Protein AF-A0AAU6WV69-F1 (afdb_monomer_lite)

Sequence (445 aa):
MAAYFGMDITVMRLIWVGAFLFLWVAPGSSFLVILLYFILWAVLPKAETASDFLKMKGKPLNFDNLKEESSKLVQFANETTTRAGEIYIENKPYINNASSGVWNILKYIVGVFFALMAFGSIIGVFVLFGLFGIDSNFPGANEMKFLFDDDGLYTVFSALIIIGSLIPAVLFSVLSIKIFSPKTKLRNIGWVLGALFLTVVGLGAYFGISMAKREMFFKGHKEDTEEISINTKSDTIYADFKQVTIPQNFTAYDDDLYSDKVSVYHKDWIHVDVTRKADVKTPYLIIKKEAKGYNLPLNVNVPVDIIGNKVIFPNYIKYPYEHRFRDYSVDYELVLPLKTVVIPVKQDGISFDGDLNADGINDNDQEKDEDGNIKIEKNKITVNGSTIEYNSDDEDSIIVNGKKVASDKADQVIDSMKHSIKKMKGANIDFKVDKDKNEISIKTK

Foldseek 3Di:
DCLQVVHDPVVVVVVLVVCCVVQVVDPPRNVVSVVVVVVVVVPDDDDDDPVVVCVSVVHDDDPVVSVVVVVVVVVCVVCCVVVVVVCVVVCPVVCVPPVCPVVLVVLVVVLVVLVVQLVVLVVVLVVLCQQQVDPDLDQVNLVLCLVQVPPCLSVLVSCLVNLVSVLSNLVSVVVSCCSVPVPDDDPCSVVVNVVSVVSNVVSVVVSVVVVVVVCVQQADKDKDKDKFWQPAPDLEAEEAEDEDDDDPCWDDSDPQWTHNLFKIKGFAQAEEEEAEDQPDDTKMKMKMKMWTHHPDDRQKDWDWDRDHRYIYGYRIIMDTSSCVRTPMHIYMYIYDYLRRAYDYPDPDRHHYWADRRSPRDTPVPWDADPVNQWGDDVQWIGGNNWIWGHDPVCNQWIATNNDTDGPVCVVVVVVVVVVVVVPDPDFQWDWDQDPVVRDIDIDGD

Structure (mmCIF, N/CA/C/O backbone):
data_AF-A0AAU6WV69-F1
#
_entry.id   AF-A0AAU6WV69-F1
#
loop_
_atom_site.group_PDB
_atom_site.id
_atom_site.type_symbol
_atom_site.label_atom_id
_atom_site.label_alt_id
_atom_site.label_comp_id
_atom_site.label_asym_id
_atom_site.label_entity_id
_atom_site.label_seq_id
_atom_site.pdbx_PDB_ins_code
_atom_site.Cartn_x
_atom_site.Cartn_y
_atom_site.Cartn_z
_atom_site.occupancy
_atom_site.B_iso_or_equiv
_atom_site.auth_seq_id
_atom_site.auth_comp_id
_atom_site.auth_asym_id
_atom_site.auth_atom_id
_atom_site.pdbx_PDB_model_num
ATOM 1 N N . MET A 1 1 ? 47.257 -10.593 -7.428 1.00 51.97 1 MET A N 1
ATOM 2 C CA . MET A 1 1 ? 46.112 -11.529 -7.402 1.00 51.97 1 MET A CA 1
ATOM 3 C C . MET A 1 1 ? 46.459 -12.845 -8.109 1.00 51.97 1 MET A C 1
ATOM 5 O O . MET A 1 1 ? 46.699 -13.809 -7.404 1.00 51.97 1 MET A O 1
ATOM 9 N N . ALA A 1 2 ? 46.642 -12.896 -9.437 1.00 48.66 2 ALA A N 1
ATOM 10 C CA . ALA A 1 2 ? 47.055 -14.128 -10.144 1.00 48.66 2 ALA A CA 1
ATOM 11 C C . ALA A 1 2 ? 48.387 -14.734 -9.637 1.00 48.66 2 ALA A C 1
ATOM 13 O O . ALA A 1 2 ? 48.438 -15.907 -9.290 1.00 48.66 2 ALA A O 1
ATOM 14 N N . ALA A 1 3 ? 49.419 -13.900 -9.452 1.00 52.47 3 ALA A N 1
ATOM 15 C CA . ALA A 1 3 ? 50.708 -14.322 -8.889 1.00 52.47 3 ALA A CA 1
ATOM 16 C C . ALA A 1 3 ? 50.632 -14.813 -7.427 1.00 52.47 3 ALA A C 1
ATOM 18 O O . ALA A 1 3 ? 51.466 -15.604 -7.013 1.00 52.47 3 ALA A O 1
ATOM 19 N N . TYR A 1 4 ? 49.632 -14.368 -6.657 1.00 55.34 4 TYR A N 1
ATOM 20 C CA . TYR A 1 4 ? 49.449 -14.761 -5.252 1.00 55.34 4 TYR A CA 1
ATOM 21 C C . TYR A 1 4 ? 48.807 -16.151 -5.135 1.00 55.34 4 TYR A C 1
ATOM 23 O O . TYR A 1 4 ? 49.118 -16.911 -4.229 1.00 55.34 4 TYR A O 1
ATOM 31 N N . PHE A 1 5 ? 47.938 -16.491 -6.090 1.00 58.81 5 PHE A N 1
ATOM 32 C CA . PHE A 1 5 ? 47.315 -17.810 -6.214 1.00 58.81 5 PHE A CA 1
ATOM 33 C C . PHE A 1 5 ? 48.105 -18.769 -7.121 1.00 58.81 5 PHE A C 1
ATOM 35 O O . PHE A 1 5 ? 47.615 -19.851 -7.427 1.00 58.81 5 PHE A O 1
ATOM 42 N N . GLY A 1 6 ? 49.294 -18.375 -7.599 1.00 55.47 6 GLY A N 1
ATOM 43 C CA . GLY A 1 6 ? 50.110 -19.188 -8.510 1.00 55.47 6 GLY A CA 1
ATOM 44 C C . GLY A 1 6 ? 49.436 -19.519 -9.850 1.00 55.47 6 GLY A C 1
ATOM 45 O O . GLY A 1 6 ? 49.865 -20.443 -10.534 1.00 55.47 6 GLY A O 1
ATOM 46 N N . MET A 1 7 ? 48.381 -18.791 -10.228 1.00 54.31 7 MET A N 1
ATOM 47 C CA . MET A 1 7 ? 47.617 -19.021 -11.455 1.00 54.31 7 MET A CA 1
ATOM 48 C C . MET A 1 7 ? 48.063 -18.084 -12.578 1.00 54.31 7 MET A C 1
ATOM 50 O O . MET A 1 7 ? 48.469 -16.944 -12.339 1.00 54.31 7 MET A O 1
ATOM 54 N N . ASP A 1 8 ? 47.915 -18.544 -13.821 1.00 60.06 8 ASP A N 1
ATOM 55 C CA . ASP A 1 8 ? 48.091 -17.707 -15.008 1.00 60.06 8 ASP A CA 1
ATOM 56 C C . ASP A 1 8 ? 47.128 -16.502 -14.956 1.00 60.06 8 ASP A C 1
ATOM 58 O O . ASP A 1 8 ? 45.934 -16.627 -14.656 1.00 60.06 8 ASP A O 1
ATOM 62 N N . ILE A 1 9 ? 47.654 -15.313 -15.259 1.00 52.53 9 ILE A N 1
ATOM 63 C CA . ILE A 1 9 ? 46.910 -14.045 -15.315 1.00 52.53 9 ILE A CA 1
ATOM 64 C C . ILE A 1 9 ? 45.700 -14.159 -16.253 1.00 52.53 9 ILE A C 1
ATOM 66 O O . ILE A 1 9 ? 44.651 -13.564 -15.996 1.00 52.53 9 ILE A O 1
ATOM 70 N N . THR A 1 10 ? 45.830 -14.942 -17.318 1.00 52.75 10 THR A N 1
ATOM 71 C CA . THR A 1 10 ? 44.793 -15.180 -18.321 1.00 52.75 10 THR A CA 1
ATOM 72 C C . THR A 1 10 ? 43.640 -16.006 -17.750 1.00 52.75 10 THR A C 1
ATOM 74 O O . THR A 1 10 ? 42.477 -15.669 -17.967 1.00 52.75 10 THR A O 1
ATOM 77 N N . VAL A 1 11 ? 43.946 -17.027 -16.943 1.00 60.47 11 VAL A N 1
ATOM 78 C CA . VAL A 1 11 ? 42.948 -17.893 -16.290 1.00 60.47 11 VAL A CA 1
ATOM 79 C C . VAL A 1 11 ? 42.165 -17.114 -15.234 1.00 60.47 11 VAL A C 1
ATOM 81 O O . VAL A 1 11 ? 40.939 -17.174 -15.203 1.00 60.47 11 VAL A O 1
ATOM 84 N N . MET A 1 12 ? 42.848 -16.292 -14.433 1.00 65.88 12 MET A N 1
ATOM 85 C CA . MET A 1 12 ? 42.194 -15.429 -13.443 1.00 65.88 12 MET A CA 1
ATOM 86 C C . MET A 1 12 ? 41.216 -14.440 -14.099 1.00 65.88 12 MET A C 1
ATOM 88 O O . MET A 1 12 ? 40.116 -14.221 -13.597 1.00 65.88 12 MET A O 1
ATOM 92 N N . ARG A 1 13 ? 41.583 -13.861 -15.251 1.00 63.53 13 ARG A N 1
ATOM 93 C CA . ARG A 1 13 ? 40.690 -12.973 -16.017 1.00 63.53 13 ARG A CA 1
ATOM 94 C C . ARG A 1 13 ? 39.457 -13.712 -16.535 1.00 63.53 13 ARG A C 1
ATOM 96 O O . ARG A 1 13 ? 38.364 -13.157 -16.483 1.00 63.53 13 ARG A O 1
ATOM 103 N N . LEU A 1 14 ? 39.617 -14.954 -16.989 1.00 64.81 14 LEU A N 1
ATOM 104 C CA . LEU A 1 14 ? 38.511 -15.774 -17.485 1.00 64.81 14 LEU A CA 1
ATOM 105 C C . LEU A 1 14 ? 37.513 -16.132 -16.371 1.00 64.81 14 LEU A C 1
ATOM 107 O O . LEU A 1 14 ? 36.309 -16.079 -16.599 1.00 64.81 14 LEU A O 1
ATOM 111 N N . ILE A 1 15 ? 38.004 -16.423 -15.161 1.00 72.62 15 ILE A N 1
ATOM 112 C CA . ILE A 1 15 ? 37.169 -16.707 -13.982 1.00 72.62 15 ILE A CA 1
ATOM 113 C C . ILE A 1 15 ? 36.333 -15.484 -13.593 1.00 72.62 15 ILE A C 1
ATOM 115 O O . ILE A 1 15 ? 35.137 -15.622 -13.364 1.00 72.62 15 ILE A O 1
ATOM 119 N N . TRP A 1 16 ? 36.921 -14.283 -13.574 1.00 70.25 16 TRP A N 1
ATOM 120 C CA . TRP A 1 16 ? 36.178 -13.054 -13.269 1.00 70.25 16 TRP A CA 1
ATOM 121 C C . TRP A 1 16 ? 35.127 -12.714 -14.326 1.00 70.25 16 TRP A C 1
ATOM 123 O O . TRP A 1 16 ? 34.013 -12.327 -13.981 1.00 70.25 16 TRP A O 1
ATOM 133 N N . VAL A 1 17 ? 35.455 -12.899 -15.608 1.00 66.00 17 VAL A N 1
ATOM 134 C CA . VAL A 1 17 ? 34.492 -12.724 -16.704 1.00 66.00 17 VAL A CA 1
ATOM 135 C C . VAL A 1 17 ? 33.364 -13.753 -16.595 1.00 66.00 17 VAL A C 1
ATOM 137 O O . VAL A 1 17 ? 32.201 -13.384 -16.716 1.00 66.00 17 VAL A O 1
ATOM 140 N N . GLY A 1 18 ? 33.685 -15.017 -16.306 1.00 66.75 18 GLY A N 1
ATOM 141 C CA . GLY A 1 18 ? 32.701 -16.078 -16.097 1.00 66.75 18 GLY A CA 1
ATOM 142 C C . GLY A 1 18 ? 31.796 -15.812 -14.895 1.00 66.75 18 GLY A C 1
ATOM 143 O O . GLY A 1 18 ? 30.582 -15.894 -15.029 1.00 66.75 18 GLY A O 1
ATOM 144 N N . ALA A 1 19 ? 32.359 -15.416 -13.752 1.00 69.44 19 ALA A N 1
ATOM 145 C CA . ALA A 1 19 ? 31.607 -15.076 -12.546 1.00 69.44 19 ALA A CA 1
ATOM 146 C C . ALA A 1 19 ? 30.660 -13.891 -12.779 1.00 69.44 19 ALA A C 1
ATOM 148 O O . ALA A 1 19 ? 29.500 -13.952 -12.382 1.00 69.44 19 ALA A O 1
ATOM 149 N N . PHE A 1 20 ? 31.116 -12.850 -13.481 1.00 66.19 20 PHE A N 1
ATOM 150 C CA . PHE A 1 20 ? 30.270 -11.716 -13.854 1.00 66.19 20 PHE A CA 1
ATOM 151 C C . PHE A 1 20 ? 29.111 -12.136 -14.771 1.00 66.19 20 PHE A C 1
ATOM 153 O O . PHE A 1 20 ? 27.989 -11.674 -14.593 1.00 66.19 20 PHE A O 1
ATOM 160 N N . LEU A 1 21 ? 29.360 -13.044 -15.718 1.00 62.16 21 LEU A N 1
ATOM 161 C CA . LEU A 1 21 ? 28.363 -13.509 -16.685 1.00 62.16 21 LEU A CA 1
ATOM 162 C C . LEU A 1 21 ? 27.351 -14.491 -16.061 1.00 62.16 21 LEU A C 1
ATOM 164 O O . LEU A 1 21 ? 26.178 -14.460 -16.419 1.00 62.16 21 LEU A O 1
ATOM 168 N N . PHE A 1 22 ? 27.782 -15.320 -15.102 1.00 60.31 22 PHE A N 1
ATOM 169 C CA . PHE A 1 22 ? 26.932 -16.306 -14.420 1.00 60.31 22 PHE A CA 1
ATOM 170 C C . PHE A 1 22 ? 26.103 -15.706 -13.278 1.00 60.31 22 PHE A C 1
ATOM 172 O O . PHE A 1 22 ? 24.938 -16.066 -13.126 1.00 60.31 22 PHE A O 1
ATOM 179 N N . LEU A 1 23 ? 26.664 -14.789 -12.477 1.00 62.62 23 LEU A N 1
ATOM 180 C CA . LEU A 1 23 ? 25.921 -14.210 -11.353 1.00 62.62 23 LEU A CA 1
ATOM 181 C C . LEU A 1 23 ? 24.869 -13.184 -11.801 1.00 62.62 23 LEU A C 1
ATOM 183 O O . LEU A 1 23 ? 23.888 -13.019 -11.084 1.00 62.62 23 LEU A O 1
ATOM 187 N N . TRP A 1 24 ? 25.013 -12.530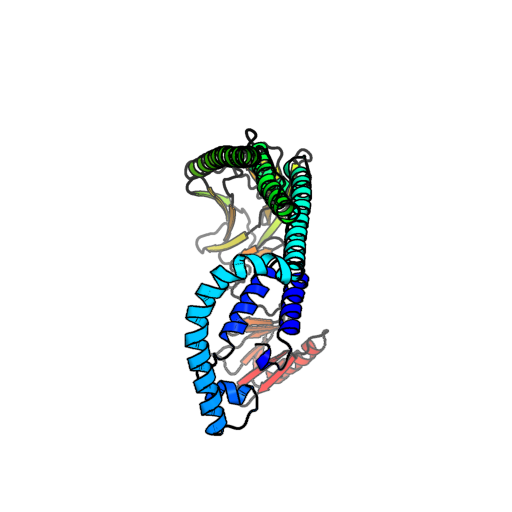 -12.964 1.00 58.69 24 TRP A N 1
ATOM 188 C CA . TRP A 1 24 ? 24.158 -11.405 -13.402 1.00 58.69 24 TRP A CA 1
ATOM 189 C C . TRP A 1 24 ? 22.650 -11.718 -13.486 1.00 58.69 24 TRP A C 1
ATOM 191 O O . TRP A 1 24 ? 21.826 -10.811 -13.412 1.00 58.69 24 TRP A O 1
ATOM 201 N N . VAL A 1 25 ? 22.260 -12.988 -13.629 1.00 56.12 25 VAL A N 1
ATOM 202 C CA . VAL A 1 25 ? 20.844 -13.392 -13.755 1.00 56.12 25 VAL A CA 1
ATOM 203 C C . VAL A 1 25 ? 20.066 -13.229 -12.436 1.00 56.12 25 VAL A C 1
ATOM 205 O O . VAL A 1 25 ? 18.843 -13.114 -12.461 1.00 56.12 25 VAL A O 1
ATOM 208 N N . ALA A 1 26 ? 20.746 -13.164 -11.287 1.00 56.81 26 ALA A N 1
ATOM 209 C CA . ALA A 1 26 ? 20.096 -12.963 -9.992 1.00 56.81 26 ALA A CA 1
ATOM 210 C C . ALA A 1 26 ? 19.944 -11.460 -9.646 1.00 56.81 26 ALA A C 1
ATOM 212 O O . ALA A 1 26 ? 20.932 -10.724 -9.690 1.00 56.81 26 ALA A O 1
ATOM 213 N N . PRO A 1 27 ? 18.753 -10.970 -9.251 1.00 44.84 27 PRO A N 1
ATOM 214 C CA . PRO A 1 27 ? 18.577 -9.587 -8.797 1.00 44.84 27 PRO A CA 1
ATOM 215 C C . PRO A 1 27 ? 19.514 -9.263 -7.617 1.00 44.84 27 PRO A C 1
ATOM 217 O O . PRO A 1 27 ? 19.546 -9.994 -6.632 1.00 44.84 27 PRO A O 1
ATOM 220 N N . GLY A 1 28 ? 20.297 -8.181 -7.716 1.00 55.31 28 GLY A N 1
ATOM 221 C CA . GLY A 1 28 ? 21.240 -7.733 -6.671 1.00 55.31 28 GLY A CA 1
ATOM 222 C C . GLY A 1 28 ? 22.680 -8.259 -6.787 1.00 55.31 28 GLY A C 1
ATOM 223 O O . GLY A 1 28 ? 23.579 -7.751 -6.115 1.00 55.31 28 GLY A O 1
ATOM 224 N N . SER A 1 29 ? 22.949 -9.214 -7.678 1.00 58.78 29 SER A N 1
ATOM 225 C CA . SER A 1 29 ? 24.264 -9.856 -7.804 1.00 58.78 29 SER A CA 1
ATOM 226 C C . SER A 1 29 ? 25.323 -8.985 -8.489 1.00 58.78 29 SER A C 1
ATOM 228 O O . SER A 1 29 ? 26.496 -9.045 -8.128 1.00 58.78 29 SER A O 1
ATOM 230 N N . SER A 1 30 ? 24.939 -8.134 -9.443 1.00 58.50 30 SER A N 1
ATOM 231 C CA . SER A 1 30 ? 25.886 -7.330 -10.228 1.00 58.50 30 SER A CA 1
ATOM 232 C C . SER A 1 30 ? 26.641 -6.317 -9.369 1.00 58.50 30 SER A C 1
ATOM 234 O O . SER A 1 30 ? 27.842 -6.113 -9.546 1.00 58.50 30 SER A O 1
ATOM 236 N N . PHE A 1 31 ? 25.941 -5.716 -8.401 1.00 58.47 31 PHE A N 1
ATOM 237 C CA . PHE A 1 31 ? 26.545 -4.821 -7.418 1.00 58.47 31 PHE A CA 1
ATOM 238 C C . PHE A 1 31 ? 27.442 -5.597 -6.445 1.00 58.47 31 PHE A C 1
ATOM 240 O O . PHE A 1 31 ? 28.553 -5.158 -6.159 1.00 58.47 31 PHE A O 1
ATOM 247 N N . LEU A 1 32 ? 27.017 -6.794 -6.024 1.00 59.28 32 LEU A N 1
ATOM 248 C CA . LEU A 1 32 ? 27.800 -7.701 -5.180 1.00 59.28 32 LEU A CA 1
ATOM 249 C C . LEU A 1 32 ? 29.111 -8.153 -5.837 1.00 59.28 32 LEU A C 1
ATOM 251 O O . LEU A 1 32 ? 30.129 -8.198 -5.159 1.00 59.28 32 LEU A O 1
ATOM 255 N N . VAL A 1 33 ? 29.130 -8.436 -7.144 1.00 67.12 33 VAL A N 1
ATOM 256 C CA . VAL A 1 33 ? 30.354 -8.837 -7.869 1.00 67.12 33 VAL A CA 1
ATOM 257 C C . VAL A 1 33 ? 31.364 -7.686 -7.938 1.00 67.12 33 VAL A C 1
ATOM 259 O O . VAL A 1 33 ? 32.559 -7.897 -7.732 1.00 67.12 33 VAL A O 1
ATOM 262 N N . ILE A 1 34 ? 30.892 -6.460 -8.182 1.00 65.12 34 ILE A N 1
ATOM 263 C CA . ILE A 1 34 ? 31.737 -5.255 -8.194 1.00 65.12 34 ILE A CA 1
ATOM 264 C C . ILE A 1 34 ? 32.266 -4.959 -6.784 1.00 65.12 34 ILE A C 1
ATOM 266 O O . ILE A 1 34 ? 33.454 -4.695 -6.606 1.00 65.12 34 ILE A O 1
ATOM 270 N N . LEU A 1 35 ? 31.406 -5.051 -5.770 1.00 62.72 35 LEU A N 1
ATOM 271 C CA . LEU A 1 35 ? 31.768 -4.846 -4.370 1.00 62.72 35 LEU A CA 1
ATOM 272 C C . LEU A 1 35 ? 32.777 -5.903 -3.888 1.00 62.72 35 LEU A C 1
ATOM 274 O O . LEU A 1 35 ? 33.788 -5.553 -3.283 1.00 62.72 35 LEU A O 1
ATOM 278 N N . LEU A 1 36 ? 32.570 -7.176 -4.240 1.00 63.34 36 LEU A N 1
ATOM 279 C CA . LEU A 1 36 ? 33.501 -8.274 -3.971 1.00 63.34 36 LEU A CA 1
ATOM 280 C C . LEU A 1 36 ? 34.864 -8.026 -4.627 1.00 63.34 36 LEU A C 1
ATOM 282 O O . LEU A 1 36 ? 35.889 -8.257 -3.994 1.00 63.34 36 LEU A O 1
ATOM 286 N N . TYR A 1 37 ? 34.897 -7.520 -5.864 1.00 63.59 37 TYR A N 1
ATOM 287 C CA . TYR A 1 37 ? 36.143 -7.167 -6.551 1.00 63.59 37 TYR A CA 1
ATOM 288 C C . TYR A 1 37 ? 36.938 -6.092 -5.791 1.00 63.59 37 TYR A C 1
ATOM 290 O O . TYR A 1 37 ? 38.142 -6.251 -5.578 1.00 63.59 37 TYR A O 1
ATOM 298 N N . PHE A 1 38 ? 36.273 -5.030 -5.326 1.00 61.78 38 PHE A N 1
ATOM 299 C CA . PHE A 1 38 ? 36.921 -3.976 -4.540 1.00 61.78 38 PHE A CA 1
ATOM 300 C C . PHE A 1 38 ? 37.353 -4.451 -3.147 1.00 61.78 38 PHE A C 1
ATOM 302 O O . PHE A 1 38 ? 38.445 -4.097 -2.705 1.00 61.78 38 PHE A O 1
ATOM 309 N N . ILE A 1 39 ? 36.562 -5.303 -2.488 1.00 59.25 39 ILE A N 1
ATOM 310 C CA . ILE A 1 39 ? 36.928 -5.932 -1.210 1.00 59.25 39 ILE A CA 1
ATOM 311 C C . ILE A 1 39 ? 38.166 -6.815 -1.383 1.00 59.25 39 ILE A C 1
ATOM 313 O O . ILE A 1 39 ? 39.120 -6.702 -0.619 1.00 59.25 39 ILE A O 1
ATOM 317 N N . LEU A 1 40 ? 38.204 -7.653 -2.420 1.00 58.78 40 LEU A N 1
ATOM 318 C CA . LEU A 1 40 ? 39.341 -8.534 -2.682 1.00 58.78 40 LEU A CA 1
ATOM 319 C C . LEU A 1 40 ? 40.608 -7.741 -3.053 1.00 58.78 40 LEU A C 1
ATOM 321 O O . LEU A 1 40 ? 41.719 -8.177 -2.760 1.00 58.78 40 LEU A O 1
ATOM 325 N N . TRP A 1 41 ? 40.458 -6.573 -3.683 1.00 57.44 41 TRP A N 1
ATOM 326 C CA . TRP A 1 41 ? 41.570 -5.658 -3.947 1.00 57.44 41 TRP A CA 1
ATOM 327 C C . TRP A 1 41 ? 42.080 -4.966 -2.675 1.00 57.44 41 TRP A C 1
ATOM 329 O O . TRP A 1 41 ? 43.290 -4.837 -2.520 1.00 57.44 41 TRP A O 1
ATOM 339 N N . ALA A 1 42 ? 41.185 -4.586 -1.757 1.00 47.97 42 ALA A N 1
ATOM 340 C CA . ALA A 1 42 ? 41.533 -3.967 -0.475 1.00 47.97 42 ALA A CA 1
ATOM 341 C C . ALA A 1 42 ? 42.185 -4.949 0.518 1.00 47.97 42 ALA A C 1
ATOM 343 O O . ALA A 1 42 ? 43.043 -4.552 1.301 1.00 47.97 42 ALA A O 1
ATOM 344 N N . VAL A 1 43 ? 41.801 -6.229 0.476 1.00 48.31 43 VAL A N 1
ATOM 345 C CA . VAL A 1 43 ? 42.330 -7.284 1.362 1.00 48.31 43 VAL A CA 1
ATOM 346 C C . VAL A 1 43 ? 43.711 -7.785 0.917 1.00 48.31 43 VAL A C 1
ATOM 348 O O . VAL A 1 43 ? 44.460 -8.332 1.726 1.00 48.31 43 VAL A O 1
ATOM 351 N N . LEU A 1 44 ? 44.090 -7.605 -0.354 1.00 52.81 44 LEU A N 1
ATOM 352 C CA . LEU A 1 44 ? 45.405 -8.035 -0.826 1.00 52.81 44 LEU A CA 1
ATOM 353 C C . LEU A 1 44 ? 46.505 -7.025 -0.465 1.00 52.81 44 LEU A C 1
ATOM 355 O O . LEU A 1 44 ? 46.406 -5.857 -0.845 1.00 52.81 44 LEU A O 1
ATOM 359 N N . PRO A 1 45 ? 47.602 -7.468 0.177 1.00 45.69 45 PRO A N 1
ATOM 360 C CA . PRO A 1 45 ? 48.704 -6.582 0.523 1.00 45.69 45 PRO A CA 1
ATOM 361 C C . PRO A 1 45 ? 49.371 -6.032 -0.744 1.00 45.69 45 PRO A C 1
ATOM 363 O O . PRO A 1 45 ? 49.704 -6.771 -1.678 1.00 45.69 45 PRO A O 1
ATOM 366 N N . LYS A 1 46 ? 49.565 -4.711 -0.780 1.00 44.91 46 LYS A N 1
ATOM 367 C CA . LYS A 1 46 ? 50.280 -4.010 -1.850 1.00 44.91 46 LYS A CA 1
ATOM 368 C C . LYS A 1 46 ? 51.777 -4.308 -1.712 1.00 44.91 46 LYS A C 1
ATOM 370 O O . LYS A 1 46 ? 52.342 -4.135 -0.641 1.00 44.91 46 LYS A O 1
ATOM 375 N N . ALA A 1 47 ? 52.421 -4.784 -2.777 1.00 46.25 47 ALA A N 1
ATOM 376 C CA . ALA A 1 47 ? 53.864 -5.017 -2.768 1.00 46.25 47 ALA A CA 1
ATOM 377 C C . ALA A 1 47 ? 54.595 -3.670 -2.872 1.00 46.25 47 ALA A C 1
ATOM 379 O O . ALA A 1 47 ? 54.524 -3.017 -3.913 1.00 46.25 47 ALA A O 1
ATOM 380 N N . GLU A 1 48 ? 55.262 -3.245 -1.799 1.00 50.16 48 GLU A N 1
ATOM 381 C CA . GLU A 1 48 ? 55.908 -1.925 -1.725 1.00 50.16 48 GLU A CA 1
ATOM 382 C C . GLU A 1 48 ? 57.438 -1.980 -1.868 1.00 50.16 48 GLU A C 1
ATOM 384 O O . GLU A 1 48 ? 58.053 -0.960 -2.169 1.00 50.16 48 GLU A O 1
ATOM 389 N N . THR A 1 49 ? 58.071 -3.155 -1.739 1.00 54.03 49 THR A N 1
ATOM 390 C CA . THR A 1 49 ? 59.537 -3.286 -1.829 1.00 54.03 49 THR A CA 1
ATOM 391 C C . THR A 1 49 ? 59.995 -4.386 -2.797 1.00 54.03 49 THR A C 1
ATOM 393 O O . THR A 1 49 ? 59.349 -5.423 -2.951 1.00 54.03 49 THR A O 1
ATOM 396 N N . ALA A 1 50 ? 61.154 -4.191 -3.442 1.00 48.38 50 ALA A N 1
ATOM 397 C CA . ALA A 1 50 ? 61.752 -5.170 -4.366 1.00 48.38 50 ALA A CA 1
ATOM 398 C C . ALA A 1 50 ? 62.097 -6.513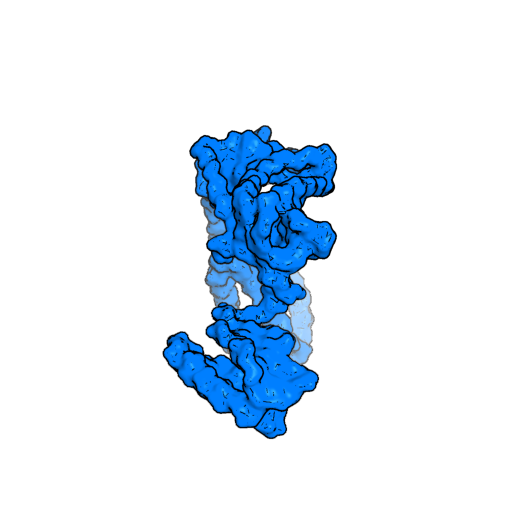 -3.683 1.00 48.38 50 ALA A C 1
ATOM 400 O O . ALA A 1 50 ? 62.071 -7.571 -4.311 1.00 48.38 50 ALA A O 1
ATOM 401 N N . SER A 1 51 ? 62.365 -6.473 -2.374 1.00 49.50 51 SER A N 1
ATOM 402 C CA . SER A 1 51 ? 62.576 -7.657 -1.533 1.00 49.50 51 SER A CA 1
ATOM 403 C C . SER A 1 51 ? 61.302 -8.506 -1.410 1.00 49.50 51 SER A C 1
ATOM 405 O O . SER A 1 51 ? 61.366 -9.734 -1.503 1.00 49.50 51 SER A O 1
ATOM 407 N N . ASP A 1 52 ? 60.130 -7.872 -1.291 1.00 55.06 52 ASP A N 1
ATOM 408 C CA . ASP A 1 52 ? 58.844 -8.576 -1.212 1.00 55.06 52 ASP A CA 1
ATOM 409 C C . ASP A 1 52 ? 58.428 -9.193 -2.553 1.00 55.06 52 ASP A C 1
ATOM 411 O O . ASP A 1 52 ? 57.899 -10.305 -2.588 1.00 55.06 52 ASP A O 1
ATOM 415 N N . PHE A 1 53 ? 58.741 -8.539 -3.676 1.00 55.16 53 PHE A N 1
ATOM 416 C CA . PHE A 1 53 ? 58.469 -9.079 -5.013 1.00 55.16 53 PHE A CA 1
ATOM 417 C C . PHE A 1 53 ? 59.279 -10.353 -5.318 1.00 55.16 53 PHE A C 1
ATOM 419 O O . PHE A 1 53 ? 58.750 -11.315 -5.885 1.00 55.16 53 PHE A O 1
ATOM 426 N N . LEU A 1 54 ? 60.548 -10.397 -4.895 1.00 56.53 54 LEU A N 1
ATOM 427 C CA . LEU A 1 54 ? 61.417 -11.570 -5.048 1.00 56.53 54 LEU A CA 1
ATOM 428 C C . LEU A 1 54 ? 60.975 -12.745 -4.162 1.00 56.53 54 LEU A C 1
ATOM 430 O O . LEU A 1 54 ? 60.977 -13.888 -4.629 1.00 56.53 54 LEU A O 1
ATOM 434 N N . LYS A 1 55 ? 60.516 -12.465 -2.933 1.00 55.75 55 LYS A N 1
ATOM 435 C CA . LYS A 1 55 ? 59.920 -13.472 -2.037 1.00 55.75 55 LYS A CA 1
ATOM 436 C C . LYS A 1 55 ? 58.649 -14.081 -2.624 1.00 55.75 55 LYS A C 1
ATOM 438 O O . LYS A 1 55 ? 58.491 -15.297 -2.596 1.00 55.75 55 LYS A O 1
ATOM 443 N N . MET A 1 56 ? 57.784 -13.264 -3.228 1.00 56.53 56 MET A N 1
ATOM 444 C CA . MET A 1 56 ? 56.561 -13.734 -3.891 1.00 56.53 56 MET A CA 1
ATOM 445 C C . MET A 1 56 ? 56.824 -14.613 -5.122 1.00 56.53 56 MET A C 1
ATOM 447 O O . MET A 1 56 ? 55.993 -15.446 -5.468 1.00 56.53 56 MET A O 1
ATOM 451 N N . LYS A 1 57 ? 57.977 -14.454 -5.783 1.00 52.97 57 LYS A N 1
ATOM 452 C CA . LYS A 1 57 ? 58.404 -15.300 -6.911 1.00 52.97 57 LYS A CA 1
ATOM 453 C C . LYS A 1 57 ? 59.260 -16.505 -6.498 1.00 52.97 57 LYS A C 1
ATOM 455 O O . LYS A 1 57 ? 59.722 -17.230 -7.377 1.00 52.97 57 LYS A O 1
ATOM 460 N N . GLY A 1 58 ? 59.498 -16.714 -5.200 1.00 55.25 58 GLY A N 1
ATOM 461 C CA . GLY A 1 58 ? 60.285 -17.839 -4.685 1.00 55.25 58 GLY A CA 1
ATOM 462 C C . GLY A 1 58 ? 61.773 -17.804 -5.057 1.00 55.25 58 GLY A C 1
ATOM 463 O O . GLY A 1 58 ? 62.423 -18.846 -5.056 1.00 55.25 58 GLY A O 1
ATOM 464 N N . LYS A 1 59 ? 62.327 -16.632 -5.405 1.00 57.59 59 LYS A N 1
ATOM 465 C CA . LYS A 1 59 ? 63.748 -16.494 -5.766 1.00 57.59 59 LYS A CA 1
ATOM 466 C C . LYS A 1 59 ? 64.605 -16.178 -4.531 1.00 57.59 59 LYS A C 1
ATOM 468 O O . LYS A 1 59 ? 64.174 -15.393 -3.686 1.00 57.59 59 LYS A O 1
ATOM 473 N N . PRO A 1 60 ? 65.826 -16.736 -4.422 1.00 56.31 60 PRO A N 1
ATOM 474 C CA . PRO A 1 60 ? 66.695 -16.497 -3.276 1.00 56.31 60 PRO A CA 1
ATOM 475 C C . PRO A 1 60 ? 67.164 -15.036 -3.223 1.00 56.31 60 PRO A C 1
ATOM 477 O O . PRO A 1 60 ? 67.573 -14.452 -4.234 1.00 56.31 60 PRO A O 1
ATOM 480 N N . LEU A 1 61 ? 67.109 -14.463 -2.018 1.00 52.41 61 LEU A N 1
ATOM 481 C CA . LEU A 1 61 ? 67.474 -13.080 -1.724 1.00 52.41 61 LEU A CA 1
ATOM 482 C C . LEU A 1 61 ? 69.007 -12.941 -1.693 1.00 52.41 61 LEU A C 1
ATOM 484 O O . LEU A 1 61 ? 69.623 -13.056 -0.637 1.00 52.41 61 LEU A O 1
ATOM 488 N N . ASN A 1 62 ? 69.625 -12.740 -2.858 1.00 65.12 62 ASN A N 1
ATOM 489 C CA . ASN A 1 62 ? 71.065 -12.505 -2.982 1.00 65.12 62 ASN A CA 1
ATOM 490 C C . ASN A 1 62 ? 71.346 -11.116 -3.582 1.00 65.12 62 ASN A C 1
ATOM 492 O O . ASN A 1 62 ? 70.544 -10.606 -4.369 1.00 65.12 62 ASN A O 1
ATOM 496 N N . PHE A 1 63 ? 72.479 -10.506 -3.219 1.00 57.56 63 PHE A N 1
ATOM 497 C CA . PHE A 1 63 ? 72.857 -9.144 -3.624 1.00 57.56 63 PHE A CA 1
ATOM 498 C C . PHE A 1 63 ? 72.913 -8.967 -5.149 1.00 57.56 63 PHE A C 1
ATOM 500 O O . PHE A 1 63 ? 72.507 -7.920 -5.653 1.00 57.56 63 PHE A O 1
ATOM 507 N N . ASP A 1 64 ? 73.316 -10.004 -5.885 1.00 58.69 64 ASP A N 1
ATOM 508 C CA . ASP A 1 64 ? 73.351 -9.987 -7.352 1.00 58.69 64 ASP A CA 1
ATOM 509 C C . ASP A 1 64 ? 71.939 -9.934 -7.968 1.00 58.69 64 ASP A C 1
ATOM 511 O O . ASP A 1 64 ? 71.691 -9.134 -8.869 1.00 58.69 64 ASP A O 1
ATOM 515 N N . ASN A 1 65 ? 70.973 -10.675 -7.405 1.00 57.97 65 ASN A N 1
ATOM 516 C CA . ASN A 1 65 ? 69.570 -10.670 -7.849 1.00 57.97 65 ASN A CA 1
ATOM 517 C C . ASN A 1 65 ? 68.851 -9.354 -7.502 1.00 57.97 65 ASN A C 1
ATOM 519 O O . ASN A 1 65 ? 68.023 -8.874 -8.275 1.00 57.97 65 ASN A O 1
ATOM 523 N N . LEU A 1 66 ? 69.169 -8.754 -6.348 1.00 56.41 66 LEU A N 1
ATOM 524 C CA . LEU A 1 66 ? 68.634 -7.451 -5.934 1.00 56.41 66 LEU A CA 1
ATOM 525 C C . LEU A 1 66 ? 69.175 -6.310 -6.804 1.00 56.41 66 LEU A C 1
ATOM 527 O O . LEU A 1 66 ? 68.431 -5.395 -7.153 1.00 56.41 66 LEU A O 1
ATOM 531 N N . LYS A 1 67 ? 70.457 -6.367 -7.180 1.00 53.81 67 LYS A N 1
ATOM 532 C CA . LYS A 1 67 ? 71.089 -5.379 -8.062 1.00 53.81 67 LYS A CA 1
ATOM 533 C C . LYS A 1 67 ? 70.584 -5.496 -9.500 1.00 53.81 67 LYS A C 1
ATOM 535 O O . LYS A 1 67 ? 70.400 -4.470 -10.149 1.00 53.81 67 LYS A O 1
ATOM 540 N N . GLU A 1 68 ? 70.320 -6.713 -9.974 1.00 63.41 68 GLU A N 1
ATOM 541 C CA . GLU A 1 68 ? 69.753 -6.968 -11.301 1.00 63.41 68 GLU A CA 1
ATOM 542 C C . GLU A 1 68 ? 68.277 -6.546 -11.407 1.00 63.41 68 GLU A C 1
ATOM 544 O O . GLU A 1 68 ? 67.889 -5.936 -12.400 1.00 63.41 68 GLU A O 1
ATOM 549 N N . GLU A 1 69 ? 67.444 -6.809 -10.393 1.00 55.88 69 GLU A N 1
ATOM 550 C CA . GLU A 1 69 ? 66.046 -6.348 -10.390 1.00 55.88 69 GLU A CA 1
ATOM 551 C C . GLU A 1 69 ? 65.928 -4.840 -10.136 1.00 55.88 69 GLU A C 1
ATOM 553 O O . GLU A 1 69 ? 65.106 -4.189 -10.770 1.00 55.88 69 GLU A O 1
ATOM 558 N N . SER A 1 70 ? 66.774 -4.250 -9.284 1.00 55.16 70 SER A N 1
ATOM 559 C CA . SER A 1 70 ? 66.779 -2.799 -9.043 1.00 55.16 70 SER A CA 1
ATOM 560 C C . SER A 1 70 ? 67.265 -2.013 -10.265 1.00 55.16 70 SER A C 1
ATOM 562 O O . SER A 1 70 ? 66.641 -1.023 -10.649 1.00 55.16 70 SER A O 1
ATOM 564 N N . SER A 1 71 ? 68.315 -2.483 -10.953 1.00 55.31 71 SER A N 1
ATOM 565 C CA . SER A 1 71 ? 68.752 -1.872 -12.214 1.00 55.31 71 SER A CA 1
ATOM 566 C C . SER A 1 71 ? 67.704 -2.048 -13.314 1.00 55.31 71 SER A C 1
ATOM 568 O O . SER A 1 71 ? 67.413 -1.081 -14.014 1.00 55.31 71 SER A O 1
ATOM 570 N N . LYS A 1 72 ? 67.043 -3.214 -13.396 1.00 55.94 72 LYS A N 1
ATOM 571 C CA . LYS A 1 72 ? 65.897 -3.435 -14.291 1.00 55.94 72 LYS A CA 1
ATOM 572 C C . LYS A 1 72 ? 64.699 -2.561 -13.950 1.00 55.94 72 LYS A C 1
ATOM 574 O O . LYS A 1 72 ? 64.038 -2.140 -14.881 1.00 55.94 72 LYS A O 1
ATOM 579 N N . LEU A 1 73 ? 64.423 -2.259 -12.681 1.00 51.47 73 LEU A N 1
ATOM 580 C CA . LEU A 1 73 ? 63.321 -1.388 -12.247 1.00 51.47 73 LEU A CA 1
ATOM 581 C C . LEU A 1 73 ? 63.594 0.089 -12.545 1.00 51.47 73 LEU A C 1
ATOM 583 O O . LEU A 1 73 ? 62.700 0.784 -13.017 1.00 51.47 73 LEU A O 1
ATOM 587 N N . VAL A 1 74 ? 64.823 0.564 -12.321 1.00 54.25 74 VAL A N 1
ATOM 588 C CA . VAL A 1 74 ? 65.231 1.940 -12.654 1.00 54.25 74 VAL A CA 1
ATOM 589 C C . VAL A 1 74 ? 65.303 2.130 -14.171 1.00 54.25 74 VAL A C 1
ATOM 591 O O . VAL A 1 74 ? 64.871 3.161 -14.686 1.00 54.25 74 VAL A O 1
ATOM 594 N N . GLN A 1 75 ? 65.769 1.114 -14.902 1.00 54.09 75 GLN A N 1
ATOM 595 C CA . GLN A 1 75 ? 65.753 1.106 -16.360 1.00 54.09 75 GLN A CA 1
ATOM 596 C C . GLN A 1 75 ? 64.314 0.990 -16.886 1.00 54.09 75 GLN A C 1
ATOM 598 O O . GLN A 1 75 ? 63.942 1.803 -17.716 1.00 54.09 75 GLN A O 1
ATOM 603 N N . PHE A 1 76 ? 63.452 0.129 -16.325 1.00 51.78 76 PHE A N 1
ATOM 604 C CA . PHE A 1 76 ? 62.021 0.078 -16.659 1.00 51.78 76 PHE A CA 1
ATOM 605 C C . PHE A 1 76 ? 61.311 1.394 -16.360 1.00 51.78 76 PHE A C 1
ATOM 607 O O . PHE A 1 76 ? 60.462 1.780 -17.146 1.00 51.78 76 PHE A O 1
ATOM 614 N N . ALA A 1 77 ? 61.612 2.097 -15.268 1.00 50.81 77 ALA A N 1
ATOM 615 C CA . ALA A 1 77 ? 60.955 3.359 -14.916 1.00 50.81 77 ALA A CA 1
ATOM 616 C C . ALA A 1 77 ? 61.354 4.511 -15.859 1.00 50.81 77 ALA A C 1
ATOM 618 O O . ALA A 1 77 ? 60.500 5.296 -16.280 1.00 50.81 77 ALA A O 1
ATOM 619 N N . ASN A 1 78 ? 62.633 4.574 -16.245 1.00 50.12 78 ASN A N 1
ATOM 620 C CA . ASN A 1 78 ? 63.116 5.553 -17.222 1.00 50.12 78 ASN A CA 1
ATOM 621 C C . ASN A 1 78 ? 62.681 5.208 -18.650 1.00 50.12 78 ASN A C 1
ATOM 623 O O . ASN A 1 78 ? 62.331 6.106 -19.404 1.00 50.12 78 ASN A O 1
ATOM 627 N N . GLU A 1 79 ? 62.642 3.926 -19.014 1.00 51.03 79 GLU A N 1
ATOM 628 C CA . GLU A 1 79 ? 62.202 3.474 -20.335 1.00 51.03 79 GLU A CA 1
ATOM 629 C C . GLU A 1 79 ? 60.669 3.512 -20.450 1.00 51.03 79 GLU A C 1
ATOM 631 O O . GLU A 1 79 ? 60.155 3.845 -21.500 1.00 51.03 79 GLU A O 1
ATOM 636 N N . THR A 1 80 ? 59.887 3.273 -19.393 1.00 49.09 80 THR A N 1
ATOM 637 C CA . THR A 1 80 ? 58.410 3.314 -19.476 1.00 49.09 80 THR A CA 1
ATOM 638 C C . THR A 1 80 ? 57.851 4.713 -19.690 1.00 49.09 80 THR A C 1
ATOM 640 O O . THR A 1 80 ? 56.794 4.827 -20.297 1.00 49.09 80 THR A O 1
ATOM 643 N N . THR A 1 81 ? 58.534 5.779 -19.268 1.00 48.97 81 THR A N 1
ATOM 644 C CA . THR A 1 81 ? 58.001 7.146 -19.409 1.00 48.97 81 THR A CA 1
ATOM 645 C C . THR A 1 81 ? 58.265 7.728 -20.804 1.00 48.97 81 THR A C 1
ATOM 647 O O . THR A 1 81 ? 57.352 8.272 -21.425 1.00 48.97 81 THR A O 1
ATOM 650 N N . THR A 1 82 ? 59.469 7.549 -21.356 1.00 49.19 82 THR A N 1
ATOM 651 C CA . THR A 1 82 ? 59.797 7.934 -22.744 1.00 49.19 82 THR A CA 1
ATOM 652 C C . THR A 1 82 ? 59.182 6.976 -23.758 1.00 49.19 82 THR A C 1
ATOM 654 O O . THR A 1 82 ? 58.562 7.419 -24.723 1.00 49.19 82 THR A O 1
ATOM 657 N N . ARG A 1 83 ? 59.213 5.665 -23.491 1.00 51.03 83 ARG A N 1
ATOM 658 C CA . ARG A 1 83 ? 58.619 4.657 -24.373 1.00 51.03 83 ARG A CA 1
ATOM 659 C C . ARG A 1 83 ? 57.096 4.642 -24.285 1.00 51.03 83 ARG A C 1
ATOM 661 O O . ARG A 1 83 ? 56.505 4.286 -25.276 1.00 51.03 83 ARG A O 1
ATOM 668 N N . ALA A 1 84 ? 56.408 5.062 -23.215 1.00 47.00 84 ALA A N 1
ATOM 669 C CA . ALA A 1 84 ? 54.936 5.202 -23.253 1.00 47.00 84 ALA A CA 1
ATOM 670 C C . ALA A 1 84 ? 54.473 6.381 -24.128 1.00 47.00 84 ALA A C 1
ATOM 672 O O . ALA A 1 84 ? 53.455 6.269 -24.814 1.00 47.00 84 ALA A O 1
ATOM 673 N N . GLY A 1 85 ? 55.234 7.481 -24.138 1.00 48.28 85 GLY A N 1
ATOM 674 C CA . GLY A 1 85 ? 55.015 8.606 -25.050 1.00 48.28 85 GLY A CA 1
ATOM 675 C C . GLY A 1 85 ? 55.307 8.236 -26.506 1.00 48.28 85 GLY A C 1
ATOM 676 O O . GLY A 1 85 ? 54.502 8.531 -27.388 1.00 48.28 85 GLY A O 1
ATOM 677 N N . GLU A 1 86 ? 56.399 7.510 -26.752 1.00 49.59 86 GLU A N 1
ATOM 678 C CA . GLU A 1 86 ? 56.776 7.032 -28.088 1.00 49.59 86 GLU A CA 1
ATOM 679 C C . GLU A 1 86 ? 55.909 5.852 -28.557 1.00 49.59 86 GLU A C 1
ATOM 681 O O . GLU A 1 86 ? 55.459 5.873 -29.689 1.00 49.59 86 GLU A O 1
ATOM 686 N N . ILE A 1 87 ? 55.516 4.907 -27.696 1.00 49.66 87 ILE A N 1
ATOM 687 C CA . ILE A 1 87 ? 54.575 3.807 -27.992 1.00 49.66 87 ILE A CA 1
ATOM 688 C C . ILE A 1 87 ? 53.189 4.352 -28.345 1.00 49.66 87 ILE A C 1
ATOM 690 O O . ILE A 1 87 ? 52.540 3.814 -29.233 1.00 49.66 87 ILE A O 1
ATOM 694 N N . TYR A 1 88 ? 52.705 5.422 -27.709 1.00 51.66 88 TYR A N 1
ATOM 695 C CA . TYR A 1 88 ? 51.421 6.024 -28.092 1.00 51.66 88 TYR A CA 1
ATOM 696 C C . TYR A 1 88 ? 51.463 6.642 -29.504 1.00 51.66 88 TYR A C 1
ATOM 698 O O . TYR A 1 88 ? 50.472 6.603 -30.238 1.00 51.66 88 TYR A O 1
ATOM 706 N N . ILE A 1 89 ? 52.619 7.177 -29.905 1.00 54.22 89 ILE A N 1
ATOM 707 C CA . ILE A 1 89 ? 52.826 7.828 -31.204 1.00 54.22 89 ILE A CA 1
ATOM 708 C C . ILE A 1 89 ? 53.196 6.799 -32.295 1.00 54.22 89 ILE A C 1
ATOM 710 O O . ILE A 1 89 ? 52.692 6.889 -33.415 1.00 54.22 89 ILE A O 1
ATOM 714 N N . GLU A 1 90 ? 53.984 5.779 -31.956 1.00 49.09 90 GLU A N 1
ATOM 715 C CA . GLU A 1 90 ? 54.537 4.747 -32.843 1.00 49.09 90 GLU A CA 1
ATOM 716 C C . GLU A 1 90 ? 53.614 3.516 -32.979 1.00 49.09 90 GLU A C 1
ATOM 718 O O . GLU A 1 90 ? 53.559 2.918 -34.051 1.00 49.09 90 GLU A O 1
ATOM 723 N N . ASN A 1 91 ? 52.777 3.191 -31.973 1.00 47.41 91 ASN A N 1
ATOM 724 C CA . ASN A 1 91 ? 51.749 2.131 -32.062 1.00 47.41 91 ASN A CA 1
ATOM 725 C C . ASN A 1 91 ? 50.375 2.619 -32.540 1.00 47.41 91 ASN A C 1
ATOM 727 O O . ASN A 1 91 ? 49.439 1.817 -32.631 1.00 47.41 91 ASN A O 1
ATOM 731 N N . LYS A 1 92 ? 50.242 3.888 -32.937 1.00 47.38 92 LYS A N 1
ATOM 732 C CA . LYS A 1 92 ? 49.057 4.394 -33.651 1.00 47.38 92 LYS A CA 1
ATOM 733 C C . LYS A 1 92 ? 48.650 3.527 -34.870 1.00 47.38 92 LYS A C 1
ATOM 735 O O . LYS A 1 92 ? 47.449 3.395 -35.102 1.00 47.38 92 LYS A O 1
ATOM 740 N N . PRO A 1 93 ? 49.576 2.875 -35.613 1.00 46.41 93 PRO A N 1
ATOM 741 C CA . PRO A 1 93 ? 49.247 1.891 -36.645 1.00 46.41 93 PRO A CA 1
ATOM 742 C C . PRO A 1 93 ? 49.205 0.426 -36.153 1.00 46.41 93 PRO A C 1
ATOM 744 O O . PRO A 1 93 ? 48.532 -0.390 -36.778 1.00 46.41 93 PRO A O 1
ATOM 747 N N . TYR A 1 94 ? 49.863 0.061 -35.042 1.00 44.00 94 TYR A N 1
ATOM 748 C CA . TYR A 1 94 ? 49.929 -1.330 -34.546 1.00 44.00 94 TYR A CA 1
ATOM 749 C C . TYR A 1 94 ? 48.767 -1.736 -33.625 1.00 44.00 94 TYR A C 1
ATOM 751 O O . TYR A 1 94 ? 48.395 -2.914 -33.591 1.00 44.00 94 TYR A O 1
ATOM 759 N N . ILE A 1 95 ? 48.107 -0.776 -32.964 1.00 47.34 95 ILE A N 1
ATOM 760 C CA . ILE A 1 95 ? 46.824 -1.001 -32.273 1.00 47.34 95 ILE A CA 1
ATOM 761 C C . ILE A 1 95 ? 45.743 -1.472 -33.260 1.00 47.34 95 ILE A C 1
ATOM 763 O O . ILE A 1 95 ? 44.840 -2.198 -32.857 1.00 47.34 95 ILE A O 1
ATOM 767 N N . ASN A 1 96 ? 45.861 -1.179 -34.558 1.00 48.06 96 ASN A N 1
ATOM 768 C CA . ASN A 1 96 ? 44.916 -1.678 -35.559 1.00 48.06 96 ASN A CA 1
ATOM 769 C C . ASN A 1 96 ? 45.042 -3.185 -35.851 1.00 48.06 96 ASN A C 1
ATOM 771 O O . ASN A 1 96 ? 44.046 -3.793 -36.238 1.00 48.06 96 ASN A O 1
ATOM 775 N N . ASN A 1 97 ? 46.217 -3.806 -35.666 1.00 46.56 97 ASN A N 1
ATOM 776 C CA . ASN A 1 97 ? 46.487 -5.100 -36.312 1.00 46.56 97 ASN A CA 1
ATOM 777 C C . ASN A 1 97 ? 46.697 -6.292 -35.359 1.00 46.56 97 ASN A C 1
ATOM 779 O O . ASN A 1 97 ? 46.294 -7.394 -35.716 1.00 46.56 97 ASN A O 1
ATOM 783 N N . ALA A 1 98 ? 47.228 -6.112 -34.142 1.00 42.44 98 ALA A N 1
ATOM 784 C CA . ALA A 1 98 ? 47.420 -7.223 -33.184 1.00 42.44 98 ALA A CA 1
ATOM 785 C C . ALA A 1 98 ? 46.418 -7.230 -32.007 1.00 42.44 98 ALA A C 1
ATOM 787 O O . ALA A 1 98 ? 46.316 -8.214 -31.279 1.00 42.44 98 ALA A O 1
ATOM 788 N N . SER A 1 99 ? 45.639 -6.155 -31.834 1.00 45.28 99 SER A N 1
ATOM 789 C CA . SER A 1 99 ? 44.602 -6.032 -30.793 1.00 45.28 99 SER A CA 1
ATOM 790 C C . SER A 1 99 ? 43.207 -6.495 -31.249 1.00 45.28 99 SER A C 1
ATOM 792 O O . SER A 1 99 ? 42.279 -6.584 -30.444 1.00 45.28 99 SER A O 1
ATOM 794 N N . SER A 1 100 ? 43.045 -6.800 -32.539 1.00 56.09 100 SER A N 1
ATOM 795 C CA . SER A 1 100 ? 41.740 -6.968 -33.181 1.00 56.09 100 SER A CA 1
ATOM 796 C C . SER A 1 100 ? 40.949 -8.165 -32.646 1.00 56.09 100 SER A C 1
ATOM 798 O O . SER A 1 100 ? 39.744 -8.047 -32.473 1.00 56.09 100 SER A O 1
ATOM 800 N N . GLY A 1 101 ? 41.586 -9.292 -32.309 1.00 60.94 101 GLY A N 1
ATOM 801 C CA . GLY A 1 101 ? 40.890 -10.504 -31.849 1.00 60.94 101 GLY A CA 1
ATOM 802 C C . GLY A 1 101 ? 40.201 -10.345 -30.489 1.00 60.94 101 GLY A C 1
ATOM 803 O O . GLY A 1 101 ? 38.978 -10.427 -30.396 1.00 60.94 101 GLY A O 1
ATOM 804 N N . VAL A 1 102 ? 40.975 -10.080 -29.431 1.00 63.56 102 VAL A N 1
ATOM 805 C CA . VAL A 1 102 ? 40.460 -9.951 -28.051 1.00 63.56 102 VAL A CA 1
ATOM 806 C C . VAL A 1 102 ? 39.530 -8.746 -27.909 1.00 63.56 102 VAL A C 1
ATOM 808 O O . VAL A 1 102 ? 38.493 -8.845 -27.255 1.00 63.56 102 VAL A O 1
ATOM 811 N N . TRP A 1 103 ? 39.855 -7.626 -28.563 1.00 63.50 103 TRP A N 1
ATOM 812 C CA . TRP A 1 103 ? 38.987 -6.451 -28.566 1.00 63.50 103 TRP A CA 1
ATOM 813 C C . TRP A 1 103 ? 37.669 -6.717 -29.291 1.00 63.50 103 TRP A C 1
ATOM 815 O O . TRP A 1 103 ? 36.616 -6.331 -28.789 1.00 63.50 103 TRP A O 1
ATOM 825 N N . ASN A 1 104 ? 37.690 -7.425 -30.427 1.00 69.56 104 ASN A N 1
ATOM 826 C CA . ASN A 1 104 ? 36.458 -7.807 -31.111 1.00 69.56 104 ASN A CA 1
ATOM 827 C C . ASN A 1 104 ? 35.622 -8.764 -30.259 1.00 69.56 104 ASN A C 1
ATOM 829 O O . ASN A 1 104 ? 34.418 -8.562 -30.171 1.00 69.56 104 ASN A O 1
ATOM 833 N N . ILE A 1 105 ? 36.231 -9.744 -29.585 1.00 72.88 105 ILE A N 1
ATOM 834 C CA . ILE A 1 105 ? 35.515 -10.661 -28.682 1.00 72.88 105 ILE A CA 1
ATOM 835 C C . ILE A 1 105 ? 34.837 -9.884 -27.547 1.00 72.88 105 ILE A C 1
ATOM 837 O O . ILE A 1 105 ? 33.635 -10.030 -27.342 1.00 72.88 105 ILE A O 1
ATOM 841 N N . LEU A 1 106 ? 35.569 -9.002 -26.859 1.00 71.12 106 LEU A N 1
ATOM 842 C CA . LEU A 1 106 ? 35.014 -8.157 -25.797 1.00 71.12 106 LEU A CA 1
ATOM 843 C C . LEU A 1 106 ? 33.876 -7.270 -26.321 1.00 71.12 106 LEU A C 1
ATOM 845 O O . LEU A 1 106 ? 32.809 -7.183 -25.719 1.00 71.12 106 LEU A O 1
ATOM 849 N N . LYS A 1 107 ? 34.088 -6.643 -27.477 1.00 75.62 107 LYS A N 1
ATOM 850 C CA . LYS A 1 107 ? 33.103 -5.804 -28.153 1.00 75.62 107 LYS A CA 1
ATOM 851 C C . LYS A 1 107 ? 31.834 -6.586 -28.504 1.00 75.62 107 LYS A C 1
ATOM 853 O O . LYS A 1 107 ? 30.740 -6.075 -28.288 1.00 75.62 107 LYS A O 1
ATOM 858 N N . TYR A 1 108 ? 31.961 -7.814 -29.004 1.00 77.88 108 TYR A N 1
ATOM 859 C CA . TYR A 1 108 ? 30.820 -8.683 -29.290 1.00 77.88 108 TYR A CA 1
ATOM 860 C C . TYR A 1 108 ? 30.079 -9.080 -28.012 1.00 77.88 108 TYR A C 1
ATOM 862 O O . TYR A 1 108 ? 28.858 -8.989 -27.991 1.00 77.88 108 TYR A O 1
ATOM 870 N N . ILE A 1 109 ? 30.788 -9.423 -26.933 1.00 76.75 109 ILE A N 1
ATOM 871 C CA . ILE A 1 109 ? 30.172 -9.740 -25.634 1.00 76.75 109 ILE A CA 1
ATOM 872 C C . ILE A 1 109 ? 29.347 -8.551 -25.119 1.00 76.75 109 ILE A C 1
ATOM 874 O O . ILE A 1 109 ? 28.175 -8.710 -24.785 1.00 76.75 109 ILE A O 1
ATOM 878 N N . VAL A 1 110 ? 29.919 -7.343 -25.119 1.00 78.44 110 VAL A N 1
ATOM 879 C CA . VAL A 1 110 ? 29.220 -6.124 -24.674 1.00 78.44 110 VAL A CA 1
ATOM 880 C C . VAL A 1 110 ? 28.059 -5.767 -25.615 1.00 78.44 110 VAL A C 1
ATOM 882 O O . VAL A 1 110 ? 26.991 -5.357 -25.163 1.00 78.44 110 VAL A O 1
ATOM 885 N N . GLY A 1 111 ? 28.228 -5.951 -26.926 1.00 78.31 111 GLY A N 1
ATOM 886 C CA . GLY A 1 111 ? 27.171 -5.724 -27.915 1.00 78.31 111 GLY A CA 1
ATOM 887 C C . GLY A 1 111 ? 25.978 -6.662 -27.733 1.00 78.31 111 GLY A C 1
ATOM 888 O O . GLY A 1 111 ? 24.835 -6.198 -27.746 1.00 78.31 111 GLY A O 1
ATOM 889 N N . VAL A 1 112 ? 26.243 -7.958 -27.518 1.00 83.88 112 VAL A N 1
ATOM 890 C CA . VAL A 1 112 ? 25.227 -8.982 -27.217 1.00 83.88 112 VAL A CA 1
ATOM 891 C C . VAL A 1 112 ? 24.532 -8.661 -25.899 1.00 83.88 112 VAL A C 1
ATOM 893 O O . VAL A 1 112 ? 23.309 -8.715 -25.834 1.00 83.88 112 VAL A O 1
ATOM 896 N N . PHE A 1 113 ? 25.278 -8.250 -24.874 1.00 81.94 113 PHE A N 1
ATOM 897 C CA . PHE A 1 113 ? 24.703 -7.828 -23.599 1.00 81.94 113 PHE A CA 1
ATOM 898 C C . PHE A 1 113 ? 23.689 -6.684 -23.770 1.00 81.94 113 PHE A C 1
ATOM 900 O O . PHE A 1 113 ? 22.546 -6.796 -23.328 1.00 81.94 113 PHE A O 1
ATOM 907 N N . PHE A 1 114 ? 24.055 -5.614 -24.487 1.00 83.88 114 PHE A N 1
ATOM 908 C CA . PHE A 1 114 ? 23.114 -4.526 -24.772 1.00 83.88 114 PHE A CA 1
ATOM 909 C C . PHE A 1 114 ? 21.959 -4.952 -25.688 1.00 83.88 114 PHE A C 1
ATOM 911 O O . PHE A 1 114 ? 20.864 -4.412 -25.555 1.00 83.88 114 PHE A O 1
ATOM 918 N N . ALA A 1 115 ? 22.164 -5.921 -26.586 1.00 86.00 115 ALA A N 1
ATOM 919 C CA . ALA A 1 115 ? 21.083 -6.476 -27.406 1.00 86.00 115 ALA A CA 1
ATOM 920 C C . ALA A 1 115 ? 20.049 -7.218 -26.547 1.00 86.00 115 ALA A C 1
ATOM 922 O O . ALA A 1 115 ? 18.850 -7.024 -26.728 1.00 86.00 115 ALA A O 1
ATOM 923 N N . LEU A 1 116 ? 20.507 -8.027 -25.586 1.00 90.00 116 LEU A N 1
ATOM 924 C CA . LEU A 1 116 ? 19.635 -8.726 -24.641 1.00 90.00 116 LEU A CA 1
ATOM 925 C C . LEU A 1 116 ? 18.880 -7.739 -23.749 1.00 90.00 116 LEU A C 1
ATOM 927 O O . LEU A 1 116 ? 17.678 -7.896 -23.557 1.00 90.00 116 LEU A O 1
ATOM 931 N N . MET A 1 117 ? 19.550 -6.687 -23.268 1.00 86.56 117 MET A N 1
ATOM 932 C CA . MET A 1 117 ? 18.900 -5.609 -22.513 1.00 86.56 117 MET A CA 1
ATOM 933 C C . MET A 1 117 ? 17.839 -4.891 -23.352 1.00 86.56 117 MET A C 1
ATOM 935 O O . MET A 1 117 ? 16.742 -4.642 -22.866 1.00 86.56 117 MET A O 1
ATOM 939 N N . ALA A 1 118 ? 18.128 -4.592 -24.621 1.00 92.19 118 ALA A N 1
ATOM 940 C CA . ALA A 1 118 ? 17.161 -3.983 -25.529 1.00 92.19 118 ALA A CA 1
ATOM 941 C C . ALA A 1 118 ? 15.933 -4.879 -25.735 1.00 92.19 118 ALA A C 1
ATOM 943 O O . ALA A 1 118 ? 14.804 -4.412 -25.608 1.00 92.19 118 ALA A O 1
ATOM 944 N N . PHE A 1 119 ? 16.151 -6.170 -25.995 1.00 92.75 119 PHE A N 1
ATOM 945 C CA . PHE A 1 119 ? 15.075 -7.142 -26.175 1.00 92.75 119 PHE A CA 1
ATOM 946 C C . PHE A 1 119 ? 14.228 -7.305 -24.905 1.00 92.75 119 PHE A C 1
ATOM 948 O O . PHE A 1 119 ? 13.002 -7.239 -24.973 1.00 92.75 119 PHE A O 1
ATOM 955 N N . GLY A 1 120 ? 14.876 -7.426 -23.743 1.00 93.25 120 GLY A N 1
ATOM 956 C CA . GLY A 1 120 ? 14.209 -7.485 -22.444 1.00 93.25 120 GLY A CA 1
ATOM 957 C C . GLY A 1 120 ? 13.382 -6.233 -22.153 1.00 93.25 120 GLY A C 1
ATOM 958 O O . GLY A 1 120 ? 12.232 -6.352 -21.745 1.00 93.25 120 GLY A O 1
ATOM 959 N N . SER A 1 121 ? 13.911 -5.040 -22.438 1.00 93.94 121 SER A N 1
ATOM 960 C CA . SER A 1 121 ? 13.169 -3.783 -22.277 1.00 93.94 121 SER A CA 1
ATOM 961 C C . SER A 1 121 ? 11.967 -3.684 -23.219 1.00 93.94 121 SER A C 1
ATOM 963 O O . SER A 1 121 ? 10.919 -3.207 -22.801 1.00 93.94 121 SER A O 1
ATOM 965 N N . ILE A 1 122 ? 12.079 -4.154 -24.468 1.00 94.88 122 ILE A N 1
ATOM 966 C CA . ILE A 1 122 ? 10.950 -4.180 -25.415 1.00 94.88 122 ILE A CA 1
ATOM 967 C C . ILE A 1 122 ? 9.847 -5.111 -24.905 1.00 94.88 122 ILE A C 1
ATOM 969 O O . ILE A 1 122 ? 8.687 -4.707 -24.873 1.00 94.88 122 ILE A O 1
ATOM 973 N N . ILE A 1 123 ? 10.196 -6.325 -24.461 1.00 96.06 123 ILE A N 1
ATOM 974 C CA . ILE A 1 123 ? 9.231 -7.238 -23.827 1.00 96.06 123 ILE A CA 1
ATOM 975 C C . ILE A 1 123 ? 8.617 -6.577 -22.591 1.00 96.06 123 ILE A C 1
ATOM 977 O O . ILE A 1 123 ? 7.400 -6.595 -22.430 1.00 96.06 123 ILE A O 1
ATOM 981 N N . GLY A 1 124 ? 9.444 -5.944 -21.756 1.00 94.81 124 GLY A N 1
ATOM 982 C CA . GLY A 1 124 ? 9.007 -5.213 -20.572 1.00 94.81 124 GLY A CA 1
ATOM 983 C C . GLY A 1 124 ? 7.964 -4.144 -20.891 1.00 94.81 124 GLY A C 1
ATOM 984 O O . GLY A 1 124 ? 6.967 -4.054 -20.186 1.00 94.81 124 GLY A O 1
ATOM 985 N N . VAL A 1 125 ? 8.122 -3.398 -21.989 1.00 96.06 125 VAL A N 1
ATOM 986 C CA . VAL A 1 125 ? 7.124 -2.407 -22.430 1.00 96.06 125 VAL A CA 1
ATOM 987 C C . VAL A 1 125 ? 5.777 -3.071 -22.724 1.00 96.06 125 VAL A C 1
ATOM 989 O O . VAL A 1 125 ? 4.746 -2.557 -22.300 1.00 96.06 125 VAL A O 1
ATOM 992 N N . PHE A 1 126 ? 5.759 -4.219 -23.411 1.00 94.06 126 PHE A N 1
ATOM 993 C CA . PHE A 1 126 ? 4.512 -4.946 -23.687 1.00 94.06 126 PHE A CA 1
ATOM 994 C C . PHE A 1 126 ? 3.871 -5.512 -22.420 1.00 94.06 126 PHE A C 1
ATOM 996 O O . PHE A 1 126 ? 2.650 -5.466 -22.288 1.00 94.06 126 PHE A O 1
ATOM 1003 N N . VAL A 1 127 ? 4.678 -6.003 -21.475 1.00 94.19 127 VAL A N 1
ATOM 1004 C CA . VAL A 1 127 ? 4.186 -6.447 -20.164 1.00 94.19 127 VAL A CA 1
ATOM 1005 C C . VAL A 1 127 ? 3.556 -5.273 -19.415 1.00 94.19 127 VAL A C 1
ATOM 1007 O O . VAL A 1 127 ? 2.418 -5.377 -18.971 1.00 94.19 127 VAL A O 1
ATOM 1010 N N . LEU A 1 128 ? 4.238 -4.127 -19.341 1.00 94.06 128 LEU A N 1
ATOM 1011 C CA . LEU A 1 128 ? 3.713 -2.919 -18.697 1.00 94.06 128 LEU A CA 1
ATOM 1012 C C . LEU A 1 128 ? 2.451 -2.397 -19.389 1.00 94.06 128 LEU A C 1
ATOM 1014 O O . LEU A 1 128 ? 1.523 -1.964 -18.713 1.00 94.06 128 LEU A O 1
ATOM 1018 N N . PHE A 1 129 ? 2.382 -2.476 -20.718 1.00 93.12 129 PHE A N 1
ATOM 1019 C CA . PHE A 1 129 ? 1.176 -2.139 -21.470 1.00 93.12 129 PHE A CA 1
ATOM 1020 C C . PHE A 1 129 ? 0.011 -3.076 -21.134 1.00 93.12 129 PHE A C 1
ATOM 1022 O O . PHE A 1 129 ? -1.106 -2.607 -20.948 1.00 93.12 129 PHE A O 1
ATOM 1029 N N . GLY A 1 130 ? 0.262 -4.380 -21.007 1.00 91.75 130 GLY A N 1
ATOM 1030 C CA . GLY A 1 130 ? -0.754 -5.341 -20.579 1.00 91.75 130 GLY A CA 1
ATOM 1031 C C . GLY A 1 130 ? -1.244 -5.097 -19.151 1.00 91.75 130 GLY A C 1
ATOM 1032 O O . GLY A 1 130 ? -2.441 -5.187 -18.913 1.00 91.75 130 GLY A O 1
ATOM 1033 N N . LEU A 1 131 ? -0.339 -4.754 -18.226 1.00 92.44 131 LEU A N 1
ATOM 1034 C CA . LEU A 1 131 ? -0.660 -4.534 -16.811 1.00 92.44 131 LEU A CA 1
ATOM 1035 C C . LEU A 1 131 ? -1.365 -3.192 -16.554 1.00 92.44 131 LEU A C 1
ATOM 1037 O O . LEU A 1 131 ? -2.360 -3.148 -15.840 1.00 92.44 131 LEU A O 1
ATOM 1041 N N . PHE A 1 132 ? -0.856 -2.096 -17.121 1.00 90.50 132 PHE A N 1
ATOM 1042 C CA . PHE A 1 132 ? -1.316 -0.733 -16.809 1.00 90.50 132 PHE A CA 1
ATOM 1043 C C . PHE A 1 132 ? -2.078 -0.054 -17.955 1.00 90.50 132 PHE A C 1
ATOM 1045 O O . PHE A 1 132 ? -2.742 0.960 -17.743 1.00 90.50 132 PHE A O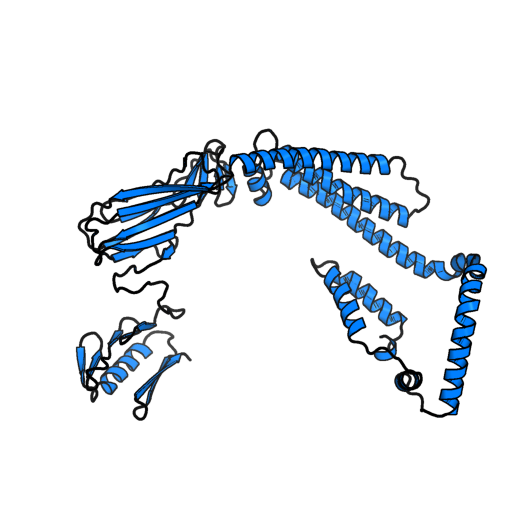 1
ATOM 1052 N N . GLY A 1 133 ? -1.934 -0.540 -19.188 1.00 84.56 133 GLY A N 1
ATOM 1053 C CA . GLY A 1 133 ? -2.537 0.064 -20.383 1.00 84.56 133 GLY A CA 1
ATOM 1054 C C . GLY A 1 133 ? -3.873 -0.555 -20.800 1.00 84.56 133 GLY A C 1
ATOM 1055 O O . GLY A 1 133 ? -4.625 0.078 -21.539 1.00 84.56 133 GLY A O 1
ATOM 1056 N N . ILE A 1 134 ? -4.175 -1.767 -20.334 1.00 83.62 134 ILE A N 1
ATOM 1057 C CA . ILE A 1 134 ? -5.437 -2.482 -20.561 1.00 83.62 134 ILE A CA 1
ATOM 1058 C C . ILE A 1 134 ? -6.093 -2.718 -19.198 1.00 83.62 134 ILE A C 1
ATOM 1060 O O . ILE A 1 134 ? -5.403 -2.747 -18.181 1.00 83.62 134 ILE A O 1
ATOM 1064 N N . ASP A 1 135 ? -7.418 -2.877 -19.176 1.00 77.00 135 ASP A N 1
ATOM 1065 C CA . ASP A 1 135 ? -8.160 -3.246 -17.969 1.00 77.00 135 ASP A CA 1
ATOM 1066 C C . ASP A 1 135 ? -7.786 -4.673 -17.527 1.00 77.00 135 ASP A C 1
ATOM 1068 O O . ASP A 1 135 ? -8.402 -5.662 -17.931 1.00 77.00 135 ASP A O 1
ATOM 1072 N N . SER A 1 136 ? -6.679 -4.777 -16.792 1.00 80.19 136 SER A N 1
ATOM 1073 C CA . SER A 1 136 ? -6.107 -6.027 -16.309 1.00 80.19 136 SER A CA 1
ATOM 1074 C C . SER A 1 136 ? -6.381 -6.177 -14.819 1.00 80.19 136 SER A C 1
ATOM 1076 O O . SER A 1 136 ? -6.247 -5.223 -14.062 1.00 80.19 136 SER A O 1
ATOM 1078 N N . ASN A 1 137 ? -6.750 -7.384 -14.385 1.00 81.75 137 ASN A N 1
ATOM 1079 C CA . ASN A 1 137 ? -7.026 -7.669 -12.978 1.00 81.75 137 ASN A CA 1
ATOM 1080 C C . ASN A 1 137 ? -5.732 -8.017 -12.221 1.00 81.75 137 ASN A C 1
ATOM 1082 O O . ASN A 1 137 ? -5.565 -9.140 -11.745 1.00 81.75 137 ASN A O 1
ATOM 1086 N N . PHE A 1 138 ? -4.773 -7.090 -12.206 1.00 87.50 138 PHE A N 1
ATOM 1087 C CA . PHE A 1 138 ? -3.499 -7.255 -11.507 1.00 87.50 138 PHE A CA 1
ATOM 1088 C C . PHE A 1 138 ? -3.491 -6.403 -10.228 1.00 87.50 138 PHE A C 1
ATOM 1090 O O . PHE A 1 138 ? -3.695 -5.194 -10.354 1.00 87.50 138 PHE A O 1
ATOM 1097 N N . PRO A 1 139 ? -3.203 -6.963 -9.032 1.00 82.44 139 PRO A N 1
ATOM 1098 C CA . PRO A 1 139 ? -3.378 -6.262 -7.751 1.00 82.44 139 PRO A CA 1
ATOM 1099 C C . PRO A 1 139 ? -2.751 -4.860 -7.714 1.00 82.44 139 PRO A C 1
ATOM 1101 O O . PRO A 1 139 ? -3.451 -3.861 -7.578 1.00 82.44 139 PRO A O 1
ATOM 1104 N N . GLY A 1 140 ? -1.450 -4.746 -8.008 1.00 84.88 140 GLY A N 1
ATOM 1105 C CA . GLY A 1 140 ? -0.766 -3.446 -7.989 1.00 84.88 140 GLY A CA 1
ATOM 1106 C C . GLY A 1 140 ? -1.211 -2.463 -9.084 1.00 84.88 140 GLY A C 1
ATOM 1107 O O . GLY A 1 140 ? -1.011 -1.260 -8.950 1.00 84.88 140 GLY A O 1
ATOM 1108 N N . ALA A 1 141 ? -1.809 -2.937 -10.183 1.00 90.31 141 ALA A N 1
ATOM 1109 C CA . ALA A 1 141 ? -2.340 -2.062 -11.231 1.00 90.31 141 ALA A CA 1
ATOM 1110 C C . ALA A 1 141 ? -3.761 -1.590 -10.897 1.00 90.31 141 ALA A C 1
ATOM 1112 O O . ALA A 1 141 ? -4.098 -0.438 -11.175 1.00 90.31 141 ALA A O 1
ATOM 1113 N N . ASN A 1 142 ? -4.560 -2.459 -10.275 1.00 91.31 142 ASN A N 1
ATOM 1114 C CA . ASN A 1 142 ? -5.897 -2.156 -9.787 1.00 91.31 142 ASN A CA 1
ATOM 1115 C C . ASN A 1 142 ? -5.860 -1.135 -8.652 1.00 91.31 142 ASN A C 1
ATOM 1117 O O . ASN A 1 142 ? -6.610 -0.168 -8.697 1.00 91.31 142 ASN A O 1
ATOM 1121 N N . GLU A 1 143 ? -4.967 -1.281 -7.679 1.00 90.94 143 GLU A N 1
ATOM 1122 C CA . GLU A 1 143 ? -4.839 -0.303 -6.596 1.00 90.94 143 GLU A CA 1
ATOM 1123 C C . GLU A 1 143 ? -4.454 1.088 -7.142 1.00 90.94 143 GLU A C 1
ATOM 1125 O O . GLU A 1 143 ? -5.083 2.101 -6.831 1.00 90.94 143 GLU A O 1
ATOM 1130 N N . MET A 1 144 ? -3.503 1.147 -8.083 1.00 92.25 144 MET A N 1
ATOM 1131 C CA . MET A 1 144 ? -3.150 2.394 -8.779 1.00 92.25 144 MET A CA 1
ATOM 1132 C C . MET A 1 144 ? -4.319 2.954 -9.600 1.00 92.25 144 MET A C 1
ATOM 1134 O O . MET A 1 144 ? -4.482 4.173 -9.691 1.00 92.25 144 MET A O 1
ATOM 1138 N N . LYS A 1 145 ? -5.153 2.082 -10.182 1.00 92.12 145 LYS A N 1
ATOM 1139 C CA . LYS A 1 145 ? -6.406 2.471 -10.839 1.00 92.12 145 LYS A CA 1
ATOM 1140 C C . LYS A 1 145 ? -7.352 3.085 -9.814 1.00 92.12 145 LYS A C 1
ATOM 1142 O O . LYS A 1 145 ? -7.750 4.221 -10.003 1.00 92.12 145 LYS A O 1
ATOM 1147 N N . PHE A 1 146 ? -7.626 2.432 -8.690 1.00 93.25 146 PHE A N 1
ATOM 1148 C CA . PHE A 1 146 ? -8.444 2.992 -7.611 1.00 93.25 146 PHE A CA 1
ATOM 1149 C C . PHE A 1 146 ? -7.960 4.377 -7.154 1.00 93.25 146 PHE A C 1
ATOM 1151 O O . PHE A 1 146 ? -8.754 5.300 -6.978 1.00 93.25 146 PHE A O 1
ATOM 1158 N N . LEU A 1 147 ? -6.651 4.573 -7.003 1.00 92.56 147 LEU A N 1
ATOM 1159 C CA . LEU A 1 147 ? -6.115 5.870 -6.601 1.00 92.56 147 LEU A CA 1
ATOM 1160 C C . LEU A 1 147 ? -6.307 6.925 -7.705 1.00 92.56 147 LEU A C 1
ATOM 1162 O O . LEU A 1 147 ? -6.795 8.030 -7.435 1.00 92.56 147 LEU A O 1
ATOM 1166 N N . PHE A 1 148 ? -5.980 6.606 -8.958 1.00 92.00 148 PHE A N 1
ATOM 1167 C CA . PHE A 1 148 ? -5.861 7.596 -10.035 1.00 92.00 148 PHE A CA 1
ATOM 1168 C C . PHE A 1 148 ? -7.004 7.601 -11.061 1.00 92.00 148 PHE A C 1
ATOM 1170 O O . PHE A 1 148 ? -6.930 8.342 -12.038 1.00 92.00 148 PHE A O 1
ATOM 1177 N N . ASP A 1 149 ? -8.077 6.840 -10.868 1.00 86.56 149 ASP A N 1
ATOM 1178 C CA . ASP A 1 149 ? -9.249 6.785 -11.762 1.00 86.56 149 ASP A CA 1
ATOM 1179 C C . ASP A 1 149 ? -10.182 7.998 -11.562 1.00 86.56 149 ASP A C 1
ATOM 1181 O O . ASP A 1 149 ? -11.382 7.858 -11.360 1.00 86.56 149 ASP A O 1
ATOM 1185 N N . ASP A 1 150 ? -9.588 9.198 -11.581 1.00 80.62 150 ASP A N 1
ATOM 1186 C CA . ASP A 1 150 ? -10.237 10.510 -11.684 1.00 80.62 150 ASP A CA 1
ATOM 1187 C C . ASP A 1 150 ? -9.594 11.294 -12.830 1.00 80.62 150 ASP A C 1
ATOM 1189 O O . ASP A 1 150 ? -8.369 11.293 -12.971 1.00 80.62 150 ASP A O 1
ATOM 1193 N N . ASP A 1 151 ? -10.407 12.001 -13.619 1.00 80.69 151 ASP A N 1
ATOM 1194 C CA . ASP A 1 151 ? -9.972 12.976 -14.634 1.00 80.69 151 ASP A CA 1
ATOM 1195 C C . ASP A 1 151 ? -8.883 12.475 -15.610 1.00 80.69 151 ASP A C 1
ATOM 1197 O O . ASP A 1 151 ? -8.081 13.247 -16.135 1.00 80.69 151 ASP A O 1
ATOM 1201 N N . GLY A 1 152 ? -8.833 11.162 -15.864 1.00 88.00 152 GLY A N 1
ATOM 1202 C CA . GLY A 1 152 ? -7.827 10.540 -16.733 1.00 88.00 152 GLY A CA 1
ATOM 1203 C C . GLY A 1 152 ? -6.416 10.476 -16.132 1.00 88.00 152 GLY A C 1
ATOM 1204 O O . GLY A 1 152 ? -5.461 10.168 -16.848 1.00 88.00 152 GLY A O 1
ATOM 1205 N N . LEU A 1 153 ? -6.255 10.729 -14.829 1.00 92.69 153 LEU A N 1
ATOM 1206 C CA . LEU A 1 153 ? -4.958 10.709 -14.151 1.00 92.69 153 LEU A CA 1
ATOM 1207 C C . LEU A 1 153 ? -4.305 9.319 -14.202 1.00 92.69 153 LEU A C 1
ATOM 1209 O O . LEU A 1 153 ? -3.096 9.229 -14.414 1.00 92.69 153 LEU A O 1
ATOM 1213 N N . TYR A 1 154 ? -5.093 8.244 -14.114 1.00 92.88 154 TYR A N 1
ATOM 1214 C CA . TYR A 1 154 ? -4.621 6.873 -14.323 1.00 92.88 154 TYR A CA 1
ATOM 1215 C C . TYR A 1 154 ? -4.054 6.693 -15.732 1.00 92.88 154 TYR A C 1
ATOM 1217 O O . TYR A 1 154 ? -2.975 6.141 -15.899 1.00 92.88 154 TYR A O 1
ATOM 1225 N N . THR A 1 155 ? -4.711 7.242 -16.757 1.00 93.38 155 THR A N 1
ATOM 1226 C CA . THR A 1 155 ? -4.200 7.196 -18.134 1.00 93.38 155 THR A CA 1
ATOM 1227 C C . THR A 1 155 ? -2.873 7.938 -18.265 1.00 93.38 155 THR A C 1
ATOM 1229 O O . THR A 1 155 ? -1.965 7.449 -18.936 1.00 93.38 155 THR A O 1
ATOM 1232 N N . VAL A 1 156 ? -2.728 9.092 -17.606 1.00 95.38 156 VAL A N 1
ATOM 1233 C CA . VAL A 1 156 ? -1.452 9.821 -17.567 1.00 95.38 156 VAL A CA 1
ATOM 1234 C C . VAL A 1 156 ? -0.372 9.007 -16.857 1.00 95.38 156 VAL A C 1
ATOM 1236 O O . VAL A 1 156 ? 0.749 8.928 -17.357 1.00 95.38 156 VAL A O 1
ATOM 1239 N N . PHE A 1 157 ? -0.702 8.376 -15.730 1.00 94.81 157 PHE A N 1
ATOM 1240 C CA . PHE A 1 157 ? 0.205 7.509 -14.979 1.00 94.81 157 PHE A CA 1
ATOM 1241 C C . PHE A 1 157 ? 0.670 6.308 -15.815 1.00 94.81 157 PHE A C 1
ATOM 1243 O O . PHE A 1 157 ? 1.873 6.089 -15.975 1.00 94.81 157 PHE A O 1
ATOM 1250 N N . SER A 1 158 ? -0.261 5.587 -16.441 1.00 94.25 158 SER A N 1
ATOM 1251 C CA . SER A 1 158 ? 0.041 4.468 -17.335 1.00 94.25 158 SER A CA 1
ATOM 1252 C C . SER A 1 158 ? 0.889 4.915 -18.528 1.00 94.25 158 SER A C 1
ATOM 1254 O O . SER A 1 158 ? 1.888 4.273 -18.854 1.00 94.25 158 SER A O 1
ATOM 1256 N N . ALA A 1 159 ? 0.560 6.053 -19.150 1.00 95.25 159 ALA A N 1
ATOM 1257 C CA . ALA A 1 159 ? 1.349 6.616 -20.243 1.00 95.25 159 ALA A CA 1
ATOM 1258 C C . ALA A 1 159 ? 2.771 6.989 -19.799 1.00 95.25 159 ALA A C 1
ATOM 1260 O O . ALA A 1 159 ? 3.721 6.743 -20.540 1.00 95.25 159 ALA A O 1
ATOM 1261 N N . LEU A 1 160 ? 2.942 7.531 -18.590 1.00 96.50 160 LEU A N 1
ATOM 1262 C CA . LEU A 1 160 ? 4.251 7.856 -18.023 1.00 96.50 160 LEU A CA 1
ATOM 1263 C C . LEU A 1 160 ? 5.118 6.600 -17.872 1.00 96.50 160 LEU A C 1
ATOM 1265 O O . LEU A 1 160 ? 6.276 6.614 -18.292 1.00 96.50 160 LEU A O 1
ATOM 1269 N N . ILE A 1 161 ? 4.555 5.507 -17.349 1.00 95.12 161 ILE A N 1
ATOM 1270 C CA . ILE A 1 161 ? 5.252 4.218 -17.209 1.00 95.12 161 ILE A CA 1
ATOM 1271 C C . ILE A 1 161 ? 5.627 3.650 -18.583 1.00 95.12 161 ILE A C 1
ATOM 1273 O O . ILE A 1 161 ? 6.789 3.314 -18.826 1.00 95.12 161 ILE A O 1
ATOM 1277 N N . ILE A 1 162 ? 4.665 3.576 -19.508 1.00 95.44 162 ILE A N 1
ATOM 1278 C CA . ILE A 1 162 ? 4.864 2.969 -20.830 1.00 95.44 162 ILE A CA 1
ATOM 1279 C C . ILE A 1 162 ? 5.870 3.786 -21.651 1.00 95.44 162 ILE A C 1
ATOM 1281 O O . ILE A 1 162 ? 6.867 3.240 -22.124 1.00 95.44 162 ILE A O 1
ATOM 1285 N N . ILE A 1 163 ? 5.673 5.101 -21.781 1.00 96.00 163 ILE A N 1
ATOM 1286 C CA . ILE A 1 163 ? 6.563 5.979 -22.558 1.00 96.00 163 ILE A CA 1
ATOM 1287 C C . ILE A 1 163 ? 7.937 6.085 -21.886 1.00 96.00 163 ILE A C 1
ATOM 1289 O O . ILE A 1 163 ? 8.960 6.058 -22.573 1.00 96.00 163 ILE A O 1
ATOM 1293 N N . GLY A 1 164 ? 7.984 6.132 -20.552 1.00 95.19 164 GLY A N 1
ATOM 1294 C CA . GLY A 1 164 ? 9.230 6.095 -19.789 1.00 95.19 164 GLY A CA 1
ATOM 1295 C C . GLY A 1 164 ? 10.039 4.828 -20.061 1.00 95.19 164 GLY A C 1
ATOM 1296 O O . GLY A 1 164 ? 11.245 4.913 -20.292 1.00 95.19 164 GLY A O 1
ATOM 1297 N N . SER A 1 165 ? 9.380 3.668 -20.135 1.00 95.38 165 SER A N 1
ATOM 1298 C CA . SER A 1 165 ? 10.027 2.381 -20.427 1.00 95.38 165 SER A CA 1
ATOM 1299 C C . SER A 1 165 ? 10.566 2.260 -21.864 1.00 95.38 165 SER A C 1
ATOM 1301 O O . SER A 1 165 ? 11.514 1.510 -22.110 1.00 95.38 165 SER A O 1
ATOM 1303 N N . LEU A 1 166 ? 10.056 3.057 -22.813 1.00 95.44 166 LEU A N 1
ATOM 1304 C CA . LEU A 1 166 ? 10.589 3.107 -24.181 1.00 95.44 166 LEU A CA 1
ATOM 1305 C C . LEU A 1 166 ? 11.985 3.743 -24.248 1.00 95.44 166 LEU A C 1
ATOM 1307 O O . LEU A 1 166 ? 12.773 3.387 -25.124 1.00 95.44 166 LEU A O 1
ATOM 1311 N N . ILE A 1 167 ? 12.329 4.655 -23.333 1.00 92.81 167 ILE A N 1
ATOM 1312 C CA . ILE A 1 167 ? 13.640 5.323 -23.317 1.00 92.81 167 ILE A CA 1
ATOM 1313 C C . ILE A 1 167 ? 14.793 4.311 -23.170 1.00 92.81 167 ILE A C 1
ATOM 1315 O O . ILE A 1 167 ? 15.657 4.288 -24.053 1.00 92.81 167 ILE A O 1
ATOM 1319 N N . PRO A 1 168 ? 14.842 3.445 -22.135 1.00 89.75 168 PRO A N 1
ATOM 1320 C CA . PRO A 1 168 ? 15.893 2.436 -22.022 1.00 89.75 168 PRO A CA 1
ATOM 1321 C C . PRO A 1 168 ? 15.859 1.422 -23.172 1.00 89.75 168 PRO A C 1
ATOM 1323 O O . PRO A 1 168 ? 16.922 1.024 -23.647 1.00 89.75 168 PRO A O 1
ATOM 1326 N N . ALA A 1 169 ? 14.676 1.054 -23.685 1.00 92.56 169 ALA A N 1
ATOM 1327 C CA . ALA A 1 169 ? 14.563 0.178 -24.854 1.00 92.56 169 ALA A CA 1
ATOM 1328 C C . ALA A 1 169 ? 15.274 0.771 -26.085 1.00 92.56 169 ALA A C 1
ATOM 1330 O O . ALA A 1 169 ? 16.086 0.100 -26.732 1.00 92.56 169 ALA A O 1
ATOM 1331 N N . VAL A 1 170 ? 15.039 2.055 -26.374 1.00 92.31 170 VAL A N 1
ATOM 1332 C CA . VAL A 1 170 ? 15.686 2.771 -27.482 1.00 92.31 170 VAL A CA 1
ATOM 1333 C C . VAL A 1 170 ? 17.180 2.973 -27.210 1.00 92.31 170 VAL A C 1
ATOM 1335 O O . VAL A 1 170 ? 17.994 2.731 -28.101 1.00 92.31 170 VAL A O 1
ATOM 1338 N N . LEU A 1 171 ? 17.573 3.363 -25.994 1.00 89.31 171 LEU A N 1
ATOM 1339 C CA . LEU A 1 171 ? 18.980 3.584 -25.635 1.00 89.31 171 LEU A CA 1
ATOM 1340 C C . LEU A 1 171 ? 19.823 2.314 -25.788 1.00 89.31 171 LEU A C 1
ATOM 1342 O O . LEU A 1 171 ? 20.859 2.352 -26.457 1.00 89.31 171 LEU A O 1
ATOM 1346 N N . PHE A 1 172 ? 19.381 1.185 -25.230 1.00 89.62 172 PHE A N 1
ATOM 1347 C CA . PHE A 1 172 ? 20.110 -0.079 -25.351 1.00 89.62 172 PHE A CA 1
ATOM 1348 C C . PHE A 1 172 ? 20.154 -0.583 -26.792 1.00 89.62 172 PHE A C 1
ATOM 1350 O O . PHE A 1 172 ? 21.202 -1.055 -27.236 1.00 89.62 172 PHE A O 1
ATOM 1357 N N . SER A 1 173 ? 19.075 -0.389 -27.558 1.00 90.12 173 SER A N 1
ATOM 1358 C CA . SER A 1 173 ? 19.058 -0.707 -28.991 1.00 90.12 173 SER A CA 1
ATOM 1359 C C . SER A 1 173 ? 20.128 0.085 -29.748 1.00 90.12 173 SER A C 1
ATOM 1361 O O . SER A 1 173 ? 20.908 -0.478 -30.514 1.00 90.12 173 SER A O 1
ATOM 1363 N N . VAL A 1 174 ? 20.225 1.394 -29.498 1.00 88.12 174 VAL A N 1
ATOM 1364 C CA . VAL A 1 174 ? 21.214 2.272 -30.143 1.00 88.12 174 VAL A CA 1
ATOM 1365 C C . VAL A 1 174 ? 22.640 1.907 -29.743 1.00 88.12 174 VAL A C 1
ATOM 1367 O O . VAL A 1 174 ? 23.524 1.889 -30.602 1.00 88.12 174 VAL A O 1
ATOM 1370 N N . LEU A 1 175 ? 22.875 1.616 -28.460 1.00 85.19 175 LEU A N 1
ATOM 1371 C CA . LEU A 1 175 ? 24.183 1.192 -27.958 1.00 85.19 175 LEU A CA 1
ATOM 1372 C C . LEU A 1 175 ? 24.611 -0.130 -28.597 1.00 85.19 175 LEU A C 1
ATOM 1374 O O . LEU A 1 175 ? 25.715 -0.217 -29.131 1.00 85.19 175 LEU A O 1
ATOM 1378 N N . SER A 1 176 ? 23.715 -1.117 -28.629 1.00 87.94 176 SER A N 1
ATOM 1379 C CA . SER A 1 176 ? 23.970 -2.408 -29.264 1.00 87.94 176 SER A CA 1
ATOM 1380 C C . SER A 1 176 ? 24.294 -2.255 -30.756 1.00 87.94 176 SER A C 1
ATOM 1382 O O . SER A 1 176 ? 25.343 -2.714 -31.214 1.00 87.94 176 SER A O 1
ATOM 1384 N N . ILE A 1 177 ? 23.471 -1.513 -31.510 1.00 87.69 177 ILE A N 1
ATOM 1385 C CA . ILE A 1 177 ? 23.679 -1.276 -32.948 1.00 87.69 177 ILE A CA 1
ATOM 1386 C C . ILE A 1 177 ? 25.007 -0.560 -33.208 1.00 87.69 177 ILE A C 1
ATOM 1388 O O . ILE A 1 177 ? 25.742 -0.954 -34.112 1.00 87.69 177 ILE A O 1
ATOM 1392 N N . LYS A 1 178 ? 25.353 0.468 -32.421 1.00 80.00 178 LYS A N 1
ATOM 1393 C CA . LYS A 1 178 ? 26.635 1.178 -32.572 1.00 80.00 178 LYS A CA 1
ATOM 1394 C C . LYS A 1 178 ? 27.836 0.293 -32.257 1.00 80.00 178 LYS A C 1
ATOM 1396 O O . LYS A 1 178 ? 28.898 0.496 -32.842 1.00 80.00 178 LYS A O 1
ATOM 1401 N N . ILE A 1 179 ? 27.685 -0.678 -31.361 1.00 80.94 179 ILE A N 1
ATOM 1402 C CA . ILE A 1 179 ? 28.738 -1.644 -31.070 1.00 80.94 179 ILE A CA 1
ATOM 1403 C C . ILE A 1 179 ? 28.890 -2.603 -32.256 1.00 80.94 179 ILE A C 1
ATOM 1405 O O . ILE A 1 179 ? 29.964 -2.644 -32.852 1.00 80.94 179 ILE A O 1
ATOM 1409 N N . PHE A 1 180 ? 27.840 -3.309 -32.679 1.00 81.88 180 PHE A N 1
ATOM 1410 C CA . PHE A 1 180 ? 27.946 -4.265 -33.793 1.00 81.88 180 PHE A CA 1
ATOM 1411 C C . PHE A 1 180 ? 28.291 -3.601 -35.129 1.00 81.88 180 PHE A C 1
ATOM 1413 O O . PHE A 1 180 ? 29.118 -4.109 -35.884 1.00 81.88 180 PHE A O 1
ATOM 1420 N N . SER A 1 181 ? 27.712 -2.434 -35.405 1.00 83.38 181 SER A N 1
ATOM 1421 C CA . SER A 1 181 ? 27.895 -1.707 -36.657 1.00 83.38 181 SER A CA 1
ATOM 1422 C C . SER A 1 181 ? 28.152 -0.212 -36.411 1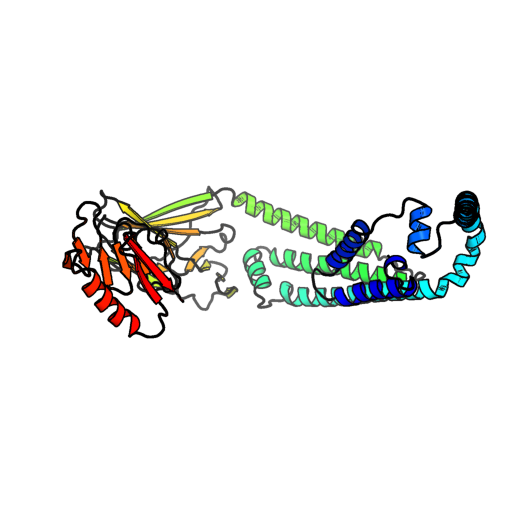.00 83.38 181 SER A C 1
ATOM 1424 O O . SER A 1 181 ? 27.263 0.624 -36.601 1.00 83.38 181 SER A O 1
ATOM 1426 N N . PRO A 1 182 ? 29.400 0.167 -36.058 1.00 77.56 182 PRO A N 1
ATOM 1427 C CA . PRO A 1 182 ? 29.767 1.551 -35.728 1.00 77.56 182 PRO A CA 1
ATOM 1428 C C . PRO A 1 182 ? 29.549 2.553 -36.864 1.00 77.56 182 PRO A C 1
ATOM 1430 O O . PRO A 1 182 ? 29.421 3.751 -36.626 1.00 77.56 182 PRO A O 1
ATOM 1433 N N . LYS A 1 183 ? 29.520 2.071 -38.113 1.00 75.94 183 LYS A N 1
ATOM 1434 C CA . LYS A 1 183 ? 29.290 2.898 -39.306 1.00 75.94 183 LYS A CA 1
ATOM 1435 C C . LYS A 1 183 ? 27.800 3.164 -39.568 1.00 75.94 183 LYS A C 1
ATOM 1437 O O . LYS A 1 183 ? 27.484 3.972 -40.440 1.00 75.94 183 LYS A O 1
ATOM 1442 N N . THR A 1 184 ? 26.890 2.518 -38.831 1.00 84.25 184 THR A N 1
ATOM 1443 C CA . THR A 1 184 ? 25.443 2.721 -38.982 1.00 84.25 184 THR A CA 1
ATOM 1444 C C . THR A 1 184 ? 25.058 4.113 -38.505 1.00 84.25 184 THR A C 1
ATOM 1446 O O . THR A 1 184 ? 25.184 4.451 -37.327 1.00 84.25 184 THR A O 1
ATOM 1449 N N . LYS A 1 185 ? 24.551 4.935 -39.425 1.00 80.94 185 LYS A N 1
ATOM 1450 C CA . LYS A 1 185 ? 24.004 6.252 -39.099 1.00 80.94 185 LYS A CA 1
ATOM 1451 C C . LYS A 1 185 ? 22.519 6.116 -38.779 1.00 80.94 185 LYS A C 1
ATOM 1453 O O . LYS A 1 185 ? 21.696 5.992 -39.679 1.00 80.94 185 LYS A O 1
ATOM 1458 N N . LEU A 1 186 ? 22.178 6.177 -37.496 1.00 81.75 186 LEU A N 1
ATOM 1459 C CA . LEU A 1 186 ? 20.789 6.282 -37.050 1.00 81.75 186 LEU A CA 1
ATOM 1460 C C . LEU A 1 186 ? 20.350 7.747 -37.135 1.00 81.75 186 LEU A C 1
ATOM 1462 O O . LEU A 1 186 ? 20.645 8.558 -36.254 1.00 81.75 186 LEU A O 1
ATOM 1466 N N . ARG A 1 187 ? 19.692 8.106 -38.240 1.00 82.69 187 ARG A N 1
ATOM 1467 C CA . ARG A 1 187 ? 19.159 9.457 -38.454 1.00 82.69 187 ARG A CA 1
ATOM 1468 C C . ARG A 1 187 ? 18.006 9.719 -37.477 1.00 82.69 187 ARG A C 1
ATOM 1470 O O . ARG A 1 187 ? 17.215 8.827 -37.202 1.00 82.69 187 ARG A O 1
ATOM 1477 N N . ASN A 1 188 ? 17.912 10.945 -36.968 1.00 88.12 188 ASN A N 1
ATOM 1478 C CA . ASN A 1 188 ? 16.836 11.435 -36.091 1.00 88.12 188 ASN A CA 1
ATOM 1479 C C . ASN A 1 188 ? 16.707 10.775 -34.706 1.00 88.12 188 ASN A C 1
ATOM 1481 O O . ASN A 1 188 ? 15.833 11.166 -33.943 1.00 88.12 188 ASN A O 1
ATOM 1485 N N . ILE A 1 189 ? 17.587 9.848 -34.322 1.00 88.50 189 ILE A N 1
ATOM 1486 C CA . ILE A 1 189 ? 17.478 9.148 -33.033 1.00 88.50 189 ILE A CA 1
ATOM 1487 C C . ILE A 1 189 ? 17.559 10.081 -31.816 1.00 88.50 189 ILE A C 1
ATOM 1489 O O . ILE A 1 189 ? 16.856 9.878 -30.831 1.00 88.50 189 ILE A O 1
ATOM 1493 N N . GLY A 1 190 ? 18.372 11.140 -31.904 1.00 86.44 190 GLY A N 1
ATOM 1494 C CA . GLY A 1 190 ? 18.449 12.172 -30.868 1.00 86.44 190 GLY A CA 1
ATOM 1495 C C . GLY A 1 190 ? 17.145 12.962 -30.733 1.00 86.44 190 GLY A C 1
ATOM 1496 O O . GLY A 1 190 ? 16.732 13.251 -29.618 1.00 86.44 190 GLY A O 1
ATOM 1497 N N . TRP A 1 191 ? 16.456 13.232 -31.849 1.00 91.94 191 TRP A N 1
ATOM 1498 C CA . TRP A 1 191 ? 15.134 13.865 -31.838 1.00 91.94 191 TRP A CA 1
ATOM 1499 C C . TRP A 1 191 ? 14.069 12.944 -31.242 1.00 91.94 191 TRP A C 1
ATOM 1501 O O . TRP A 1 191 ? 13.244 13.414 -30.470 1.00 91.94 191 TRP A O 1
ATOM 1511 N N . VAL A 1 192 ? 14.117 11.640 -31.537 1.00 92.38 192 VAL A N 1
ATOM 1512 C CA . VAL A 1 192 ? 13.203 10.647 -30.943 1.00 92.38 192 VAL A CA 1
ATOM 1513 C C . VAL A 1 192 ? 13.398 10.565 -29.428 1.00 92.38 192 VAL A C 1
ATOM 1515 O O . VAL A 1 192 ? 12.431 10.686 -28.685 1.00 92.38 192 VAL A O 1
ATOM 1518 N N . LEU A 1 193 ? 14.642 10.420 -28.957 1.00 90.75 193 LEU A N 1
ATOM 1519 C CA . LEU A 1 193 ? 14.948 10.391 -27.522 1.00 90.75 193 LEU A CA 1
ATOM 1520 C C . LEU A 1 193 ? 14.588 11.712 -26.832 1.00 90.75 193 LEU A C 1
ATOM 1522 O O . LEU A 1 193 ? 14.030 11.688 -25.740 1.00 90.75 193 LEU A O 1
ATOM 1526 N N . GLY A 1 194 ? 14.855 12.849 -27.479 1.00 91.12 194 GLY A N 1
ATOM 1527 C CA . GLY A 1 194 ? 14.464 14.166 -26.979 1.00 91.12 194 GLY A CA 1
ATOM 1528 C C . GLY A 1 194 ? 12.947 14.323 -26.868 1.00 91.12 194 GLY A C 1
ATOM 1529 O O . GLY A 1 194 ? 12.460 14.786 -25.843 1.00 91.12 194 GLY A O 1
ATOM 1530 N N . ALA A 1 195 ? 12.189 13.883 -27.875 1.00 95.62 195 ALA A N 1
ATOM 1531 C CA . ALA A 1 195 ? 10.728 13.924 -27.859 1.00 95.62 195 ALA A CA 1
ATOM 1532 C C . ALA A 1 195 ? 10.132 13.000 -26.786 1.00 95.62 195 ALA A C 1
ATOM 1534 O O . ALA A 1 195 ? 9.241 13.422 -26.049 1.00 95.62 195 ALA A O 1
ATOM 1535 N N . LEU A 1 196 ? 10.649 11.771 -26.648 1.00 95.19 196 LEU A N 1
ATOM 1536 C CA . LEU A 1 196 ? 10.244 10.847 -25.582 1.00 95.19 196 LEU A CA 1
ATOM 1537 C C . LEU A 1 196 ? 10.527 11.442 -24.201 1.00 95.19 196 LEU A C 1
ATOM 1539 O O . LEU A 1 196 ? 9.644 11.460 -23.348 1.00 95.19 196 LEU A O 1
ATOM 1543 N N . PHE A 1 197 ? 11.727 11.988 -24.000 1.00 95.44 197 PHE A N 1
ATOM 1544 C CA . PHE A 1 197 ? 12.109 12.623 -22.743 1.00 95.44 197 PHE A CA 1
ATOM 1545 C C . PHE A 1 197 ? 11.206 13.815 -22.406 1.00 95.44 197 PHE A C 1
ATOM 1547 O O . PHE A 1 197 ? 10.661 13.874 -21.308 1.00 95.44 197 PHE A O 1
ATOM 1554 N N . LEU A 1 198 ? 10.983 14.730 -23.356 1.00 96.94 198 LEU A N 1
ATOM 1555 C CA . LEU A 1 198 ? 10.092 15.877 -23.153 1.00 96.94 198 LEU A CA 1
ATOM 1556 C C . LEU A 1 198 ? 8.648 15.448 -22.870 1.00 96.94 198 LEU A C 1
ATOM 1558 O O . LEU A 1 198 ? 7.983 16.074 -22.049 1.00 96.94 198 LEU A O 1
ATOM 1562 N N . THR A 1 199 ? 8.179 14.367 -23.497 1.00 97.38 199 THR A N 1
ATOM 1563 C CA . THR A 1 199 ? 6.846 13.806 -23.229 1.00 97.38 199 THR A CA 1
ATOM 1564 C C . THR A 1 199 ? 6.747 13.294 -21.794 1.00 97.38 199 THR A C 1
ATOM 1566 O O . THR A 1 199 ? 5.807 13.647 -21.088 1.00 97.38 199 THR A O 1
ATOM 1569 N N . VAL A 1 200 ? 7.735 12.524 -21.327 1.00 97.44 200 VAL A N 1
ATOM 1570 C CA . VAL A 1 200 ? 7.774 12.022 -19.942 1.00 97.44 200 VAL A CA 1
ATOM 1571 C C . VAL A 1 200 ? 7.856 13.169 -18.940 1.00 97.44 200 VAL A C 1
ATOM 1573 O O . VAL A 1 200 ? 7.141 13.153 -17.943 1.00 97.44 200 VAL A O 1
ATOM 1576 N N . VAL A 1 201 ? 8.668 14.194 -19.212 1.00 97.81 201 VAL A N 1
ATOM 1577 C CA . VAL A 1 201 ? 8.754 15.390 -18.360 1.00 97.81 201 VAL A CA 1
ATOM 1578 C C . VAL A 1 201 ? 7.414 16.128 -18.311 1.00 97.81 201 VAL A C 1
ATOM 1580 O O . VAL A 1 201 ? 6.978 16.512 -17.231 1.00 97.81 201 VAL A O 1
ATOM 1583 N N . GLY A 1 202 ? 6.735 16.298 -19.449 1.00 97.56 202 GLY A N 1
ATOM 1584 C CA . GLY A 1 202 ? 5.429 16.958 -19.514 1.00 97.56 202 GLY A CA 1
ATOM 1585 C C . GLY A 1 202 ? 4.337 16.197 -18.759 1.00 97.56 202 GLY A C 1
ATOM 1586 O O . GLY A 1 202 ? 3.644 16.782 -17.926 1.00 97.56 202 GLY A O 1
ATOM 1587 N N . LEU A 1 203 ? 4.218 14.886 -18.998 1.00 97.06 203 LEU A N 1
ATOM 1588 C CA . LEU A 1 203 ? 3.270 14.021 -18.286 1.00 97.06 203 LEU A CA 1
ATOM 1589 C C . LEU A 1 203 ? 3.590 13.957 -16.789 1.00 97.06 203 LEU A C 1
ATOM 1591 O O . LEU A 1 203 ? 2.687 14.073 -15.965 1.00 97.06 203 LEU A O 1
ATOM 1595 N N . GLY A 1 204 ? 4.871 13.840 -16.433 1.00 97.38 204 GLY A N 1
ATOM 1596 C CA . GLY A 1 204 ? 5.335 13.826 -15.048 1.00 97.38 204 GLY A CA 1
ATOM 1597 C C . GLY A 1 204 ? 5.059 15.136 -14.318 1.00 97.38 204 GLY A C 1
ATOM 1598 O O . GLY A 1 204 ? 4.614 15.109 -13.175 1.00 97.38 204 GLY A O 1
ATOM 1599 N N . ALA A 1 205 ? 5.239 16.281 -14.979 1.00 97.25 205 ALA A N 1
ATOM 1600 C CA . ALA A 1 205 ? 4.888 17.579 -14.413 1.00 97.25 205 ALA A CA 1
ATOM 1601 C C . ALA A 1 205 ? 3.376 17.702 -14.182 1.00 97.25 205 ALA A C 1
ATOM 1603 O O . ALA A 1 205 ? 2.957 18.122 -13.105 1.00 97.25 205 ALA A O 1
ATOM 1604 N N . TYR A 1 206 ? 2.550 17.298 -15.153 1.00 95.69 206 TYR A N 1
ATOM 1605 C CA . TYR A 1 206 ? 1.094 17.301 -14.995 1.00 95.69 206 TYR A CA 1
ATOM 1606 C C . TYR A 1 206 ? 0.639 16.383 -13.852 1.00 95.69 206 TYR A C 1
ATOM 1608 O O . TYR A 1 206 ? -0.132 16.811 -12.988 1.00 95.69 206 TYR A O 1
ATOM 1616 N N . PHE A 1 207 ? 1.142 15.146 -13.814 1.00 95.94 207 PHE A N 1
ATOM 1617 C CA . PHE A 1 207 ? 0.830 14.180 -12.763 1.00 95.94 207 PHE A CA 1
ATOM 1618 C C . PHE A 1 207 ? 1.270 14.706 -11.392 1.00 95.94 207 PHE A C 1
ATOM 1620 O O . PHE A 1 207 ? 0.474 14.751 -10.457 1.00 95.94 207 PHE A O 1
ATOM 1627 N N . GLY A 1 208 ? 2.506 15.201 -11.294 1.00 95.31 208 GLY A N 1
ATOM 1628 C CA . GLY A 1 208 ? 3.068 15.764 -10.070 1.00 95.31 208 GLY A CA 1
ATOM 1629 C C . GLY A 1 208 ? 2.289 16.973 -9.555 1.00 95.31 208 GLY A C 1
ATOM 1630 O O . GLY A 1 208 ? 1.983 17.031 -8.369 1.00 95.31 208 GLY A O 1
ATOM 1631 N N . ILE A 1 209 ? 1.898 17.911 -10.426 1.00 94.94 209 ILE A N 1
ATOM 1632 C CA . ILE A 1 209 ? 1.062 19.062 -10.040 1.00 94.94 209 ILE A CA 1
ATOM 1633 C C . ILE A 1 209 ? -0.320 18.598 -9.567 1.00 94.94 209 ILE A C 1
ATOM 1635 O O . ILE A 1 209 ? -0.839 19.127 -8.584 1.00 94.94 209 ILE A O 1
ATOM 1639 N N . SER A 1 210 ? -0.918 17.618 -10.245 1.00 93.50 210 SER A N 1
ATOM 1640 C CA . SER A 1 210 ? -2.233 17.077 -9.880 1.00 93.50 210 SER A CA 1
ATOM 1641 C C . SER A 1 210 ? -2.199 16.405 -8.506 1.00 93.50 210 SER A C 1
ATOM 1643 O O . SER A 1 210 ? -3.054 16.682 -7.664 1.00 93.50 210 SER A O 1
ATOM 1645 N N . MET A 1 211 ? -1.162 15.609 -8.233 1.00 92.81 211 MET A N 1
ATOM 1646 C CA . MET A 1 211 ? -0.941 14.992 -6.924 1.00 92.81 211 MET A CA 1
ATOM 1647 C C . MET A 1 211 ? -0.604 16.021 -5.843 1.00 92.81 211 MET A C 1
ATOM 1649 O O . MET A 1 211 ? -1.157 15.958 -4.749 1.00 92.81 211 MET A O 1
ATOM 1653 N N . ALA A 1 212 ? 0.222 17.023 -6.151 1.00 93.62 212 ALA A N 1
ATOM 1654 C CA . ALA A 1 212 ? 0.551 18.091 -5.210 1.00 93.62 212 ALA A CA 1
ATOM 1655 C C . ALA A 1 212 ? -0.689 18.898 -4.799 1.00 93.62 212 ALA A C 1
ATOM 1657 O O . ALA A 1 212 ? -0.842 19.231 -3.628 1.00 93.62 212 ALA A O 1
ATOM 1658 N N . LYS A 1 213 ? -1.608 19.182 -5.733 1.00 91.50 213 LYS A N 1
ATOM 1659 C CA . LYS A 1 213 ? -2.888 19.833 -5.412 1.00 91.50 213 LYS A CA 1
ATOM 1660 C C . LYS A 1 213 ? -3.736 18.995 -4.452 1.00 91.50 213 LYS A C 1
ATOM 1662 O O . LYS A 1 213 ? -4.317 19.561 -3.530 1.00 91.50 213 LYS A O 1
ATOM 1667 N N . ARG A 1 214 ? -3.792 17.672 -4.649 1.00 88.25 214 ARG A N 1
ATOM 1668 C CA . ARG A 1 214 ? -4.516 16.747 -3.758 1.00 88.25 214 ARG A CA 1
ATOM 1669 C C . ARG A 1 214 ? -3.907 16.723 -2.361 1.00 88.25 214 ARG A C 1
ATOM 1671 O O . ARG A 1 214 ? -4.625 16.921 -1.390 1.00 88.25 214 ARG A O 1
ATOM 1678 N N . GLU A 1 215 ? -2.589 16.583 -2.271 1.00 88.00 215 GLU A N 1
ATOM 1679 C CA . GLU A 1 215 ? -1.874 16.599 -0.991 1.00 88.00 215 GLU A CA 1
ATOM 1680 C C . GLU A 1 215 ? -2.070 17.929 -0.244 1.00 88.00 215 GLU A C 1
ATOM 1682 O O . GLU A 1 215 ? -2.328 17.951 0.957 1.00 88.00 215 GLU A O 1
ATOM 1687 N N . MET A 1 216 ? -2.022 19.061 -0.957 1.00 89.69 216 MET A N 1
ATOM 1688 C CA . MET A 1 216 ? -2.296 20.372 -0.359 1.00 89.69 216 MET A CA 1
ATOM 1689 C C . MET A 1 216 ? -3.729 20.487 0.170 1.00 89.69 216 MET A C 1
ATOM 1691 O O . MET A 1 216 ? -3.935 21.106 1.214 1.00 89.69 216 MET A O 1
ATOM 1695 N N . PHE A 1 217 ? -4.706 19.908 -0.530 1.00 89.94 217 PHE A N 1
ATOM 1696 C CA . PHE A 1 217 ? -6.108 19.916 -0.114 1.00 89.94 217 PHE A CA 1
ATOM 1697 C C . PHE A 1 217 ? -6.343 19.078 1.153 1.00 89.94 217 PHE A C 1
ATOM 1699 O O . PHE A 1 217 ? -7.121 19.483 2.013 1.00 89.94 217 PHE A O 1
ATOM 1706 N N . PHE A 1 218 ? -5.626 17.962 1.311 1.00 92.06 218 PHE A N 1
ATOM 1707 C CA . PHE A 1 218 ? -5.736 17.065 2.467 1.00 92.06 218 PHE A CA 1
ATOM 1708 C C . PHE A 1 218 ? -4.700 17.328 3.570 1.00 92.06 218 PHE A C 1
ATOM 1710 O O . PHE A 1 218 ? -4.467 16.470 4.414 1.00 92.06 218 PHE A O 1
ATOM 1717 N N . LYS A 1 219 ? -4.074 18.508 3.616 1.00 91.38 219 LYS A N 1
ATOM 1718 C CA . LYS A 1 219 ? -3.051 18.805 4.628 1.00 91.38 219 LYS A CA 1
ATOM 1719 C C . LYS A 1 219 ? -3.608 18.710 6.059 1.00 91.38 219 LYS A C 1
ATOM 1721 O O . LYS A 1 219 ? -4.753 19.070 6.315 1.00 91.38 219 LYS A O 1
ATOM 1726 N N . GLY A 1 220 ? -2.768 18.301 7.011 1.00 91.88 220 GLY A N 1
ATOM 1727 C CA . GLY A 1 220 ? -3.129 18.198 8.431 1.00 91.88 220 GLY A CA 1
ATOM 1728 C C . GLY A 1 220 ? -4.025 16.998 8.737 1.00 91.88 220 GLY A C 1
ATOM 1729 O O . GLY A 1 220 ? -4.389 16.256 7.833 1.00 91.88 220 GLY A O 1
ATOM 1730 N N . HIS A 1 221 ? -4.383 16.829 10.006 1.00 93.31 221 HIS A N 1
ATOM 1731 C CA . HIS A 1 221 ? -5.217 15.723 10.478 1.00 93.31 221 HIS A CA 1
ATOM 1732 C C . HIS A 1 221 ? -6.466 16.261 11.157 1.00 93.31 221 HIS A C 1
ATOM 1734 O O . HIS A 1 221 ? -6.481 17.388 11.663 1.00 93.31 221 HIS A O 1
ATOM 1740 N N . LYS A 1 222 ? -7.518 15.454 11.130 1.00 95.00 222 LYS A N 1
ATOM 1741 C CA . LYS A 1 222 ? -8.728 15.674 11.894 1.00 95.00 222 LYS A CA 1
ATOM 1742 C C . LYS A 1 222 ? -9.072 14.402 12.639 1.00 95.00 222 LYS A C 1
ATOM 1744 O O . LYS A 1 222 ? -9.057 13.327 12.049 1.00 95.00 222 LYS A O 1
ATOM 1749 N N . GLU A 1 223 ? -9.452 14.590 13.888 1.00 95.44 223 GLU A N 1
ATOM 1750 C CA . GLU A 1 223 ? -9.924 13.552 14.787 1.00 95.44 223 GLU A CA 1
ATOM 1751 C C . GLU A 1 223 ? -11.357 13.885 15.205 1.00 95.44 223 GLU A C 1
ATOM 1753 O O . GLU A 1 223 ? -11.726 15.059 15.335 1.00 95.44 223 GLU A O 1
ATOM 1758 N N . ASP A 1 224 ? -12.173 12.853 15.370 1.00 94.81 224 ASP A N 1
ATOM 1759 C CA . ASP A 1 224 ? -13.518 12.939 15.928 1.00 94.81 224 ASP A CA 1
ATOM 1760 C C . ASP A 1 224 ? -13.800 11.681 16.748 1.00 94.81 224 ASP A C 1
ATOM 1762 O O . ASP A 1 224 ? -13.359 10.586 16.394 1.00 94.81 224 ASP A O 1
ATOM 1766 N N . THR A 1 225 ? -14.529 11.837 17.848 1.00 94.81 225 THR A N 1
ATOM 1767 C CA . THR A 1 225 ? -14.836 10.734 18.761 1.00 94.81 225 THR A CA 1
ATOM 1768 C C . THR A 1 225 ? -16.332 10.601 18.944 1.00 94.81 225 THR A C 1
ATOM 1770 O O . THR A 1 225 ? -17.009 11.550 19.339 1.00 94.81 225 THR A O 1
ATOM 1773 N N . GLU A 1 226 ? -16.842 9.400 18.705 1.00 94.88 226 GLU A N 1
ATOM 1774 C CA . GLU A 1 226 ? -18.242 9.058 18.917 1.00 94.88 226 GLU A CA 1
ATOM 1775 C C . GLU A 1 226 ? -18.370 8.151 20.140 1.00 94.88 226 GLU A C 1
ATOM 1777 O O . GLU A 1 226 ? -17.737 7.100 20.203 1.00 94.88 226 GLU A O 1
ATOM 1782 N N . GLU A 1 227 ? -19.194 8.547 21.108 1.00 95.31 227 GLU A N 1
ATOM 1783 C CA . GLU A 1 227 ? -19.455 7.752 22.308 1.00 95.31 227 GLU A CA 1
ATOM 1784 C C . GLU A 1 227 ? -20.792 7.018 22.187 1.00 95.31 227 GLU A C 1
ATOM 1786 O O . GLU A 1 227 ? -21.843 7.631 21.982 1.00 95.31 227 GLU A O 1
ATOM 1791 N N . ILE A 1 228 ? -20.770 5.696 22.366 1.00 95.00 228 ILE A N 1
ATOM 1792 C CA . ILE A 1 228 ? -21.958 4.846 22.327 1.00 95.00 228 ILE A CA 1
ATOM 1793 C C . ILE A 1 228 ? -22.106 4.114 23.662 1.00 95.00 228 ILE A C 1
ATOM 1795 O O . ILE A 1 228 ? -21.309 3.248 24.023 1.00 95.00 228 ILE A O 1
ATOM 1799 N N . SER A 1 229 ? -23.161 4.439 24.410 1.00 93.75 229 SER A N 1
ATOM 1800 C CA . SER A 1 229 ? -23.462 3.787 25.690 1.00 93.75 229 SER A CA 1
ATOM 1801 C C . SER A 1 229 ? -23.822 2.305 25.518 1.00 93.75 229 SER A C 1
ATOM 1803 O O . SER A 1 229 ? -24.681 1.970 24.697 1.00 93.75 229 SER A O 1
ATOM 1805 N N . ILE A 1 230 ? -23.255 1.429 26.351 1.00 94.19 230 ILE A N 1
ATOM 1806 C CA . ILE A 1 230 ? -23.576 -0.003 26.407 1.00 94.19 230 ILE A CA 1
ATOM 1807 C C . ILE A 1 230 ? -24.508 -0.239 27.599 1.00 94.19 230 ILE A C 1
ATOM 1809 O O . ILE A 1 230 ? -24.086 -0.443 28.738 1.00 94.19 230 ILE A O 1
ATOM 1813 N N . ASN A 1 231 ? -25.814 -0.198 27.339 1.00 90.00 231 ASN A N 1
ATOM 1814 C CA . ASN A 1 231 ? -26.844 -0.328 28.372 1.00 90.00 231 ASN A CA 1
ATOM 1815 C C . ASN A 1 231 ? -27.021 -1.788 28.818 1.00 90.00 231 ASN A C 1
ATOM 1817 O O . ASN A 1 231 ? -27.990 -2.458 28.460 1.00 90.00 231 ASN A O 1
ATOM 1821 N N . THR A 1 232 ? -26.081 -2.276 29.625 1.00 87.69 232 THR A N 1
ATOM 1822 C CA . THR A 1 232 ? -26.107 -3.611 30.228 1.00 87.69 232 THR A CA 1
ATOM 1823 C C . THR A 1 232 ? -26.030 -3.546 31.751 1.00 87.69 232 THR A C 1
ATOM 1825 O O . THR A 1 232 ? -25.491 -2.606 32.327 1.00 87.69 232 THR A O 1
ATOM 1828 N N . LYS A 1 233 ? -26.581 -4.570 32.410 1.00 85.94 233 LYS A N 1
ATOM 1829 C CA . LYS A 1 233 ? -26.414 -4.820 33.853 1.00 85.94 233 LYS A CA 1
ATOM 1830 C C . LYS A 1 233 ? -25.424 -5.955 34.142 1.00 85.94 233 LYS A C 1
ATOM 1832 O O . LYS A 1 233 ? -25.251 -6.317 35.297 1.00 85.94 233 LYS A O 1
ATOM 1837 N N . SER A 1 234 ? -24.866 -6.568 33.100 1.00 86.94 234 SER A N 1
ATOM 1838 C CA . SER A 1 234 ? -23.931 -7.687 33.213 1.00 86.94 234 SER A CA 1
ATOM 1839 C C . SER A 1 234 ? -22.525 -7.175 33.496 1.00 86.94 234 SER A C 1
ATOM 1841 O O . SER A 1 234 ? -22.066 -6.271 32.804 1.00 86.94 234 SER A O 1
ATOM 1843 N N . ASP A 1 235 ? -21.798 -7.846 34.388 1.00 88.00 235 ASP A N 1
ATOM 1844 C CA . ASP A 1 235 ? -20.367 -7.606 34.647 1.00 88.00 235 ASP A CA 1
ATOM 1845 C C . ASP A 1 235 ? -19.461 -8.223 33.559 1.00 88.00 235 ASP A C 1
ATOM 1847 O O . ASP A 1 235 ? -18.290 -8.524 33.778 1.00 88.00 235 ASP A O 1
ATOM 1851 N N . THR A 1 236 ? -20.004 -8.460 32.365 1.00 89.44 236 THR A N 1
ATOM 1852 C CA . THR A 1 236 ? -19.303 -9.126 31.262 1.00 89.44 236 THR A CA 1
ATOM 1853 C C . THR A 1 236 ? -19.736 -8.518 29.942 1.00 89.44 236 THR A C 1
ATOM 1855 O O . THR A 1 236 ? -20.939 -8.462 29.670 1.00 89.44 236 THR A O 1
ATOM 1858 N N . ILE A 1 237 ? -18.768 -8.117 29.124 1.00 92.12 237 ILE A N 1
ATOM 1859 C CA . ILE A 1 237 ? -18.942 -7.651 27.753 1.00 92.12 237 ILE A CA 1
ATOM 1860 C C . ILE A 1 237 ? -18.380 -8.697 26.798 1.00 92.12 237 ILE A C 1
ATOM 1862 O O . ILE A 1 237 ? -17.227 -9.101 26.912 1.00 92.12 237 ILE A O 1
ATOM 1866 N N . TYR A 1 238 ? -19.190 -9.120 25.837 1.00 91.69 238 TYR A N 1
ATOM 1867 C CA . TYR A 1 238 ? -18.734 -9.960 24.739 1.00 91.69 238 TYR A CA 1
ATOM 1868 C C . TYR A 1 238 ? -18.296 -9.078 23.578 1.00 91.69 238 TYR A C 1
ATOM 1870 O O . TYR A 1 238 ? -19.104 -8.305 23.064 1.00 91.69 238 TYR A O 1
ATOM 1878 N N . ALA A 1 239 ? -17.050 -9.215 23.145 1.00 93.38 239 ALA A N 1
ATOM 1879 C CA . ALA A 1 239 ? -16.537 -8.536 21.965 1.00 93.38 239 ALA A CA 1
ATOM 1880 C C . ALA A 1 239 ? -16.491 -9.521 20.790 1.00 93.38 239 ALA A C 1
ATOM 1882 O O . ALA A 1 239 ? -15.884 -10.589 20.872 1.00 93.38 239 ALA A O 1
ATOM 1883 N N . ASP A 1 240 ? -17.184 -9.195 19.707 1.00 93.31 240 ASP A N 1
ATOM 1884 C CA . ASP A 1 240 ? -17.241 -9.996 18.483 1.00 93.31 240 ASP A CA 1
ATOM 1885 C C . ASP A 1 240 ? -17.088 -9.071 17.277 1.00 93.31 240 ASP A C 1
ATOM 1887 O O . ASP A 1 240 ? -17.189 -7.852 17.395 1.00 93.31 240 ASP A O 1
ATOM 1891 N N . PHE A 1 241 ? -16.883 -9.644 16.101 1.00 92.19 241 PHE A N 1
ATOM 1892 C CA . PHE A 1 241 ? -16.891 -8.899 14.853 1.00 92.19 241 PHE A CA 1
ATOM 1893 C C . PHE A 1 241 ? -17.830 -9.547 13.839 1.00 92.19 241 PHE A C 1
ATOM 1895 O O . PHE A 1 241 ? -18.025 -10.771 13.812 1.00 92.19 241 PHE A O 1
ATOM 1902 N N . LYS A 1 242 ? -18.410 -8.715 12.976 1.00 90.75 242 LYS A N 1
ATOM 1903 C CA . LYS A 1 242 ? -19.252 -9.144 11.857 1.00 90.75 242 LYS A CA 1
ATOM 1904 C C . LYS A 1 242 ? -18.537 -8.931 10.535 1.00 90.75 242 LYS A C 1
ATOM 1906 O O . LYS A 1 242 ? -17.800 -7.965 10.358 1.00 90.75 242 LYS A O 1
ATOM 1911 N N . GLN A 1 243 ? -18.831 -9.816 9.590 1.00 87.00 243 GLN A N 1
ATOM 1912 C CA . GLN A 1 243 ? -18.449 -9.621 8.204 1.00 87.00 243 GLN A CA 1
ATOM 1913 C C . GLN A 1 243 ? -19.471 -8.710 7.520 1.00 87.00 243 GLN A C 1
ATOM 1915 O O . GLN A 1 243 ? -20.645 -9.061 7.387 1.00 87.00 243 GLN A O 1
ATOM 1920 N N . VAL A 1 244 ? -19.032 -7.532 7.092 1.00 87.31 244 VAL A N 1
ATOM 1921 C CA . VAL A 1 244 ? -19.847 -6.613 6.298 1.00 87.31 244 VAL A CA 1
ATOM 1922 C C . VAL A 1 244 ? -20.055 -7.223 4.913 1.00 87.31 244 VAL A C 1
ATOM 1924 O O . VAL A 1 244 ? -19.104 -7.600 4.232 1.00 87.31 244 VAL A O 1
ATOM 1927 N N . THR A 1 245 ? -21.317 -7.346 4.494 1.00 90.44 245 THR A N 1
ATOM 1928 C CA . THR A 1 245 ? -21.649 -7.834 3.150 1.00 90.44 245 THR A CA 1
ATOM 1929 C C . THR A 1 245 ? -21.432 -6.716 2.138 1.00 90.44 245 THR A C 1
ATOM 1931 O O . THR A 1 245 ? -22.137 -5.706 2.168 1.00 90.44 245 THR A O 1
ATOM 1934 N N . ILE A 1 246 ? -20.466 -6.905 1.242 1.00 92.06 246 ILE A N 1
ATOM 1935 C CA . ILE A 1 246 ? -20.164 -5.952 0.173 1.00 92.06 246 ILE A CA 1
ATOM 1936 C C . ILE A 1 246 ? -21.130 -6.200 -0.999 1.00 92.06 246 ILE A C 1
ATOM 1938 O O . ILE A 1 246 ? -21.256 -7.341 -1.458 1.00 92.06 246 ILE A O 1
ATOM 1942 N N . PRO A 1 247 ? -21.849 -5.171 -1.483 1.00 93.44 247 PRO A N 1
ATOM 1943 C CA . PRO A 1 247 ? -22.769 -5.326 -2.606 1.00 93.44 247 PRO A CA 1
ATOM 1944 C C . PRO A 1 247 ? -22.066 -5.756 -3.904 1.00 93.44 247 PRO A C 1
ATOM 1946 O O . PRO A 1 247 ? -20.944 -5.347 -4.186 1.00 93.44 247 PRO A O 1
ATOM 1949 N N . GLN A 1 248 ? -22.756 -6.534 -4.742 1.00 91.44 248 GLN A N 1
ATOM 1950 C CA . GLN A 1 248 ? -22.192 -7.109 -5.978 1.00 91.44 248 GLN A CA 1
ATOM 1951 C C . GLN A 1 248 ? -21.815 -6.073 -7.054 1.00 91.44 248 GLN A C 1
ATOM 1953 O O . GLN A 1 248 ? -21.098 -6.402 -7.990 1.00 91.44 248 GLN A O 1
ATOM 1958 N N . ASN A 1 249 ? -22.302 -4.833 -6.954 1.00 93.38 249 ASN A N 1
ATOM 1959 C CA . ASN A 1 249 ? -21.952 -3.755 -7.884 1.00 93.38 249 ASN A CA 1
ATOM 1960 C C . ASN A 1 249 ? -20.591 -3.099 -7.576 1.00 93.38 249 ASN A C 1
ATOM 1962 O O . ASN A 1 249 ? -20.182 -2.205 -8.314 1.00 93.38 249 ASN A O 1
ATOM 1966 N N . PHE A 1 250 ? -19.916 -3.501 -6.496 1.00 94.06 250 PHE A N 1
ATOM 1967 C CA . PHE A 1 250 ? -18.593 -2.998 -6.139 1.00 94.06 250 PHE A CA 1
ATOM 1968 C C . PHE A 1 250 ? -17.515 -3.746 -6.921 1.00 94.06 250 PHE A C 1
ATOM 1970 O O . PHE A 1 250 ? -17.544 -4.969 -7.041 1.00 94.06 250 PHE A O 1
ATOM 1977 N N . THR A 1 251 ? -16.539 -3.000 -7.426 1.00 92.31 251 THR A N 1
ATOM 1978 C CA . THR A 1 251 ? -15.333 -3.566 -8.032 1.00 92.31 251 THR A CA 1
ATOM 1979 C C . THR A 1 251 ? -14.318 -3.845 -6.931 1.00 92.31 251 THR A C 1
ATOM 1981 O O . THR A 1 251 ? -14.056 -2.967 -6.108 1.00 92.31 251 THR A O 1
ATOM 1984 N N . ALA A 1 252 ? -13.760 -5.055 -6.913 1.00 92.50 252 ALA A N 1
ATOM 1985 C CA . ALA A 1 252 ? -12.623 -5.392 -6.065 1.00 92.50 252 ALA A CA 1
ATOM 1986 C C . ALA A 1 252 ? -11.344 -4.852 -6.714 1.00 92.50 252 ALA A C 1
ATOM 1988 O O . ALA A 1 252 ? -11.033 -5.204 -7.853 1.00 92.50 252 ALA A O 1
ATOM 1989 N N . TYR A 1 253 ? -10.642 -3.973 -6.008 1.00 91.81 253 TYR A N 1
ATOM 1990 C CA . TYR A 1 253 ? -9.347 -3.445 -6.431 1.00 91.81 253 TYR A CA 1
ATOM 1991 C C . TYR A 1 253 ? -8.194 -4.186 -5.744 1.00 91.81 253 TYR A C 1
ATOM 1993 O O . TYR A 1 253 ? -7.141 -4.344 -6.358 1.00 91.81 253 TYR A O 1
ATOM 2001 N N . ASP A 1 254 ? -8.438 -4.704 -4.539 1.00 91.31 254 ASP A N 1
ATOM 2002 C CA . ASP A 1 254 ? -7.589 -5.656 -3.819 1.00 91.31 254 ASP A CA 1
ATOM 2003 C C . ASP A 1 254 ? -8.462 -6.544 -2.902 1.00 91.31 254 ASP A C 1
ATOM 2005 O O . ASP A 1 254 ? -9.683 -6.356 -2.830 1.00 91.31 254 ASP A O 1
ATOM 2009 N N . ASP A 1 255 ? -7.861 -7.500 -2.194 1.00 89.94 255 ASP A N 1
ATOM 2010 C CA . ASP A 1 255 ? -8.542 -8.413 -1.263 1.00 89.94 255 ASP A CA 1
ATOM 2011 C C . ASP A 1 255 ? -9.253 -7.668 -0.113 1.00 89.94 255 ASP A C 1
ATOM 2013 O O . ASP A 1 255 ? -10.258 -8.140 0.440 1.00 89.94 255 ASP A O 1
ATOM 2017 N N . ASP A 1 256 ? -8.769 -6.480 0.241 1.00 92.00 256 ASP A N 1
ATOM 2018 C CA . ASP A 1 256 ? -9.270 -5.622 1.310 1.00 92.00 256 ASP A CA 1
ATOM 2019 C C . ASP A 1 256 ? -9.914 -4.312 0.826 1.00 92.00 256 ASP A C 1
ATOM 2021 O O . ASP A 1 256 ? -10.426 -3.551 1.653 1.00 92.00 256 ASP A O 1
ATOM 2025 N N . LEU A 1 257 ? -9.981 -4.078 -0.488 1.00 94.44 257 LEU A N 1
ATOM 2026 C CA . LEU A 1 257 ? -10.381 -2.794 -1.056 1.00 94.44 257 LEU A CA 1
ATOM 2027 C C . LEU A 1 257 ? -11.421 -2.939 -2.171 1.00 94.44 257 LEU A C 1
ATOM 2029 O O . LEU A 1 257 ? -11.150 -3.458 -3.256 1.00 94.44 257 LEU A O 1
ATOM 2033 N N . TYR A 1 258 ? -12.611 -2.386 -1.934 1.00 95.00 258 TYR A N 1
ATOM 2034 C CA . TYR A 1 258 ? -13.752 -2.497 -2.842 1.00 95.00 258 TYR A CA 1
ATOM 2035 C C . TYR A 1 258 ? -14.407 -1.138 -3.049 1.00 95.00 258 TYR A C 1
ATOM 2037 O O . TYR A 1 258 ? -14.643 -0.404 -2.092 1.00 95.00 258 TYR A O 1
ATOM 2045 N N . SER A 1 259 ? -14.765 -0.795 -4.286 1.00 95.19 259 SER A N 1
ATOM 2046 C CA . SER A 1 259 ? -15.395 0.495 -4.580 1.00 95.19 259 SER A CA 1
ATOM 2047 C C . SER A 1 259 ? -16.341 0.425 -5.777 1.00 95.19 259 SER A C 1
ATOM 2049 O O . SER A 1 259 ? -16.078 -0.259 -6.764 1.00 95.19 259 SER A O 1
ATOM 2051 N N . ASP A 1 260 ? -17.451 1.156 -5.694 1.00 94.44 260 ASP A N 1
ATOM 2052 C CA . ASP A 1 260 ? -18.362 1.442 -6.811 1.00 94.44 260 ASP A CA 1
ATOM 2053 C C . ASP A 1 260 ? -18.111 2.840 -7.414 1.00 94.44 260 ASP A C 1
ATOM 2055 O O . ASP A 1 260 ? -18.941 3.366 -8.153 1.00 94.44 260 ASP A O 1
ATOM 2059 N N . LYS A 1 261 ? -16.958 3.444 -7.082 1.00 92.44 261 LYS A N 1
ATOM 2060 C CA . LYS A 1 261 ? -16.541 4.826 -7.390 1.00 92.44 261 LYS A CA 1
ATOM 2061 C C . LYS A 1 261 ? -17.357 5.921 -6.706 1.00 92.44 261 LYS A C 1
ATOM 2063 O O . LYS A 1 261 ? -17.070 7.099 -6.897 1.00 92.44 261 LYS A O 1
ATOM 2068 N N . VAL A 1 262 ? -18.334 5.561 -5.879 1.00 94.12 262 VAL A N 1
ATOM 2069 C CA . VAL A 1 262 ? -19.084 6.502 -5.038 1.00 94.12 262 VAL A CA 1
ATOM 2070 C C . VAL A 1 262 ? -18.692 6.304 -3.580 1.00 94.12 262 VAL A C 1
ATOM 2072 O O . VAL A 1 262 ? -18.374 7.257 -2.871 1.00 94.12 262 VAL A O 1
ATOM 2075 N N . SER A 1 263 ? -18.669 5.053 -3.135 1.00 95.25 263 SER A N 1
ATOM 2076 C CA . SER A 1 263 ? -18.253 4.625 -1.807 1.00 95.25 263 SER A CA 1
ATOM 2077 C C . SER A 1 263 ? -17.129 3.605 -1.897 1.00 95.25 263 SER A C 1
ATOM 2079 O O . SER A 1 263 ? -17.017 2.854 -2.861 1.00 95.25 263 SER A O 1
ATOM 2081 N N . VAL A 1 264 ? -16.350 3.530 -0.830 1.00 96.38 264 VAL A N 1
ATOM 2082 C CA . VAL A 1 264 ? -15.267 2.572 -0.653 1.00 96.38 264 VAL A CA 1
ATOM 2083 C C . VAL A 1 264 ? -15.561 1.747 0.582 1.00 96.38 264 VAL A C 1
ATOM 2085 O O . VAL A 1 264 ? -15.906 2.313 1.618 1.00 96.38 264 VAL A O 1
ATOM 2088 N N . TYR A 1 265 ? -15.430 0.431 0.463 1.00 96.12 265 TYR A N 1
ATOM 2089 C CA . TYR A 1 265 ? -15.246 -0.471 1.589 1.00 96.12 265 TYR A CA 1
ATOM 2090 C C . TYR A 1 265 ? -13.761 -0.791 1.686 1.00 96.12 265 TYR A C 1
ATOM 2092 O O . TYR A 1 265 ? -13.186 -1.341 0.747 1.00 96.12 265 TYR A O 1
ATOM 2100 N N . HIS A 1 266 ? -13.165 -0.439 2.817 1.00 94.88 266 HIS A N 1
ATOM 2101 C CA . HIS A 1 266 ? -11.784 -0.771 3.135 1.00 94.88 266 HIS A CA 1
ATOM 2102 C C . HIS A 1 266 ? -11.780 -1.636 4.387 1.00 94.88 266 HIS A C 1
ATOM 2104 O O . HIS A 1 266 ? -12.523 -1.346 5.332 1.00 94.88 266 HIS A O 1
ATOM 2110 N N . LYS A 1 267 ? -11.038 -2.741 4.354 1.00 93.38 267 LYS A N 1
ATOM 2111 C CA . LYS A 1 267 ? -10.960 -3.655 5.488 1.00 93.38 267 LYS A CA 1
ATOM 2112 C C . LYS A 1 267 ? -10.351 -2.928 6.677 1.00 93.38 267 LYS A C 1
ATOM 2114 O O . LYS A 1 267 ? -9.365 -2.214 6.538 1.00 93.38 267 LYS A O 1
ATOM 2119 N N . ASP A 1 268 ? -10.960 -3.138 7.830 1.00 90.38 268 ASP A N 1
ATOM 2120 C CA . ASP A 1 268 ? -10.517 -2.568 9.089 1.00 90.38 268 ASP A CA 1
ATOM 2121 C C . ASP A 1 268 ? -9.746 -3.614 9.893 1.00 90.38 268 ASP A C 1
ATOM 2123 O O . ASP A 1 268 ? -10.118 -4.796 9.920 1.00 90.38 268 ASP A O 1
ATOM 2127 N N . TRP A 1 269 ? -8.678 -3.176 10.550 1.00 89.62 269 TRP A N 1
ATOM 2128 C CA . TRP A 1 269 ? -7.946 -3.988 11.515 1.00 89.62 269 TRP A CA 1
ATOM 2129 C C . TRP A 1 269 ? -8.418 -3.579 12.902 1.00 89.62 269 TRP A C 1
ATOM 2131 O O . TRP A 1 269 ? -7.948 -2.600 13.464 1.00 89.62 269 TRP A O 1
ATOM 2141 N N . ILE A 1 270 ? -9.388 -4.324 13.431 1.00 92.56 270 ILE A N 1
ATOM 2142 C CA . ILE A 1 270 ? -10.116 -3.936 14.640 1.00 92.56 270 ILE A CA 1
ATOM 2143 C C . ILE A 1 270 ? -9.163 -3.957 15.841 1.00 92.56 270 ILE A C 1
ATOM 2145 O O . ILE A 1 270 ? -8.779 -5.032 16.314 1.00 92.56 270 ILE A O 1
ATOM 2149 N N . HIS A 1 271 ? -8.824 -2.770 16.339 1.00 93.94 271 HIS A N 1
ATOM 2150 C CA . HIS A 1 271 ? -8.022 -2.559 17.538 1.00 93.94 271 HIS A CA 1
ATOM 2151 C C . HIS A 1 271 ? -8.881 -1.974 18.662 1.00 93.94 271 HIS A C 1
ATOM 2153 O O . HIS A 1 271 ? -9.553 -0.960 18.472 1.00 93.94 271 HIS A O 1
ATOM 2159 N N . VAL A 1 272 ? -8.896 -2.633 19.821 1.00 95.19 272 VAL A N 1
ATOM 2160 C CA . VAL A 1 272 ? -9.740 -2.254 20.958 1.00 95.19 272 VAL A CA 1
ATOM 2161 C C . VAL A 1 272 ? -8.896 -2.049 22.212 1.00 95.19 272 VAL A C 1
ATOM 2163 O O . VAL A 1 272 ? -8.435 -3.015 22.819 1.00 95.19 272 VAL A O 1
ATOM 2166 N N . ASP A 1 273 ? -8.790 -0.802 22.653 1.00 96.38 273 ASP A N 1
ATOM 2167 C CA . ASP A 1 273 ? -8.231 -0.447 23.956 1.00 96.38 273 ASP A CA 1
ATOM 2168 C C . ASP A 1 273 ? -9.269 -0.690 25.055 1.00 96.38 273 ASP A C 1
ATOM 2170 O O . ASP A 1 273 ? -10.415 -0.248 24.951 1.00 96.38 273 ASP A O 1
ATOM 2174 N N . VAL A 1 274 ? -8.892 -1.359 26.140 1.00 94.69 274 VAL A N 1
ATOM 2175 C CA . VAL A 1 274 ? -9.762 -1.593 27.297 1.00 94.69 274 VAL A CA 1
ATOM 2176 C C . VAL A 1 274 ? -9.325 -0.707 28.459 1.00 94.69 274 VAL A C 1
ATOM 2178 O O . VAL A 1 274 ? -8.354 -0.990 29.163 1.00 94.69 274 VAL A O 1
ATOM 2181 N N . THR A 1 275 ? -10.104 0.344 28.719 1.00 93.81 275 THR A N 1
ATOM 2182 C CA . THR A 1 275 ? -9.841 1.308 29.796 1.00 93.81 275 THR A CA 1
ATOM 2183 C C . THR A 1 275 ? -10.836 1.128 30.938 1.00 93.81 275 THR A C 1
ATOM 2185 O O . THR A 1 275 ? -12.048 1.095 30.731 1.00 93.81 275 THR A O 1
ATOM 2188 N N . ARG A 1 276 ? -10.356 1.097 32.187 1.00 89.62 276 ARG A N 1
ATOM 2189 C CA . ARG A 1 276 ? -11.219 1.058 33.382 1.00 89.62 276 ARG A CA 1
ATOM 2190 C C . ARG A 1 276 ? -11.240 2.388 34.116 1.00 89.62 276 ARG A C 1
ATOM 2192 O O . ARG A 1 276 ? -10.198 2.994 34.349 1.00 89.62 276 ARG A O 1
ATOM 2199 N N . LYS A 1 277 ? -12.429 2.813 34.546 1.00 91.75 277 LYS A N 1
ATOM 2200 C CA . LYS A 1 277 ? -12.632 4.054 35.307 1.00 91.75 277 LYS A CA 1
ATOM 2201 C C . LYS A 1 277 ? -13.548 3.815 36.508 1.00 91.75 277 LYS A C 1
ATOM 2203 O O . LYS A 1 277 ? -14.605 3.201 36.386 1.00 91.75 277 LYS A O 1
ATOM 2208 N N . ALA A 1 278 ? -13.138 4.285 37.687 1.00 89.00 278 ALA A N 1
ATOM 2209 C CA . ALA A 1 278 ? -13.861 4.050 38.944 1.00 89.00 278 ALA A CA 1
ATOM 2210 C C . ALA A 1 278 ? -15.187 4.828 39.043 1.00 89.00 278 ALA A C 1
ATOM 2212 O O . ALA A 1 278 ? -16.109 4.413 39.744 1.00 89.00 278 ALA A O 1
ATOM 2213 N N . ASP A 1 279 ? -15.280 5.956 38.346 1.00 91.44 279 ASP A N 1
ATOM 2214 C CA . ASP A 1 279 ? -16.445 6.835 38.261 1.00 91.44 279 ASP A CA 1
ATOM 2215 C C . ASP A 1 279 ? -17.471 6.386 37.204 1.00 91.44 279 ASP A C 1
ATOM 2217 O O . ASP A 1 279 ? -18.619 6.842 37.220 1.00 91.44 279 ASP A O 1
ATOM 2221 N N . VAL A 1 280 ? -17.105 5.438 36.335 1.00 90.06 280 VAL A N 1
ATOM 2222 C CA . VAL A 1 280 ? -17.976 4.905 35.281 1.00 90.06 280 VAL A CA 1
ATOM 2223 C C . VAL A 1 280 ? -18.836 3.763 35.825 1.00 90.06 280 VAL A C 1
ATOM 2225 O O . VAL A 1 280 ? -18.334 2.747 36.302 1.00 90.06 280 VAL A O 1
ATOM 2228 N N . LYS A 1 281 ? -20.164 3.926 35.743 1.00 88.56 281 LYS A N 1
ATOM 2229 C CA . LYS A 1 281 ? -21.156 2.906 36.150 1.00 88.56 281 LYS A CA 1
ATOM 2230 C C . LYS A 1 281 ? -21.762 2.150 34.975 1.00 88.56 281 LYS A C 1
ATOM 2232 O O . LYS A 1 281 ? -22.069 0.971 35.109 1.00 88.56 281 LYS A O 1
ATOM 2237 N N . THR A 1 282 ? -21.954 2.840 33.856 1.00 91.62 282 THR A N 1
ATOM 2238 C CA . THR A 1 282 ? -22.469 2.255 32.619 1.00 91.62 282 THR A CA 1
ATOM 2239 C C . THR A 1 282 ? -21.313 2.198 31.630 1.00 91.62 282 THR A C 1
ATOM 2241 O O . THR A 1 282 ? -20.762 3.260 31.332 1.00 91.62 282 THR A O 1
ATOM 2244 N N . PRO A 1 283 ? -20.919 1.009 31.146 1.00 95.06 283 PRO A N 1
ATOM 2245 C CA . PRO A 1 283 ? -19.861 0.901 30.155 1.00 95.06 283 PRO A CA 1
ATOM 2246 C C . PRO A 1 283 ? -20.262 1.608 28.859 1.00 95.06 283 PRO A C 1
ATOM 2248 O O . PRO A 1 283 ? -21.446 1.702 28.521 1.00 95.06 283 PRO A O 1
ATOM 2251 N N . TYR A 1 284 ? -19.278 2.103 28.122 1.00 96.44 284 TYR A N 1
ATOM 2252 C CA . TYR A 1 284 ? -19.496 2.753 26.836 1.00 96.44 284 TYR A CA 1
ATOM 2253 C C . TYR A 1 284 ? -18.312 2.512 25.905 1.00 96.44 284 TYR A C 1
ATOM 2255 O O . TYR A 1 284 ? -17.198 2.241 26.347 1.00 96.44 284 TYR A O 1
ATOM 2263 N N . LEU A 1 285 ? -18.584 2.574 24.608 1.00 97.44 285 LEU A N 1
ATOM 2264 C CA . LEU A 1 285 ? -17.588 2.457 23.558 1.00 97.44 285 LEU A CA 1
ATOM 2265 C C . LEU A 1 285 ? -17.286 3.848 23.006 1.00 97.44 285 LEU A C 1
ATOM 2267 O O . LEU A 1 285 ? -18.213 4.577 22.663 1.00 97.44 285 LEU A O 1
ATOM 2271 N N . ILE A 1 286 ? -16.011 4.190 22.886 1.00 97.56 286 ILE A N 1
ATOM 2272 C CA . ILE A 1 286 ? -15.540 5.355 22.144 1.00 97.56 286 ILE A CA 1
ATOM 2273 C C . ILE A 1 286 ? -15.027 4.853 20.796 1.00 97.56 286 ILE A C 1
ATOM 2275 O O . ILE A 1 286 ? -14.152 3.994 20.747 1.00 97.56 286 ILE A O 1
ATOM 2279 N N . ILE A 1 287 ? -15.567 5.386 19.706 1.00 97.00 287 ILE A N 1
ATOM 2280 C CA . ILE A 1 287 ? -15.056 5.171 18.352 1.00 97.00 287 ILE A CA 1
ATOM 2281 C C . ILE A 1 287 ? -14.238 6.405 17.988 1.00 97.00 287 ILE A C 1
ATOM 2283 O O . ILE A 1 287 ? -14.800 7.484 17.782 1.00 97.00 287 ILE A O 1
ATOM 2287 N N . LYS A 1 288 ? -12.918 6.251 17.931 1.00 96.50 288 LYS A N 1
ATOM 2288 C CA . LYS A 1 288 ? -11.974 7.290 17.520 1.00 96.50 288 LYS A CA 1
ATOM 2289 C C . LYS A 1 288 ? -11.809 7.193 16.010 1.00 96.50 288 LYS A C 1
ATOM 2291 O O . LYS A 1 288 ? -11.445 6.147 15.490 1.00 96.50 288 LYS A O 1
ATOM 2296 N N . LYS A 1 289 ? -12.136 8.265 15.299 1.00 95.75 289 LYS A N 1
ATOM 2297 C CA . LYS A 1 289 ? -12.032 8.349 13.841 1.00 95.75 289 LYS A CA 1
ATOM 2298 C C . LYS A 1 289 ? -10.989 9.393 13.509 1.00 95.75 289 LYS A C 1
ATOM 2300 O O . LYS A 1 289 ? -11.113 10.537 13.947 1.00 95.75 289 LYS A O 1
ATOM 2305 N N . GLU A 1 290 ? -10.031 9.036 12.674 1.00 95.31 290 GLU A N 1
ATOM 2306 C CA . GLU A 1 290 ? -9.003 9.960 12.217 1.00 95.31 290 GLU A CA 1
ATOM 2307 C C . GLU A 1 290 ? -8.836 9.895 10.699 1.00 95.31 290 GLU A C 1
ATOM 2309 O O . GLU A 1 290 ? -9.056 8.863 10.061 1.00 95.31 290 GLU A O 1
ATOM 2314 N N . ALA A 1 291 ? -8.517 11.041 10.101 1.00 96.31 291 ALA A N 1
ATOM 2315 C CA . ALA A 1 291 ? -8.131 11.124 8.698 1.00 96.31 291 ALA A CA 1
ATOM 2316 C C . ALA A 1 291 ? -7.390 12.435 8.410 1.00 96.31 291 ALA A C 1
ATOM 2318 O O . ALA A 1 291 ? -7.555 13.449 9.096 1.00 96.31 291 ALA A O 1
ATOM 2319 N N . LYS A 1 292 ? -6.651 12.465 7.306 1.00 95.75 292 LYS A N 1
ATOM 2320 C CA . LYS A 1 292 ? -6.058 13.676 6.734 1.00 95.75 292 LYS A CA 1
ATOM 2321 C C . LYS A 1 292 ? -7.123 14.708 6.339 1.00 95.75 292 LYS A C 1
ATOM 2323 O O . LYS A 1 292 ? -8.267 14.374 6.018 1.00 95.75 292 LYS A O 1
ATOM 2328 N N . GLY A 1 293 ? -6.747 15.983 6.316 1.00 93.75 293 GLY A N 1
ATOM 2329 C CA . GLY A 1 293 ? -7.607 17.117 5.969 1.00 93.75 293 GLY A CA 1
ATOM 2330 C C . GLY A 1 293 ? -8.267 17.759 7.189 1.00 93.75 293 GLY A C 1
ATOM 2331 O O . GLY A 1 293 ? -9.423 17.472 7.505 1.00 93.75 293 GLY A O 1
ATOM 2332 N N . TYR A 1 294 ? -7.543 18.684 7.828 1.00 90.69 294 TYR A N 1
ATOM 2333 C CA . TYR A 1 294 ? -7.930 19.340 9.091 1.00 90.69 294 TYR A CA 1
ATOM 2334 C C . TYR A 1 294 ? -9.315 20.016 9.072 1.00 90.69 294 TYR A C 1
ATOM 2336 O O . TYR A 1 294 ? -9.995 20.106 10.092 1.00 90.69 294 TYR A O 1
ATOM 2344 N N . ASN A 1 295 ? -9.742 20.516 7.912 1.00 89.69 295 ASN A N 1
ATOM 2345 C CA . ASN A 1 295 ? -10.974 21.287 7.740 1.00 89.69 295 ASN A CA 1
ATOM 2346 C C . ASN A 1 295 ? -12.127 20.491 7.108 1.00 89.69 295 ASN A C 1
ATOM 2348 O O . ASN A 1 295 ? -13.211 21.045 6.930 1.00 89.69 295 ASN A O 1
ATOM 2352 N N . LEU A 1 296 ? -11.933 19.212 6.779 1.00 91.31 296 LEU A N 1
ATOM 2353 C CA . LEU A 1 296 ? -12.944 18.392 6.107 1.00 91.31 296 LEU A CA 1
ATOM 2354 C C . LEU A 1 296 ? -13.724 17.537 7.116 1.00 91.31 296 LEU A C 1
ATOM 2356 O O . LEU A 1 296 ? -13.149 17.065 8.092 1.00 91.31 296 LEU A O 1
ATOM 2360 N N . PRO A 1 297 ? -15.032 17.296 6.941 1.00 91.31 297 PRO A N 1
ATOM 2361 C CA . PRO A 1 297 ? -15.794 16.413 7.829 1.00 91.31 297 PRO A CA 1
ATOM 2362 C C . PRO A 1 297 ? -15.338 14.947 7.713 1.00 91.31 297 PRO A C 1
ATOM 2364 O O . PRO A 1 297 ? -14.939 14.497 6.635 1.00 91.31 297 PRO A O 1
ATOM 2367 N N . LEU A 1 298 ? -15.389 14.194 8.815 1.00 92.81 298 LEU A N 1
ATOM 2368 C CA . LEU A 1 298 ? -15.064 12.765 8.843 1.00 92.81 298 LEU A CA 1
ATOM 2369 C C . LEU A 1 298 ? -16.299 11.938 8.466 1.00 92.81 298 LEU A C 1
ATOM 2371 O O . LEU A 1 298 ? -17.037 11.452 9.312 1.00 92.81 298 LEU A O 1
ATOM 2375 N N . ASN A 1 299 ? -16.523 11.781 7.160 1.00 90.62 299 ASN A N 1
ATOM 2376 C CA . ASN A 1 299 ? -17.653 11.021 6.611 1.00 90.62 299 ASN A CA 1
ATOM 2377 C C . ASN A 1 299 ? -17.368 9.508 6.550 1.00 90.62 299 ASN A C 1
ATOM 2379 O O . ASN A 1 299 ? -17.607 8.881 5.519 1.00 90.62 299 ASN A O 1
ATOM 2383 N N . VAL A 1 300 ? -16.816 8.927 7.616 1.00 94.31 300 VAL A N 1
ATOM 2384 C CA . VAL A 1 300 ? -16.612 7.476 7.716 1.00 94.31 300 VAL A CA 1
ATOM 2385 C C . VAL A 1 300 ? -17.779 6.846 8.472 1.00 94.31 300 VAL A C 1
ATOM 2387 O O . VAL A 1 300 ? -18.158 7.287 9.557 1.00 94.31 300 VAL A O 1
ATOM 2390 N N . ASN A 1 301 ? -18.379 5.825 7.870 1.00 93.44 301 ASN A N 1
ATOM 2391 C CA . ASN A 1 301 ? -19.425 5.021 8.477 1.00 93.44 301 ASN A CA 1
ATOM 2392 C C . ASN A 1 301 ? -18.806 3.750 9.065 1.00 93.44 301 ASN A C 1
ATOM 2394 O O . ASN A 1 301 ? -18.245 2.930 8.332 1.00 93.44 301 ASN A O 1
ATOM 2398 N N . VAL A 1 302 ? -18.950 3.606 10.381 1.00 93.44 302 VAL A N 1
ATOM 2399 C CA . VAL A 1 302 ? -18.439 2.493 11.182 1.00 93.44 302 VAL A CA 1
ATOM 2400 C C . VAL A 1 302 ? -19.640 1.839 11.873 1.00 93.44 302 VAL A C 1
ATOM 2402 O O . VAL A 1 302 ? -20.030 2.262 12.960 1.00 93.44 302 VAL A O 1
ATOM 2405 N N . PRO A 1 303 ? -20.310 0.864 11.231 1.00 90.81 303 PRO A N 1
ATOM 2406 C CA . PRO A 1 303 ? -21.572 0.328 11.732 1.00 90.81 303 PRO A CA 1
ATOM 2407 C C . PRO A 1 303 ? -21.343 -0.676 12.873 1.00 90.81 303 PRO A C 1
ATOM 2409 O O . PRO A 1 303 ? -21.475 -1.885 12.666 1.00 90.81 303 PRO A O 1
ATOM 2412 N N . VAL A 1 304 ? -20.995 -0.189 14.065 1.00 94.31 304 VAL A N 1
ATOM 2413 C CA . VAL A 1 304 ? -20.917 -0.998 15.292 1.00 94.31 304 VAL A CA 1
ATOM 2414 C C . VAL A 1 304 ? -22.327 -1.341 15.774 1.00 94.31 304 VAL A C 1
ATOM 2416 O O . VAL A 1 304 ? -23.168 -0.453 15.903 1.00 94.31 304 VAL A O 1
ATOM 2419 N N . ASP A 1 305 ? -22.582 -2.615 16.090 1.00 94.19 305 ASP A N 1
ATOM 2420 C CA . ASP A 1 305 ? -23.843 -3.024 16.719 1.00 94.19 305 ASP A CA 1
ATOM 2421 C C . ASP A 1 305 ? -23.623 -3.333 18.202 1.00 94.19 305 ASP A C 1
ATOM 2423 O O . ASP A 1 305 ? -22.749 -4.124 18.561 1.00 94.19 305 ASP A O 1
ATOM 2427 N N . ILE A 1 306 ? -24.462 -2.763 19.068 1.00 94.19 306 ILE A N 1
ATOM 2428 C CA . ILE A 1 306 ? -24.484 -3.080 20.500 1.00 94.19 306 ILE A CA 1
ATOM 2429 C C . ILE A 1 306 ? -25.804 -3.778 20.815 1.00 94.19 306 ILE A C 1
ATOM 2431 O O . ILE A 1 306 ? -26.877 -3.178 20.740 1.00 94.19 306 ILE A O 1
ATOM 2435 N N . ILE A 1 307 ? -25.728 -5.060 21.172 1.00 93.12 307 ILE A N 1
ATOM 2436 C CA . ILE A 1 307 ? -26.890 -5.900 21.478 1.00 93.12 307 ILE A CA 1
ATOM 2437 C C . ILE A 1 307 ? -26.750 -6.399 22.916 1.00 93.12 307 ILE A C 1
ATOM 2439 O O . ILE A 1 307 ? -26.062 -7.381 23.194 1.00 93.12 307 ILE A O 1
ATOM 2443 N N . GLY A 1 308 ? -27.399 -5.704 23.852 1.00 91.62 308 GLY A N 1
ATOM 2444 C CA . GLY A 1 308 ? -27.301 -6.011 25.280 1.00 91.62 308 GLY A CA 1
ATOM 2445 C C . GLY A 1 308 ? -25.875 -5.812 25.798 1.00 91.62 308 GLY A C 1
ATOM 2446 O O . GLY A 1 308 ? -25.398 -4.685 25.873 1.00 91.62 308 GLY A O 1
ATOM 2447 N N . ASN A 1 309 ? -25.202 -6.907 26.156 1.00 91.25 309 ASN A N 1
ATOM 2448 C CA . ASN A 1 309 ? -23.812 -6.914 26.616 1.00 91.25 309 ASN A CA 1
ATOM 2449 C C . ASN A 1 309 ? -22.812 -7.376 25.541 1.00 91.25 309 ASN A C 1
ATOM 2451 O O . ASN A 1 309 ? -21.676 -7.708 25.871 1.00 91.25 309 ASN A O 1
ATOM 2455 N N . LYS A 1 310 ? -23.231 -7.442 24.274 1.00 93.81 310 LYS A N 1
ATOM 2456 C CA . LYS A 1 310 ? -22.379 -7.812 23.144 1.00 93.81 310 LYS A CA 1
ATOM 2457 C C . LYS A 1 310 ? -22.091 -6.591 22.273 1.00 93.81 310 LYS A C 1
ATOM 2459 O O . LYS A 1 310 ? -23.029 -5.943 21.811 1.00 93.81 310 LYS A O 1
ATOM 2464 N N . VAL A 1 311 ? -20.813 -6.317 22.033 1.00 96.00 311 VAL A N 1
ATOM 2465 C CA . VAL A 1 311 ? -20.316 -5.296 21.102 1.00 96.00 311 VAL A CA 1
ATOM 2466 C C . VAL A 1 311 ? -19.824 -6.008 19.847 1.00 96.00 311 VAL A C 1
ATOM 2468 O O . VAL A 1 311 ? -19.014 -6.931 19.936 1.00 96.00 311 VAL A O 1
ATOM 2471 N N . ILE A 1 312 ? -20.359 -5.626 18.687 1.00 95.31 312 ILE A N 1
ATOM 2472 C CA . ILE A 1 312 ? -20.060 -6.251 17.398 1.00 95.31 312 ILE A CA 1
ATOM 2473 C C . ILE A 1 312 ? -19.396 -5.225 16.483 1.00 95.31 312 ILE A C 1
ATOM 2475 O O . ILE A 1 312 ? -20.060 -4.339 15.938 1.00 95.31 312 ILE A O 1
ATOM 2479 N N . PHE A 1 313 ? -18.090 -5.379 16.291 1.00 95.44 313 PHE A N 1
ATOM 2480 C CA . PHE A 1 313 ? -17.271 -4.516 15.447 1.00 95.44 313 PHE A CA 1
ATOM 2481 C C . PHE A 1 313 ? -17.400 -4.893 13.959 1.00 95.44 313 PHE A C 1
ATOM 2483 O O . PHE A 1 313 ? -17.509 -6.079 13.624 1.00 95.44 313 PHE A O 1
ATOM 2490 N N . PRO A 1 314 ? -17.429 -3.925 13.031 1.00 94.38 314 PRO A N 1
ATOM 2491 C CA . PRO A 1 314 ? -17.391 -4.214 11.604 1.00 94.38 314 PRO A CA 1
ATOM 2492 C C . PRO A 1 314 ? -15.956 -4.520 11.151 1.00 94.38 314 PRO A C 1
ATOM 2494 O O . PRO A 1 314 ? -15.021 -3.847 11.550 1.00 94.38 314 PRO A O 1
ATOM 2497 N N . ASN A 1 315 ? -15.777 -5.494 10.261 1.00 92.44 315 ASN A N 1
ATOM 2498 C CA . ASN A 1 315 ? -14.472 -5.769 9.641 1.00 92.44 315 ASN A CA 1
ATOM 2499 C C . ASN A 1 315 ? -14.157 -4.882 8.417 1.00 92.44 315 ASN A C 1
ATOM 2501 O O . ASN A 1 315 ? -13.106 -5.046 7.805 1.00 92.44 315 ASN A O 1
ATOM 2505 N N . TYR A 1 316 ? -15.083 -4.008 8.015 1.00 94.44 316 TYR A N 1
ATOM 2506 C CA . TYR A 1 316 ? -14.890 -3.016 6.957 1.00 94.44 316 TYR A CA 1
ATOM 2507 C C . TYR A 1 316 ? -15.457 -1.675 7.405 1.00 94.44 316 TYR A C 1
ATOM 2509 O O . TYR A 1 316 ? -16.593 -1.602 7.888 1.00 94.44 316 TYR A O 1
ATOM 2517 N N . ILE A 1 317 ? -14.711 -0.614 7.128 1.00 94.94 317 ILE A N 1
ATOM 2518 C CA . ILE A 1 317 ? -15.197 0.762 7.191 1.00 94.94 317 ILE A CA 1
ATOM 2519 C C . ILE A 1 317 ? -15.702 1.201 5.819 1.00 94.94 317 ILE A C 1
ATOM 2521 O O . ILE A 1 317 ? -15.245 0.709 4.783 1.00 94.94 317 ILE A O 1
ATOM 2525 N N . LYS A 1 318 ? -16.654 2.141 5.804 1.00 95.94 318 LYS A N 1
ATOM 2526 C CA . LYS A 1 318 ? -17.186 2.713 4.563 1.00 95.94 318 LYS A CA 1
ATOM 2527 C C . LYS A 1 318 ? -16.983 4.222 4.506 1.00 95.94 318 LYS A C 1
ATOM 2529 O O . LYS A 1 318 ? -17.433 4.926 5.404 1.00 95.94 318 LYS A O 1
ATOM 2534 N N . TYR A 1 319 ? -16.398 4.733 3.427 1.00 96.12 319 TYR A N 1
ATOM 2535 C CA . TYR A 1 319 ? -16.201 6.175 3.220 1.00 96.12 319 TYR A CA 1
ATOM 2536 C C . TYR A 1 319 ? -16.398 6.589 1.744 1.00 96.12 319 TYR A C 1
ATOM 2538 O O . TYR A 1 319 ? -16.407 5.727 0.866 1.00 96.12 319 TYR A O 1
ATOM 2546 N N . PRO A 1 320 ? -16.600 7.885 1.430 1.00 95.75 320 PRO A N 1
ATOM 2547 C CA . PRO A 1 320 ? -16.752 8.363 0.051 1.00 95.75 320 PRO A CA 1
ATOM 2548 C C . PRO A 1 320 ? -15.486 8.184 -0.799 1.00 95.75 320 PRO A C 1
ATOM 2550 O O . PRO A 1 320 ? -14.384 8.462 -0.335 1.00 95.75 320 PRO A O 1
ATOM 2553 N N . TYR A 1 321 ? -15.628 7.825 -2.075 1.00 94.69 321 TYR A N 1
ATOM 2554 C CA . TYR A 1 321 ? -14.490 7.629 -2.990 1.00 94.69 321 TYR A CA 1
ATOM 2555 C C . TYR A 1 321 ? -13.636 8.890 -3.210 1.00 94.69 321 TYR A C 1
ATOM 2557 O O . TYR A 1 321 ? -12.415 8.811 -3.362 1.00 94.69 321 TYR A O 1
ATOM 2565 N N . GLU A 1 322 ? -14.238 10.079 -3.148 1.00 91.81 322 GLU A N 1
ATOM 2566 C CA . GLU A 1 322 ? -13.512 11.358 -3.203 1.00 91.81 322 GLU A CA 1
ATOM 2567 C C . GLU A 1 322 ? -12.501 11.518 -2.054 1.00 91.81 322 GLU A C 1
ATOM 2569 O O . GLU A 1 322 ? -11.526 12.260 -2.161 1.00 91.81 322 GLU A O 1
ATOM 2574 N N . HIS A 1 323 ? -12.707 10.797 -0.951 1.00 92.50 323 HIS A N 1
ATOM 2575 C CA . HIS A 1 323 ? -11.886 10.859 0.250 1.00 92.50 323 HIS A CA 1
ATOM 2576 C C . HIS A 1 323 ? -10.814 9.759 0.322 1.00 92.50 323 HIS A C 1
ATOM 2578 O O . HIS A 1 323 ? -10.156 9.621 1.346 1.00 92.50 323 HIS A O 1
ATOM 2584 N N . ARG A 1 324 ? -10.589 8.989 -0.747 1.00 93.00 324 ARG A N 1
ATOM 2585 C CA . ARG A 1 324 ? -9.647 7.850 -0.755 1.00 93.00 324 ARG A CA 1
ATOM 2586 C C . ARG A 1 324 ? -8.181 8.175 -0.447 1.00 93.00 324 ARG A C 1
ATOM 2588 O O . ARG A 1 324 ? -7.427 7.285 -0.091 1.00 93.00 324 ARG A O 1
ATOM 2595 N N . PHE A 1 325 ? -7.776 9.442 -0.542 1.00 92.69 325 PHE A N 1
ATOM 2596 C CA . PHE A 1 325 ? -6.432 9.897 -0.150 1.00 92.69 325 PHE A CA 1
ATOM 2597 C C . PHE A 1 325 ? -6.339 10.343 1.312 1.00 92.69 325 PHE A C 1
ATOM 2599 O O . PHE A 1 325 ? -5.292 10.827 1.739 1.00 92.69 325 PHE A O 1
ATOM 2606 N N . ARG A 1 326 ? -7.436 10.242 2.070 1.00 92.62 326 ARG A N 1
ATOM 2607 C CA . ARG A 1 326 ? -7.502 10.786 3.424 1.00 92.62 326 ARG A CA 1
ATOM 2608 C C . ARG A 1 326 ? -6.942 9.862 4.495 1.00 92.62 326 ARG A C 1
ATOM 2610 O O . ARG A 1 326 ? -6.832 10.337 5.611 1.00 92.62 326 ARG A O 1
ATOM 2617 N N . ASP A 1 327 ? -6.544 8.635 4.163 1.00 91.62 327 ASP A N 1
ATOM 2618 C CA . ASP A 1 327 ? -5.881 7.724 5.108 1.00 91.62 327 ASP A CA 1
ATOM 2619 C C . ASP A 1 327 ? -6.709 7.547 6.393 1.00 91.62 327 ASP A C 1
ATOM 2621 O O . ASP A 1 327 ? -6.379 8.066 7.456 1.00 91.62 327 ASP A O 1
ATOM 2625 N N . TYR A 1 328 ? -7.893 6.947 6.237 1.00 93.75 328 TYR A N 1
ATOM 2626 C CA . TYR A 1 328 ? -8.821 6.755 7.347 1.00 93.75 328 TYR A CA 1
ATOM 2627 C C . TYR A 1 328 ? -8.312 5.677 8.293 1.00 93.75 328 TYR A C 1
ATOM 2629 O O . TYR A 1 328 ? -8.040 4.563 7.850 1.00 93.75 328 TYR A O 1
ATOM 2637 N N . SER A 1 329 ? -8.316 5.992 9.582 1.00 93.88 329 SER A N 1
ATOM 2638 C CA . SER A 1 329 ? -8.068 5.045 10.662 1.00 93.88 329 SER A CA 1
ATOM 2639 C C . SER A 1 329 ? -9.193 5.139 11.695 1.00 93.88 329 SER A C 1
ATOM 2641 O O . SER A 1 329 ? -9.822 6.194 11.880 1.00 93.88 329 SER A O 1
ATOM 2643 N N . VAL A 1 330 ? -9.537 3.986 12.266 1.00 95.25 330 VAL A N 1
ATOM 2644 C CA . VAL A 1 330 ? -10.612 3.834 13.241 1.00 95.25 330 VAL A CA 1
ATOM 2645 C C . VAL A 1 330 ? -10.111 2.957 14.375 1.00 95.25 330 VAL A C 1
ATOM 2647 O O . VAL A 1 330 ? -9.883 1.768 14.190 1.00 95.25 330 VAL A O 1
ATOM 2650 N N . ASP A 1 331 ? -10.025 3.550 15.559 1.00 95.44 331 ASP A N 1
ATOM 2651 C CA . ASP A 1 331 ? -9.684 2.849 16.788 1.00 95.44 331 ASP A CA 1
ATOM 2652 C C . ASP A 1 331 ? -10.883 2.817 17.725 1.00 95.44 331 ASP A C 1
ATOM 2654 O O . ASP A 1 331 ? -11.739 3.712 17.743 1.00 95.44 331 ASP A O 1
ATOM 2658 N N . TYR A 1 332 ? -10.936 1.781 18.548 1.00 96.81 332 TYR A N 1
ATOM 2659 C CA . TYR A 1 332 ? -12.006 1.590 19.506 1.00 96.81 332 TYR A CA 1
ATOM 2660 C C . TYR A 1 332 ? -11.432 1.634 20.918 1.00 96.81 332 TYR A C 1
ATOM 2662 O O . TYR A 1 332 ? -10.428 0.997 21.209 1.00 96.81 332 TYR A O 1
ATOM 2670 N N . GLU A 1 333 ? -12.092 2.345 21.826 1.00 97.38 333 GLU A N 1
ATOM 2671 C CA . GLU A 1 333 ? -11.782 2.295 23.254 1.00 97.38 333 GLU A CA 1
ATOM 2672 C C . GLU A 1 333 ? -13.033 1.884 24.026 1.00 97.38 333 GLU A C 1
ATOM 2674 O O . GLU A 1 333 ? -14.060 2.566 24.021 1.00 97.38 333 GLU A O 1
ATOM 2679 N N . LEU A 1 334 ? -12.958 0.740 24.690 1.00 96.56 334 LEU A N 1
ATOM 2680 C CA . LEU A 1 334 ? -14.006 0.207 25.534 1.00 96.56 334 LEU A CA 1
ATOM 2681 C C . LEU A 1 334 ? -13.779 0.676 26.975 1.00 96.56 334 LEU A C 1
ATOM 2683 O O . LEU A 1 334 ? -12.898 0.178 27.676 1.00 96.56 334 LEU A O 1
ATOM 2687 N N . VAL A 1 335 ? -14.600 1.626 27.429 1.00 96.50 335 VAL A N 1
ATOM 2688 C CA . VAL A 1 335 ? -14.506 2.192 28.778 1.00 96.50 335 VAL A CA 1
ATOM 2689 C C . VAL A 1 335 ? -15.450 1.460 29.726 1.00 96.50 335 VAL A C 1
ATOM 2691 O O . VAL A 1 335 ? -16.673 1.464 29.552 1.00 96.50 335 VAL A O 1
ATOM 2694 N N . LEU A 1 336 ? -14.878 0.842 30.759 1.00 94.88 336 LEU A N 1
ATOM 2695 C CA . LEU A 1 336 ? -15.560 -0.104 31.636 1.00 94.88 336 LEU A CA 1
ATOM 2696 C C . LEU A 1 336 ? -15.516 0.296 33.122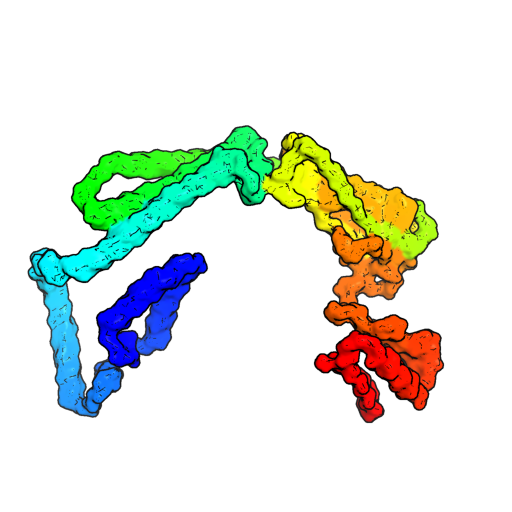 1.00 94.88 336 LEU A C 1
ATOM 2698 O O . LEU A 1 336 ? -14.538 0.892 33.588 1.00 94.88 336 LEU A O 1
ATOM 2702 N N . PRO A 1 337 ? -16.533 -0.097 33.912 1.00 92.94 337 PRO A N 1
ATOM 2703 C CA . PRO A 1 337 ? -16.430 -0.155 35.368 1.00 92.94 337 PRO A CA 1
ATOM 2704 C C . PRO A 1 337 ? -15.349 -1.149 35.829 1.00 92.94 337 PRO A C 1
ATOM 2706 O O . PRO A 1 337 ? -15.066 -2.139 35.157 1.00 92.94 337 PRO A O 1
ATOM 2709 N N . LEU A 1 338 ? -14.804 -0.948 37.035 1.00 88.88 338 LEU A N 1
ATOM 2710 C CA . LEU A 1 338 ? -13.649 -1.706 37.558 1.00 88.88 338 LEU A CA 1
ATOM 2711 C C . LEU A 1 338 ? -13.782 -3.238 37.524 1.00 88.88 338 LEU A C 1
ATOM 2713 O O . LEU A 1 338 ? -12.777 -3.918 37.379 1.00 88.88 338 LEU A O 1
ATOM 2717 N N . LYS A 1 339 ? -14.990 -3.785 37.699 1.00 86.44 339 LYS A N 1
ATOM 2718 C CA . LYS A 1 339 ? -15.222 -5.238 37.826 1.00 86.44 339 LYS A CA 1
ATOM 2719 C C . LYS A 1 339 ? -15.721 -5.906 36.545 1.00 86.44 339 LYS A C 1
ATOM 2721 O O . LYS A 1 339 ? -16.057 -7.085 36.571 1.00 86.44 339 LYS A O 1
ATOM 2726 N N . THR A 1 340 ? -15.853 -5.155 35.455 1.00 87.56 340 THR A N 1
ATOM 2727 C CA . THR A 1 340 ? -16.393 -5.688 34.204 1.00 87.56 340 THR A CA 1
ATOM 2728 C C . THR A 1 340 ? -15.305 -6.414 33.418 1.00 87.56 340 THR A C 1
ATOM 2730 O O . THR A 1 340 ? -14.209 -5.888 33.232 1.00 87.56 340 THR A O 1
ATOM 2733 N N . VAL A 1 341 ? -15.631 -7.619 32.954 1.00 88.19 341 VAL A N 1
ATOM 2734 C CA . VAL A 1 341 ? -14.747 -8.486 32.163 1.00 88.19 341 VAL A CA 1
ATOM 2735 C C . VAL A 1 341 ? -15.083 -8.374 30.678 1.00 88.19 341 VAL A C 1
ATOM 2737 O O . VAL A 1 341 ? -16.257 -8.290 30.316 1.00 88.19 341 VAL A O 1
ATOM 2740 N N . VAL A 1 342 ? -14.074 -8.425 29.813 1.00 89.88 342 VAL A N 1
ATOM 2741 C CA . VAL A 1 342 ? -14.222 -8.519 28.356 1.00 89.88 342 VAL A CA 1
ATOM 2742 C C . VAL A 1 342 ? -13.912 -9.942 27.916 1.00 89.88 342 VAL A C 1
ATOM 2744 O O . VAL A 1 342 ? -12.868 -10.491 28.251 1.00 89.88 342 VAL A O 1
ATOM 2747 N N . ILE A 1 343 ? -14.821 -10.552 27.159 1.00 86.19 343 ILE A N 1
ATOM 2748 C CA . ILE A 1 343 ? -14.634 -11.889 26.595 1.00 86.19 343 ILE A CA 1
ATOM 2749 C C . ILE A 1 343 ? -14.655 -11.782 25.067 1.00 86.19 343 ILE A C 1
ATOM 2751 O O . ILE A 1 343 ? -15.716 -11.490 24.499 1.00 86.19 343 ILE A O 1
ATOM 2755 N N . PRO A 1 344 ? -13.527 -12.040 24.382 1.00 87.50 344 PRO A N 1
ATOM 2756 C CA . PRO A 1 344 ? -13.521 -12.156 22.933 1.00 87.50 344 PRO A CA 1
ATOM 2757 C C . PRO A 1 344 ? -14.283 -13.422 22.524 1.00 87.50 344 PRO A C 1
ATOM 2759 O O . PRO A 1 344 ? -13.988 -14.529 22.974 1.00 87.50 344 PRO A O 1
ATOM 2762 N N . VAL A 1 345 ? -15.306 -13.265 21.682 1.00 84.94 345 VAL A N 1
ATOM 2763 C CA . VAL A 1 345 ? -16.146 -14.383 21.212 1.00 84.94 345 VAL A CA 1
ATOM 2764 C C . VAL A 1 345 ? -15.393 -15.257 20.208 1.00 84.94 345 VAL A C 1
ATOM 2766 O O . VAL A 1 345 ? -15.617 -16.465 20.139 1.00 84.94 345 VAL A O 1
ATOM 2769 N N . LYS A 1 346 ? -14.501 -14.645 19.428 1.00 79.75 346 LYS A N 1
ATOM 2770 C CA . LYS A 1 346 ? -13.610 -15.303 18.471 1.00 79.75 346 LYS A CA 1
ATOM 2771 C C . LYS A 1 346 ? -12.172 -15.001 18.871 1.00 79.75 346 LYS A C 1
ATOM 2773 O O . LYS A 1 346 ? -11.892 -13.894 19.315 1.00 79.75 346 LYS A O 1
ATOM 2778 N N . GLN A 1 347 ? -11.294 -15.988 18.720 1.00 66.06 347 GLN A N 1
ATOM 2779 C CA . GLN A 1 347 ? -9.884 -15.860 19.104 1.00 66.06 347 GLN A CA 1
ATOM 2780 C C . GLN A 1 347 ? -9.083 -14.997 18.121 1.00 66.06 347 GLN A C 1
ATOM 2782 O O . GLN A 1 347 ? -8.146 -14.330 18.539 1.00 66.06 347 GLN A O 1
ATOM 2787 N N . ASP A 1 348 ? -9.500 -14.956 16.853 1.00 74.06 348 ASP A N 1
ATOM 2788 C CA . ASP A 1 348 ? -8.838 -14.196 15.793 1.00 74.06 348 ASP A CA 1
ATOM 2789 C C . ASP A 1 348 ? -9.729 -13.051 15.295 1.00 74.06 348 ASP A C 1
ATOM 2791 O O . ASP A 1 348 ? -10.952 -13.191 15.246 1.00 74.06 348 ASP A O 1
ATOM 2795 N N . GLY A 1 349 ? -9.117 -11.948 14.853 1.00 79.62 349 GLY A N 1
ATOM 2796 C CA . GLY A 1 349 ? -9.790 -10.864 14.121 1.00 79.62 349 GLY A CA 1
ATOM 2797 C C . GLY A 1 349 ? -10.076 -9.588 14.915 1.00 79.62 349 GLY A C 1
ATOM 2798 O O . GLY A 1 349 ? -10.498 -8.606 14.310 1.00 79.62 349 GLY A O 1
ATOM 2799 N N . ILE A 1 350 ? -9.826 -9.582 16.226 1.00 89.69 350 ILE A N 1
ATOM 2800 C CA . ILE A 1 350 ? -9.815 -8.369 17.054 1.00 89.69 350 ILE A CA 1
ATOM 2801 C C . ILE A 1 350 ? -8.529 -8.375 17.874 1.00 89.69 350 ILE A C 1
ATOM 2803 O O . ILE A 1 350 ? -8.245 -9.354 18.562 1.00 89.69 350 ILE A O 1
ATOM 2807 N N . SER A 1 351 ? -7.768 -7.289 17.793 1.00 91.00 351 SER A N 1
ATOM 2808 C CA . SER A 1 351 ? -6.638 -7.038 18.681 1.00 91.00 351 SER A CA 1
ATOM 2809 C C . SER A 1 351 ? -7.130 -6.265 19.894 1.00 91.00 351 SER A C 1
ATOM 2811 O O . SER A 1 351 ? -7.864 -5.290 19.737 1.00 91.00 351 SER A O 1
ATOM 2813 N N . PHE A 1 352 ? -6.723 -6.685 21.088 1.00 90.12 352 PHE A N 1
ATOM 2814 C CA . PHE A 1 352 ? -7.022 -5.964 22.319 1.00 90.12 352 PHE A CA 1
ATOM 2815 C C . PHE A 1 352 ? -5.738 -5.449 22.959 1.00 90.12 352 PHE A C 1
ATOM 2817 O O . PHE A 1 352 ? -4.717 -6.138 22.942 1.00 90.12 352 PHE A O 1
ATOM 2824 N N . ASP A 1 353 ? -5.823 -4.268 23.559 1.00 91.00 353 ASP A N 1
ATOM 2825 C CA . ASP A 1 353 ? -4.835 -3.769 24.510 1.00 91.00 353 ASP A CA 1
ATOM 2826 C C . ASP A 1 353 ? -5.515 -3.453 25.841 1.00 91.00 353 ASP A C 1
ATOM 2828 O O . ASP A 1 353 ? -6.633 -2.938 25.883 1.00 91.00 353 ASP A O 1
ATOM 2832 N N . GLY A 1 354 ? -4.856 -3.796 26.942 1.00 87.50 354 GLY A N 1
ATOM 2833 C CA . GLY A 1 354 ? -5.357 -3.602 28.292 1.00 87.50 354 GLY A CA 1
ATOM 2834 C C . GLY A 1 354 ? -5.676 -4.897 29.034 1.00 87.50 354 GLY A C 1
ATOM 2835 O O . GLY A 1 354 ? -5.465 -6.020 28.587 1.00 87.50 354 GLY A O 1
ATOM 2836 N N . ASP A 1 355 ? -6.180 -4.716 30.244 1.00 86.19 355 ASP A N 1
ATOM 2837 C CA . ASP A 1 355 ? -6.655 -5.793 31.109 1.00 86.19 355 ASP A CA 1
ATOM 2838 C C . ASP A 1 355 ? -8.034 -6.257 30.587 1.00 86.19 355 ASP A C 1
ATOM 2840 O O . ASP A 1 355 ? -8.954 -5.445 30.521 1.00 86.19 355 ASP A O 1
ATOM 2844 N N . LEU A 1 356 ? -8.253 -7.515 30.194 1.00 86.38 356 LEU A N 1
ATOM 2845 C CA . LEU A 1 356 ? -9.596 -7.987 29.810 1.00 86.38 356 LEU A CA 1
ATOM 2846 C C . LEU A 1 356 ? -10.323 -8.652 30.983 1.00 86.38 356 LEU A C 1
ATOM 2848 O O . LEU A 1 356 ? -11.552 -8.590 31.057 1.00 86.38 356 LEU A O 1
ATOM 2852 N N . ASN A 1 357 ? -9.598 -9.269 31.911 1.00 83.62 357 ASN A N 1
ATOM 2853 C CA . ASN A 1 357 ? -10.151 -10.128 32.963 1.00 83.62 357 ASN A CA 1
ATOM 2854 C C . ASN A 1 357 ? -10.459 -9.396 34.293 1.00 83.62 357 ASN A C 1
ATOM 2856 O O . ASN A 1 357 ? -10.995 -10.010 35.216 1.00 83.62 357 ASN A O 1
ATOM 2860 N N . ALA A 1 358 ? -10.185 -8.092 34.356 1.00 83.75 358 ALA A N 1
ATOM 2861 C CA . ALA A 1 358 ? -10.299 -7.223 35.523 1.00 83.75 358 ALA A CA 1
ATOM 2862 C C . ALA A 1 358 ? -9.399 -7.623 36.713 1.00 83.75 358 ALA A C 1
ATOM 2864 O O . ALA A 1 358 ? -9.778 -7.396 37.867 1.00 83.75 358 ALA A O 1
ATOM 2865 N N . ASP A 1 359 ? -8.227 -8.215 36.458 1.00 77.81 359 ASP A N 1
ATOM 2866 C CA . ASP A 1 359 ? -7.241 -8.575 37.488 1.00 77.81 359 ASP A CA 1
ATOM 2867 C C . ASP A 1 359 ? -6.276 -7.427 37.851 1.00 77.81 359 ASP A C 1
ATOM 2869 O O . ASP A 1 359 ? -5.543 -7.522 38.841 1.00 77.81 359 ASP A O 1
ATOM 2873 N N . GLY A 1 360 ? -6.335 -6.308 37.121 1.00 77.19 360 GLY A N 1
ATOM 2874 C CA . GLY A 1 360 ? -5.496 -5.132 37.332 1.00 77.19 360 GLY A CA 1
ATOM 2875 C C . GLY A 1 360 ? -4.146 -5.179 36.612 1.00 77.19 360 GLY A C 1
ATOM 2876 O O . GLY A 1 360 ? -3.318 -4.298 36.858 1.00 77.19 360 GLY A O 1
ATOM 2877 N N . ILE A 1 361 ? -3.913 -6.166 35.744 1.00 73.50 361 ILE A N 1
ATOM 2878 C CA . ILE A 1 361 ? -2.693 -6.337 34.949 1.00 73.50 361 ILE A CA 1
ATOM 2879 C C . ILE A 1 361 ? -3.065 -6.286 33.465 1.00 73.50 361 ILE A C 1
ATOM 2881 O O . ILE A 1 361 ? -3.989 -6.965 33.031 1.00 73.50 361 ILE A O 1
ATOM 2885 N N . ASN A 1 362 ? -2.332 -5.505 32.664 1.00 77.56 362 ASN A N 1
ATOM 2886 C CA . ASN A 1 362 ? -2.532 -5.506 31.215 1.00 77.56 362 ASN A CA 1
ATOM 2887 C C . ASN A 1 362 ? -2.195 -6.899 30.657 1.00 77.56 362 ASN A C 1
ATOM 2889 O O . ASN A 1 362 ? -1.098 -7.410 30.891 1.00 77.56 362 ASN A O 1
ATOM 2893 N N . ASP A 1 363 ? -3.117 -7.507 29.910 1.00 75.75 363 ASP A N 1
ATOM 2894 C CA . ASP A 1 363 ? -2.925 -8.846 29.347 1.00 75.75 363 ASP A CA 1
ATOM 2895 C C . ASP A 1 363 ? -1.798 -8.894 28.300 1.00 75.75 363 ASP A C 1
ATOM 2897 O O . ASP A 1 363 ? -1.294 -9.980 27.990 1.00 75.75 363 ASP A O 1
ATOM 2901 N N . ASN A 1 364 ? -1.378 -7.730 27.796 1.00 73.69 364 ASN A N 1
ATOM 2902 C CA . ASN A 1 364 ? -0.249 -7.565 26.882 1.00 73.69 364 ASN A CA 1
ATOM 2903 C C . ASN A 1 364 ? 1.108 -7.550 27.606 1.00 73.69 364 ASN A C 1
ATOM 2905 O O . ASN A 1 364 ? 2.118 -7.921 27.012 1.00 73.69 364 ASN A O 1
ATOM 2909 N N . ASP A 1 365 ? 1.126 -7.183 28.891 1.00 63.88 365 ASP A N 1
ATOM 2910 C CA . ASP A 1 365 ? 2.333 -7.161 29.730 1.00 63.88 365 ASP A CA 1
ATOM 2911 C C . ASP A 1 365 ? 2.588 -8.511 30.424 1.00 63.88 365 ASP A C 1
ATOM 2913 O O . ASP A 1 365 ? 3.606 -8.704 31.094 1.00 63.88 365 ASP A O 1
ATOM 2917 N N . GLN A 1 366 ? 1.657 -9.459 30.295 1.00 60.12 366 GLN A N 1
ATOM 2918 C CA . GLN A 1 366 ? 1.798 -10.792 30.864 1.00 60.12 366 GLN A CA 1
ATOM 2919 C C . GLN A 1 366 ? 2.724 -11.645 29.985 1.00 60.12 366 GLN A C 1
ATOM 2921 O O . GLN A 1 366 ? 2.419 -11.907 28.820 1.00 60.12 366 GLN A O 1
ATOM 2926 N N . GLU A 1 367 ? 3.832 -12.137 30.555 1.00 47.75 367 GLU A N 1
ATOM 2927 C CA . GLU A 1 367 ? 4.665 -13.163 29.916 1.00 47.75 367 GLU A CA 1
ATOM 2928 C C . GLU A 1 367 ? 3.813 -14.413 29.645 1.00 47.75 367 GLU A C 1
ATOM 2930 O O . GLU A 1 367 ? 3.413 -15.135 30.562 1.00 47.75 367 GLU A O 1
ATOM 2935 N N . LYS A 1 368 ? 3.518 -14.660 28.367 1.00 49.91 368 LYS A N 1
ATOM 2936 C CA . LYS A 1 368 ? 2.915 -15.902 27.882 1.00 49.91 368 LYS A CA 1
ATOM 2937 C C . LYS A 1 368 ? 4.034 -16.765 27.309 1.00 49.91 368 LYS A C 1
ATOM 2939 O O . LYS A 1 368 ? 4.716 -16.339 26.382 1.00 49.91 368 LYS A O 1
ATOM 2944 N N . ASP A 1 369 ? 4.220 -17.968 27.850 1.00 46.00 369 ASP A N 1
ATOM 2945 C CA . ASP A 1 369 ? 5.018 -18.994 27.169 1.00 46.00 369 ASP A CA 1
ATOM 2946 C C . ASP A 1 369 ? 4.297 -19.403 25.868 1.00 46.00 369 ASP A C 1
ATOM 2948 O O . ASP A 1 369 ? 3.066 -19.312 25.806 1.00 46.00 369 ASP A O 1
ATOM 2952 N N . GLU A 1 370 ? 5.027 -19.848 24.841 1.00 42.03 370 GLU A N 1
ATOM 2953 C CA . GLU A 1 370 ? 4.512 -20.052 23.465 1.00 42.03 370 GLU A CA 1
ATOM 2954 C C . GLU A 1 370 ? 3.292 -20.999 23.377 1.00 42.03 370 GLU A C 1
ATOM 2956 O O . GLU A 1 370 ? 2.525 -20.936 22.416 1.00 42.03 370 GLU A O 1
ATOM 2961 N N . ASP A 1 371 ? 3.054 -21.813 24.411 1.00 47.25 371 ASP A N 1
ATOM 2962 C CA . ASP A 1 371 ? 1.924 -22.742 24.513 1.00 47.25 371 ASP A CA 1
ATOM 2963 C C . ASP A 1 371 ? 0.797 -22.298 25.481 1.00 47.25 371 ASP A C 1
ATOM 2965 O O . ASP A 1 371 ? -0.156 -23.048 25.693 1.00 47.25 371 ASP A O 1
ATOM 2969 N N . GLY A 1 372 ? 0.886 -21.125 26.128 1.00 50.22 372 GLY A N 1
ATOM 2970 C CA . GLY A 1 372 ? -0.151 -20.592 27.038 1.00 50.22 372 GLY A CA 1
ATOM 2971 C C . GLY A 1 372 ? -0.403 -21.403 28.324 1.00 50.22 372 GLY A C 1
ATOM 2972 O O . GLY A 1 372 ? -1.371 -21.158 29.044 1.00 50.22 372 GLY A O 1
ATOM 2973 N N . ASN A 1 373 ? 0.456 -22.379 28.625 1.00 48.69 373 ASN A N 1
ATOM 2974 C CA . ASN A 1 373 ? 0.242 -23.382 29.675 1.00 48.69 373 ASN A CA 1
ATOM 2975 C C . ASN A 1 373 ? 0.741 -22.958 31.068 1.00 48.69 373 ASN A C 1
ATOM 2977 O O . ASN A 1 373 ? 0.376 -23.577 32.074 1.00 48.69 373 ASN A O 1
ATOM 2981 N N . ILE A 1 374 ? 1.597 -21.936 31.136 1.00 51.31 374 ILE A N 1
ATOM 2982 C CA . ILE A 1 374 ? 2.246 -21.471 32.363 1.00 51.31 374 ILE A CA 1
ATOM 2983 C C . ILE A 1 374 ? 2.066 -19.954 32.455 1.00 51.31 374 ILE A C 1
ATOM 2985 O O . ILE A 1 374 ? 2.500 -19.228 31.568 1.00 51.31 374 ILE A O 1
ATOM 2989 N N . LYS A 1 375 ? 1.430 -19.490 33.534 1.00 55.97 375 LYS A N 1
ATOM 2990 C CA . LYS A 1 375 ? 1.304 -18.073 33.899 1.00 55.97 375 LYS A CA 1
ATOM 2991 C C . LYS A 1 375 ? 2.042 -17.858 35.216 1.00 55.97 375 LYS A C 1
ATOM 2993 O O . LYS A 1 375 ? 1.713 -18.506 36.214 1.00 55.97 375 LYS A O 1
ATOM 2998 N N . ILE A 1 376 ? 3.039 -16.980 35.223 1.00 53.91 376 ILE A N 1
ATOM 2999 C CA . ILE A 1 376 ? 3.796 -16.623 36.427 1.00 53.91 376 ILE A CA 1
ATOM 3000 C C . ILE A 1 376 ? 3.394 -15.202 36.823 1.00 53.91 376 ILE A C 1
ATOM 3002 O O . ILE A 1 376 ? 3.652 -14.245 36.104 1.00 53.91 376 ILE A O 1
ATOM 3006 N N . GLU A 1 377 ? 2.736 -15.073 37.967 1.00 60.47 377 GLU A N 1
ATOM 3007 C CA . GLU A 1 377 ? 2.343 -13.815 38.596 1.00 60.47 377 GLU A CA 1
ATOM 3008 C C . GLU A 1 377 ? 3.183 -13.609 39.867 1.00 60.47 377 GLU A C 1
ATOM 3010 O O . GLU A 1 377 ? 3.738 -14.546 40.454 1.00 60.47 377 GLU A O 1
ATOM 3015 N N . LYS A 1 378 ? 3.259 -12.370 40.358 1.00 53.62 378 LYS A N 1
ATOM 3016 C CA . LYS A 1 378 ? 3.872 -12.101 41.662 1.00 53.62 378 LYS A CA 1
ATOM 3017 C C . LYS A 1 378 ? 3.075 -12.844 42.739 1.00 53.62 378 LYS A C 1
ATOM 3019 O O . LYS A 1 378 ? 1.898 -12.552 42.919 1.00 53.62 378 LYS A O 1
ATOM 3024 N N . ASN A 1 379 ? 3.722 -13.767 43.456 1.00 66.88 379 ASN A N 1
ATOM 3025 C CA . ASN A 1 379 ? 3.127 -14.594 44.517 1.00 66.88 379 ASN A CA 1
ATOM 3026 C C . ASN A 1 379 ? 2.142 -15.677 44.043 1.00 66.88 379 ASN A C 1
ATOM 3028 O O . ASN A 1 379 ? 1.498 -16.311 44.881 1.00 66.88 379 ASN A O 1
ATOM 3032 N N . LYS A 1 380 ? 2.023 -15.926 42.731 1.00 69.25 380 LYS A N 1
ATOM 3033 C CA . LYS A 1 380 ? 1.099 -16.925 42.182 1.00 69.25 380 LYS A CA 1
ATOM 3034 C C . LYS A 1 380 ? 1.611 -17.537 40.884 1.00 69.25 380 LYS A C 1
ATOM 3036 O O . LYS A 1 380 ? 1.990 -16.846 39.954 1.00 69.25 380 LYS A O 1
ATOM 3041 N N . ILE A 1 381 ? 1.590 -18.857 40.798 1.00 66.50 381 ILE A N 1
ATOM 3042 C CA . ILE A 1 381 ? 2.003 -19.619 39.623 1.00 66.50 381 ILE A CA 1
ATOM 3043 C C . ILE A 1 381 ? 0.810 -20.456 39.184 1.00 66.50 381 ILE A C 1
ATOM 3045 O O . ILE A 1 381 ? 0.293 -21.262 39.957 1.00 66.50 381 ILE A O 1
ATOM 3049 N N . THR A 1 382 ? 0.373 -20.278 37.943 1.00 61.56 382 THR A N 1
ATOM 3050 C CA . THR A 1 382 ? -0.692 -21.080 37.341 1.00 61.56 382 THR A CA 1
ATOM 3051 C C . THR A 1 382 ? -0.098 -21.976 36.267 1.00 61.56 382 THR A C 1
ATOM 3053 O O . THR A 1 382 ? 0.506 -21.493 35.316 1.00 61.56 382 THR A O 1
ATOM 3056 N N . VAL A 1 383 ? -0.284 -23.287 36.404 1.00 56.72 383 VAL A N 1
ATOM 3057 C CA . VAL A 1 383 ? 0.148 -24.288 35.422 1.00 56.72 383 VAL A CA 1
ATOM 3058 C C . VAL A 1 383 ? -1.063 -25.124 35.030 1.00 56.72 383 VAL A C 1
ATOM 3060 O O . VAL A 1 383 ? -1.602 -25.852 35.865 1.00 56.72 383 VAL A O 1
ATOM 3063 N N . ASN A 1 384 ? -1.505 -25.022 33.773 1.00 50.53 384 ASN A N 1
ATOM 3064 C CA . ASN A 1 384 ? -2.604 -25.814 33.201 1.00 50.53 384 ASN A CA 1
ATOM 3065 C C . ASN A 1 384 ? -3.839 -25.943 34.118 1.00 50.53 384 ASN A C 1
ATOM 3067 O O . ASN A 1 384 ? -4.349 -27.038 34.362 1.00 50.53 384 ASN A O 1
ATOM 3071 N N . GLY A 1 385 ? -4.302 -24.808 34.659 1.00 53.97 385 GLY A N 1
ATOM 3072 C CA . GLY A 1 385 ? -5.494 -24.714 35.511 1.00 53.97 385 GLY A CA 1
ATOM 3073 C C . GLY A 1 385 ? -5.283 -25.062 36.990 1.00 53.97 385 GLY A C 1
ATOM 3074 O O . GLY A 1 385 ? -6.228 -24.951 37.767 1.00 53.97 385 GLY A O 1
ATOM 3075 N N . SER A 1 386 ? -4.070 -25.452 37.397 1.00 55.19 386 SER A N 1
ATOM 3076 C CA . SER A 1 386 ? -3.696 -25.563 38.812 1.00 55.19 386 SER A CA 1
ATOM 3077 C C . SER A 1 386 ? -2.943 -24.317 39.270 1.00 55.19 386 SER A C 1
ATOM 3079 O O . SER A 1 386 ? -2.014 -23.887 38.592 1.00 55.19 386 SER A O 1
ATOM 3081 N N . THR A 1 387 ? -3.320 -23.750 40.415 1.00 64.44 387 THR A N 1
ATOM 3082 C CA . THR A 1 387 ? -2.706 -22.550 40.996 1.00 64.44 387 THR A CA 1
ATOM 3083 C C . THR A 1 387 ? -1.888 -22.889 42.237 1.00 64.44 387 THR A C 1
ATOM 3085 O O . THR A 1 387 ? -2.310 -23.682 43.083 1.00 64.44 387 THR A O 1
ATOM 3088 N N . ILE A 1 388 ? -0.720 -22.269 42.355 1.00 72.06 388 ILE A N 1
ATOM 3089 C CA . ILE A 1 388 ? 0.139 -22.293 43.537 1.00 72.06 388 ILE A CA 1
ATOM 3090 C C . ILE A 1 388 ? 0.380 -20.842 43.935 1.00 72.06 388 ILE A C 1
ATOM 3092 O O . ILE A 1 388 ? 0.989 -20.098 43.177 1.00 72.06 388 ILE A O 1
ATOM 3096 N N . GLU A 1 389 ? -0.093 -20.433 45.103 1.00 76.38 389 GLU A N 1
ATOM 3097 C CA . GLU A 1 389 ? 0.102 -19.088 45.645 1.00 76.38 389 GLU A CA 1
ATOM 3098 C C . GLU A 1 389 ? 0.986 -19.178 46.893 1.00 76.38 389 GLU A C 1
ATOM 3100 O O . GLU A 1 389 ? 0.836 -20.097 47.705 1.00 76.38 389 GLU A O 1
ATOM 3105 N N . TYR A 1 390 ? 1.920 -18.243 47.044 1.00 72.06 390 TYR A N 1
ATOM 3106 C CA . TYR A 1 390 ? 2.844 -18.183 48.177 1.00 72.06 390 TYR A CA 1
ATOM 3107 C C . TYR A 1 390 ? 2.870 -16.766 48.749 1.00 72.06 390 TYR A C 1
ATOM 3109 O O . TYR A 1 390 ? 2.884 -15.792 48.003 1.00 72.06 390 TYR A O 1
ATOM 3117 N N . ASN A 1 391 ? 2.848 -16.631 50.074 1.00 70.31 391 ASN A N 1
ATOM 3118 C CA . ASN A 1 391 ? 2.841 -15.331 50.741 1.00 70.31 391 ASN A CA 1
ATOM 3119 C C . ASN A 1 391 ? 4.173 -15.113 51.466 1.00 70.31 391 ASN A C 1
ATOM 3121 O O . ASN A 1 391 ? 4.582 -15.955 52.258 1.00 70.31 391 ASN A O 1
ATOM 3125 N N . SER A 1 392 ? 4.827 -13.973 51.232 1.00 58.94 392 SER A N 1
ATOM 3126 C CA . SER A 1 392 ? 6.061 -13.591 51.932 1.00 58.94 392 SER A CA 1
ATOM 3127 C C . SER A 1 392 ? 5.872 -13.377 53.438 1.00 58.94 392 SER A C 1
ATOM 3129 O O . SER A 1 392 ? 6.848 -13.421 54.174 1.00 58.94 392 SER A O 1
ATOM 3131 N N . ASP A 1 393 ? 4.635 -13.158 53.894 1.00 63.81 393 ASP A N 1
ATOM 3132 C CA . ASP A 1 393 ? 4.305 -12.929 55.307 1.00 63.81 393 ASP A CA 1
ATOM 3133 C C . ASP A 1 393 ? 3.879 -14.217 56.053 1.00 63.81 393 ASP A C 1
ATOM 3135 O O . ASP A 1 393 ? 3.628 -14.179 57.258 1.00 63.81 393 ASP A O 1
ATOM 3139 N N . ASP A 1 394 ? 3.763 -15.354 55.354 1.00 66.50 394 ASP A N 1
ATOM 3140 C CA . ASP A 1 394 ? 3.344 -16.658 55.898 1.00 66.50 394 ASP A CA 1
ATOM 3141 C C . ASP A 1 394 ? 4.240 -17.765 55.311 1.00 66.50 394 ASP A C 1
ATOM 3143 O O . ASP A 1 394 ? 3.843 -18.504 54.413 1.00 66.50 394 ASP A O 1
ATOM 3147 N N . GLU A 1 395 ? 5.484 -17.846 55.801 1.00 63.72 395 GLU A N 1
ATOM 3148 C CA . GLU A 1 395 ? 6.508 -18.795 55.317 1.00 63.72 395 GLU A CA 1
ATOM 3149 C C . GLU A 1 395 ? 6.172 -20.274 55.622 1.00 63.72 395 GLU A C 1
ATOM 3151 O O . GLU A 1 395 ? 6.709 -21.197 55.000 1.00 63.72 395 GLU A O 1
ATOM 3156 N N . ASP A 1 396 ? 5.241 -20.518 56.548 1.00 66.38 396 ASP A N 1
ATOM 3157 C CA . ASP A 1 396 ? 4.868 -21.857 57.014 1.00 66.38 396 ASP A CA 1
ATOM 3158 C C . ASP A 1 396 ? 3.735 -22.494 56.190 1.00 66.38 396 ASP A C 1
ATOM 3160 O O . ASP A 1 396 ? 3.301 -23.618 56.487 1.00 66.38 396 ASP A O 1
ATOM 3164 N N . SER A 1 397 ? 3.235 -21.816 55.148 1.00 70.56 397 SER A N 1
ATOM 3165 C CA . SER A 1 397 ? 2.191 -22.375 54.293 1.00 70.56 397 SER A CA 1
ATOM 3166 C C . SER A 1 397 ? 2.136 -21.827 52.865 1.00 70.56 397 SER A C 1
ATOM 3168 O O . SER A 1 397 ? 2.483 -20.690 52.574 1.00 70.56 397 SER A O 1
ATOM 3170 N N . ILE A 1 398 ? 1.612 -22.652 51.960 1.00 71.81 398 ILE A N 1
ATOM 3171 C CA . ILE A 1 398 ? 1.306 -22.290 50.571 1.00 71.81 398 ILE A CA 1
ATOM 3172 C C . ILE A 1 398 ? -0.168 -22.565 50.269 1.00 71.81 398 ILE A C 1
ATOM 3174 O O . ILE A 1 398 ? -0.806 -23.400 50.915 1.00 71.81 398 ILE A O 1
ATOM 3178 N N . ILE A 1 399 ? -0.731 -21.888 49.273 1.00 71.56 399 ILE A N 1
ATOM 3179 C CA . ILE A 1 399 ? -2.102 -22.124 48.814 1.00 71.56 399 ILE A CA 1
ATOM 3180 C C . ILE A 1 399 ? -2.036 -22.878 47.491 1.00 71.56 399 ILE A C 1
ATOM 3182 O O . ILE A 1 399 ? -1.561 -22.355 46.491 1.00 71.56 399 ILE A O 1
ATOM 3186 N N . VAL A 1 400 ? -2.546 -24.106 47.468 1.00 62.12 400 VAL A N 1
ATOM 3187 C CA . VAL A 1 400 ? -2.616 -24.926 46.251 1.00 62.12 400 VAL A CA 1
ATOM 3188 C C . VAL A 1 400 ? -4.080 -25.107 45.872 1.00 62.12 400 VAL A C 1
ATOM 3190 O O . VAL A 1 400 ? -4.860 -25.643 46.661 1.00 62.12 400 VAL A O 1
ATOM 3193 N N . ASN A 1 401 ? -4.477 -24.647 44.682 1.00 55.12 401 ASN A N 1
ATOM 3194 C CA . ASN A 1 401 ? -5.861 -24.692 44.189 1.00 55.12 401 ASN A CA 1
ATOM 3195 C C . ASN A 1 401 ? -6.883 -24.148 45.212 1.00 55.12 401 ASN A C 1
ATOM 3197 O O . ASN A 1 401 ? -7.940 -24.743 45.438 1.00 55.12 401 ASN A O 1
ATOM 3201 N N . GLY A 1 402 ? -6.536 -23.050 45.893 1.00 60.97 402 GLY A N 1
ATOM 3202 C CA . GLY A 1 402 ? -7.380 -22.413 46.911 1.00 60.97 402 GLY A CA 1
ATOM 3203 C C . GLY A 1 402 ? -7.411 -23.108 48.281 1.00 60.97 402 GLY A C 1
ATOM 3204 O O . GLY A 1 402 ? -8.189 -22.703 49.143 1.00 60.97 402 GLY A O 1
ATOM 3205 N N . LYS A 1 403 ? -6.589 -24.143 48.523 1.00 67.06 403 LYS A N 1
ATOM 3206 C CA . LYS A 1 403 ? -6.453 -24.795 49.838 1.00 67.06 403 LYS A CA 1
ATOM 3207 C C . LYS A 1 403 ? -5.116 -24.460 50.487 1.00 67.06 403 LYS A C 1
ATOM 3209 O O . LYS A 1 403 ? -4.072 -24.668 49.878 1.00 67.06 403 LYS A O 1
ATOM 3214 N N . LYS A 1 404 ? -5.158 -24.010 51.745 1.00 73.38 404 LYS A N 1
ATOM 3215 C CA . LYS A 1 404 ? -3.969 -23.765 52.571 1.00 73.38 404 LYS A CA 1
ATOM 3216 C C . LYS A 1 404 ? -3.310 -25.097 52.946 1.00 73.38 404 LYS A C 1
ATOM 3218 O O . LYS A 1 404 ? -3.955 -25.963 53.538 1.00 73.38 404 LYS A O 1
ATOM 3223 N N . VAL A 1 405 ? -2.042 -25.256 52.591 1.00 70.00 405 VAL A N 1
ATOM 3224 C CA . VAL A 1 405 ? -1.212 -26.437 52.845 1.00 70.00 405 VAL A CA 1
ATOM 3225 C C . VAL A 1 405 ? 0.002 -25.986 53.650 1.00 70.00 405 VAL A C 1
ATOM 3227 O O . VAL A 1 405 ? 0.653 -25.016 53.282 1.00 70.00 405 VAL A O 1
ATOM 3230 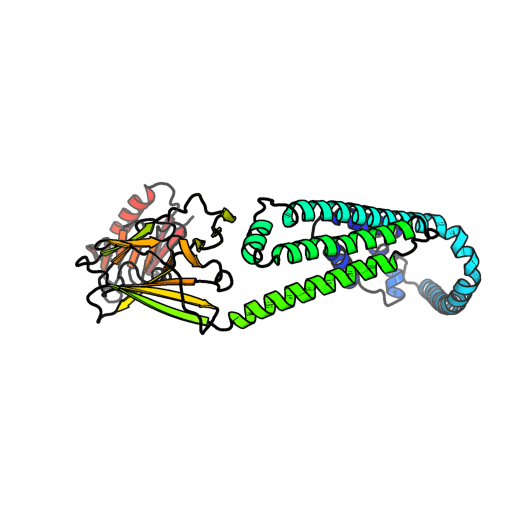N N . ALA A 1 406 ? 0.295 -26.668 54.755 1.00 71.88 406 ALA A N 1
ATOM 3231 C CA . ALA A 1 406 ? 1.484 -26.386 55.555 1.00 71.88 406 ALA A CA 1
ATOM 3232 C C . ALA A 1 406 ? 2.768 -26.774 54.795 1.00 71.88 406 ALA A C 1
ATOM 3234 O O . ALA A 1 406 ? 2.770 -27.762 54.052 1.00 71.88 406 ALA A O 1
ATOM 3235 N N . SER A 1 407 ? 3.848 -26.010 54.978 1.00 60.56 407 SER A N 1
ATOM 3236 C CA . SER A 1 407 ? 5.120 -26.173 54.253 1.00 60.56 407 SER A CA 1
ATOM 3237 C C . SER A 1 407 ? 5.737 -27.572 54.419 1.00 60.56 407 SER A C 1
ATOM 3239 O O . SER A 1 407 ? 6.348 -28.092 53.490 1.00 60.56 407 SER A O 1
ATOM 3241 N N . ASP A 1 408 ? 5.484 -28.252 55.543 1.00 65.56 408 ASP A N 1
ATOM 3242 C CA . ASP A 1 408 ? 5.914 -29.635 55.818 1.00 65.56 408 ASP A CA 1
ATOM 3243 C C . ASP A 1 408 ? 5.215 -30.701 54.946 1.00 65.56 408 ASP A C 1
ATOM 3245 O O . ASP A 1 408 ? 5.710 -31.822 54.797 1.00 65.56 408 ASP A O 1
ATOM 3249 N N . LYS A 1 409 ? 4.064 -30.359 54.357 1.00 60.69 409 LYS A N 1
ATOM 3250 C CA . LYS A 1 409 ? 3.254 -31.219 53.478 1.00 60.69 409 LYS A CA 1
ATOM 3251 C C . LYS A 1 409 ? 3.178 -30.711 52.041 1.00 60.69 409 LYS A C 1
ATOM 3253 O O . LYS A 1 409 ? 2.638 -31.416 51.185 1.00 60.69 409 LYS A O 1
ATOM 3258 N N . ALA A 1 410 ? 3.730 -29.530 51.770 1.00 59.66 410 ALA A N 1
ATOM 3259 C CA . ALA A 1 410 ? 3.769 -28.915 50.449 1.00 59.66 410 ALA A CA 1
ATOM 3260 C C . ALA A 1 410 ? 4.419 -29.842 49.411 1.00 59.66 410 ALA A C 1
ATOM 3262 O O . ALA A 1 410 ? 3.831 -30.076 48.356 1.00 59.66 410 ALA A O 1
ATOM 3263 N N . ASP A 1 411 ? 5.550 -30.467 49.752 1.00 56.72 411 ASP A N 1
ATOM 3264 C CA . ASP A 1 411 ? 6.268 -31.393 48.865 1.00 56.72 411 ASP A CA 1
ATOM 3265 C C . ASP A 1 411 ? 5.400 -32.567 48.397 1.00 56.72 411 ASP A C 1
ATOM 3267 O O . ASP A 1 411 ? 5.408 -32.916 47.223 1.00 56.72 411 ASP A O 1
ATOM 3271 N N . GLN A 1 412 ? 4.605 -33.162 49.294 1.00 62.62 412 GLN A N 1
ATOM 3272 C CA . GLN A 1 412 ? 3.751 -34.307 48.953 1.00 62.62 412 GLN A CA 1
ATOM 3273 C C . GLN A 1 412 ? 2.599 -33.904 48.028 1.00 62.62 412 GLN A C 1
ATOM 3275 O O . GLN A 1 412 ? 2.217 -34.659 47.131 1.00 62.62 412 GLN A O 1
ATOM 3280 N N . VAL A 1 413 ? 2.042 -32.708 48.236 1.00 61.03 413 VAL A N 1
ATOM 3281 C CA . VAL A 1 413 ? 0.972 -32.163 47.392 1.00 61.03 413 VAL A CA 1
ATOM 3282 C C . VAL A 1 413 ? 1.529 -31.784 46.016 1.00 61.03 413 VAL A C 1
ATOM 3284 O O . VAL A 1 413 ? 0.930 -32.149 45.003 1.00 61.03 413 VAL A O 1
ATOM 3287 N N . ILE A 1 414 ? 2.709 -31.165 45.959 1.00 61.38 414 ILE A N 1
ATOM 3288 C CA . ILE A 1 414 ? 3.404 -30.809 44.714 1.00 61.38 414 ILE A CA 1
ATOM 3289 C C . ILE A 1 414 ? 3.856 -32.066 43.947 1.00 61.38 414 ILE A C 1
ATOM 3291 O O . ILE A 1 414 ? 3.663 -32.146 42.733 1.00 61.38 414 ILE A O 1
ATOM 3295 N N . ASP A 1 415 ? 4.357 -33.104 44.621 1.00 60.41 415 ASP A N 1
ATOM 3296 C CA . ASP A 1 415 ? 4.701 -34.384 43.983 1.00 60.41 415 ASP A CA 1
ATOM 3297 C C . ASP A 1 415 ? 3.458 -35.111 43.438 1.00 60.41 415 ASP A C 1
ATOM 3299 O O . ASP A 1 415 ? 3.503 -35.727 42.366 1.00 60.41 415 ASP A O 1
ATOM 3303 N N . SER A 1 416 ? 2.309 -34.991 44.112 1.00 59.44 416 SER A N 1
ATOM 3304 C CA . SER A 1 416 ? 1.035 -35.508 43.592 1.00 59.44 416 SER A CA 1
ATOM 3305 C C . SER A 1 416 ? 0.565 -34.752 42.336 1.00 59.44 416 SER A C 1
ATOM 3307 O O . SER A 1 416 ? 0.035 -35.364 41.398 1.00 59.44 416 SER A O 1
ATOM 3309 N N . MET A 1 417 ? 0.846 -33.444 42.264 1.00 54.69 417 MET A N 1
ATOM 3310 C CA . MET A 1 417 ? 0.633 -32.622 41.069 1.00 54.69 417 MET A CA 1
ATOM 3311 C C . MET A 1 417 ? 1.588 -33.016 39.940 1.00 54.69 417 MET A C 1
ATOM 3313 O O . MET A 1 417 ? 1.168 -33.152 38.793 1.00 54.69 417 MET A O 1
ATOM 3317 N N . LYS A 1 418 ? 2.855 -33.316 40.249 1.00 54.66 418 LYS A N 1
ATOM 3318 C CA . LYS A 1 418 ? 3.848 -33.786 39.270 1.00 54.66 418 LYS A CA 1
ATOM 3319 C C . LYS A 1 418 ? 3.364 -35.034 38.527 1.00 54.66 418 LYS A C 1
ATOM 3321 O O . LYS A 1 418 ? 3.583 -35.168 37.324 1.00 54.66 418 LYS A O 1
ATOM 3326 N N . HIS A 1 419 ? 2.651 -35.934 39.207 1.00 49.72 419 HIS A N 1
ATOM 3327 C CA . HIS A 1 419 ? 2.090 -37.140 38.590 1.00 49.72 419 HIS A CA 1
ATOM 3328 C C . HIS A 1 419 ? 0.856 -36.895 37.711 1.00 49.72 419 HIS A C 1
ATOM 3330 O O . HIS A 1 419 ? 0.651 -37.632 36.743 1.00 49.72 419 HIS A O 1
ATOM 3336 N N . SER A 1 420 ? 0.058 -35.871 38.012 1.00 47.44 420 SER A N 1
ATOM 3337 C CA . SER A 1 420 ? -1.089 -35.459 37.192 1.00 47.44 420 SER A CA 1
ATOM 3338 C C . SER A 1 420 ? -0.653 -34.624 35.980 1.00 47.44 420 SER A C 1
ATOM 3340 O O . SER A 1 420 ? -1.199 -34.807 34.894 1.00 47.44 420 SER A O 1
ATOM 3342 N N . ILE A 1 421 ? 0.411 -33.828 36.121 1.00 46.38 421 ILE A N 1
ATOM 3343 C CA . ILE A 1 421 ? 1.040 -33.042 35.047 1.00 46.38 421 ILE A CA 1
ATOM 3344 C C . ILE A 1 421 ? 1.785 -33.950 34.048 1.00 46.38 421 ILE A C 1
ATOM 3346 O O . ILE A 1 421 ? 1.687 -33.757 32.841 1.00 46.38 421 ILE A O 1
ATOM 3350 N N . LYS A 1 422 ? 2.455 -35.015 34.513 1.00 44.19 422 LYS A N 1
ATOM 3351 C CA . LYS A 1 422 ? 3.203 -35.955 33.647 1.00 44.19 422 LYS A CA 1
ATOM 3352 C C . LYS A 1 422 ? 2.317 -36.908 32.827 1.00 44.19 422 LYS A C 1
ATOM 3354 O O . LYS A 1 422 ? 2.817 -37.601 31.943 1.00 44.19 422 LYS A O 1
ATOM 3359 N N . LYS A 1 423 ? 1.015 -37.003 33.132 1.00 43.66 423 LYS A N 1
ATOM 3360 C CA . LYS A 1 423 ? 0.091 -37.983 32.526 1.00 43.66 423 LYS A CA 1
ATOM 3361 C C . LYS A 1 423 ? -0.668 -37.478 31.297 1.00 43.66 423 LYS A C 1
ATOM 3363 O O . LYS A 1 423 ? -1.432 -38.251 30.720 1.00 43.66 423 LYS A O 1
ATOM 3368 N N . MET A 1 424 ? -0.467 -36.233 30.875 1.00 41.97 424 MET A N 1
ATOM 3369 C CA . MET A 1 424 ? -1.158 -35.664 29.716 1.00 41.97 424 MET A CA 1
ATOM 3370 C C . MET A 1 424 ? -0.147 -35.245 28.643 1.00 41.97 424 MET A C 1
ATOM 3372 O O . MET A 1 424 ? 0.915 -34.708 28.936 1.00 41.97 424 MET A O 1
ATOM 3376 N N . LYS A 1 425 ? -0.448 -35.656 27.407 1.00 39.00 425 LYS A N 1
ATOM 3377 C CA . LYS A 1 425 ? 0.465 -35.811 26.264 1.00 39.00 425 LYS A CA 1
ATOM 3378 C C . LYS A 1 425 ? 1.478 -34.666 26.098 1.00 39.00 425 LYS A C 1
ATOM 3380 O O . LYS A 1 425 ? 1.093 -33.549 25.792 1.00 39.00 425 LYS A O 1
ATOM 3385 N N . GLY A 1 426 ? 2.766 -35.011 26.148 1.00 46.28 426 GLY A N 1
ATOM 3386 C CA . GLY A 1 426 ? 3.833 -34.267 25.464 1.00 46.28 426 GLY A CA 1
ATOM 3387 C C . GLY A 1 426 ? 4.664 -33.293 26.301 1.00 46.28 426 GLY A C 1
ATOM 3388 O O . GLY A 1 426 ? 5.741 -32.921 25.852 1.00 46.28 426 GLY A O 1
ATOM 3389 N N . ALA A 1 427 ? 4.247 -32.933 27.517 1.00 45.50 427 ALA A N 1
ATOM 3390 C CA . ALA A 1 427 ? 5.001 -31.997 28.349 1.00 45.50 427 ALA A CA 1
ATOM 3391 C C . ALA A 1 427 ? 6.242 -32.671 28.971 1.00 45.50 427 ALA A C 1
ATOM 3393 O O . ALA A 1 427 ? 6.178 -33.329 30.012 1.00 45.50 427 ALA A O 1
ATOM 3394 N N . ASN A 1 428 ? 7.391 -32.515 28.318 1.00 48.91 428 ASN A N 1
ATOM 3395 C CA . ASN A 1 428 ? 8.704 -32.914 28.821 1.00 48.91 428 ASN A CA 1
ATOM 3396 C C . ASN A 1 428 ? 9.185 -31.872 29.852 1.00 48.91 428 ASN A C 1
ATOM 3398 O O . ASN A 1 428 ? 10.129 -31.134 29.611 1.00 48.91 428 ASN A O 1
ATOM 3402 N N . ILE A 1 429 ? 8.492 -31.758 30.987 1.00 49.03 429 ILE A N 1
ATOM 3403 C CA . ILE A 1 429 ? 8.808 -30.768 32.027 1.00 49.03 429 ILE A CA 1
ATOM 3404 C C . ILE A 1 429 ? 9.451 -31.479 33.219 1.00 49.03 429 ILE A C 1
ATOM 3406 O O . ILE A 1 429 ? 8.868 -32.403 33.798 1.00 49.03 429 ILE A O 1
ATOM 3410 N N . ASP A 1 430 ? 10.662 -31.060 33.581 1.00 48.81 430 ASP A N 1
ATOM 3411 C CA . ASP A 1 430 ? 11.370 -31.513 34.774 1.00 48.81 430 ASP A CA 1
ATOM 3412 C C . ASP A 1 430 ? 11.189 -30.489 35.900 1.00 48.81 430 ASP A C 1
ATOM 3414 O O . ASP A 1 430 ? 11.495 -29.306 35.750 1.00 48.81 430 ASP A O 1
ATOM 3418 N N . PHE A 1 431 ? 10.671 -30.961 37.033 1.00 46.88 431 PHE A N 1
ATOM 3419 C CA . PHE A 1 431 ? 10.461 -30.162 38.241 1.00 46.88 431 PHE A CA 1
ATOM 3420 C C . PHE A 1 431 ? 11.505 -30.571 39.277 1.00 46.88 431 PHE A C 1
ATOM 3422 O O . PHE A 1 431 ? 11.486 -31.722 39.739 1.00 46.88 431 PHE A O 1
ATOM 3429 N N . LYS A 1 432 ? 12.393 -29.649 39.654 1.00 47.22 432 LYS A N 1
ATOM 3430 C CA . LYS A 1 432 ? 13.351 -29.825 40.752 1.00 47.22 432 LYS A CA 1
ATOM 3431 C C . LYS A 1 432 ? 13.033 -28.861 41.885 1.00 47.22 432 LYS A C 1
ATOM 3433 O O . LYS A 1 432 ? 12.905 -27.666 41.655 1.00 47.22 432 LYS A O 1
ATOM 3438 N N . VAL A 1 433 ? 12.958 -29.402 43.093 1.00 46.84 433 VAL A N 1
ATOM 3439 C CA . VAL A 1 433 ? 12.849 -28.637 44.336 1.00 46.84 433 VAL A CA 1
ATOM 3440 C C . VAL A 1 433 ? 14.169 -28.818 45.079 1.00 46.84 433 VAL A C 1
ATOM 3442 O O . VAL A 1 433 ? 14.535 -29.950 45.401 1.00 46.84 433 VAL A O 1
ATOM 3445 N N . ASP A 1 434 ? 14.906 -27.728 45.283 1.00 49.31 434 ASP A N 1
ATOM 3446 C CA . ASP A 1 434 ? 16.133 -27.703 46.084 1.00 49.31 434 ASP A CA 1
ATOM 3447 C C . ASP A 1 434 ? 15.798 -27.157 47.478 1.00 49.31 434 ASP A C 1
ATOM 3449 O O . ASP A 1 434 ? 15.542 -25.964 47.659 1.00 49.31 434 ASP A O 1
ATOM 3453 N N . LYS A 1 435 ? 15.765 -28.065 48.460 1.00 40.72 435 LYS A N 1
ATOM 3454 C CA . LYS A 1 435 ? 15.392 -27.766 49.850 1.00 40.72 435 LYS A CA 1
ATOM 3455 C C . LYS A 1 435 ? 16.427 -26.924 50.585 1.00 40.72 435 LYS A C 1
ATOM 3457 O O . LYS A 1 435 ? 16.069 -26.243 51.536 1.00 40.72 435 LYS A O 1
ATOM 3462 N N . ASP A 1 436 ? 17.684 -26.955 50.150 1.00 40.62 436 ASP A N 1
ATOM 3463 C CA . ASP A 1 436 ? 18.764 -26.228 50.819 1.00 40.62 436 ASP A CA 1
ATOM 3464 C C . ASP A 1 436 ? 18.848 -24.772 50.334 1.00 40.62 436 ASP A C 1
ATOM 3466 O O . ASP A 1 436 ? 19.487 -23.933 50.970 1.00 40.62 436 ASP A O 1
ATOM 3470 N N . LYS A 1 437 ? 18.194 -24.463 49.205 1.00 42.16 437 LYS A N 1
ATOM 3471 C CA . LYS A 1 437 ? 18.205 -23.140 48.565 1.00 42.16 437 LYS A CA 1
ATOM 3472 C C . LYS A 1 437 ? 16.844 -22.456 48.494 1.00 42.16 437 LYS A C 1
ATOM 3474 O O . LYS A 1 437 ? 16.784 -21.336 47.995 1.00 42.16 437 LYS A O 1
ATOM 3479 N N . ASN A 1 438 ? 15.776 -23.100 48.972 1.00 45.22 438 ASN A N 1
ATOM 3480 C CA . ASN A 1 438 ? 14.396 -22.630 48.809 1.00 45.22 438 ASN A CA 1
ATOM 3481 C C . ASN A 1 438 ? 14.075 -22.270 47.347 1.00 45.22 438 ASN A C 1
ATOM 3483 O O . ASN A 1 438 ? 13.475 -21.236 47.061 1.00 45.22 438 ASN A O 1
ATOM 3487 N N . GLU A 1 439 ? 14.505 -23.115 46.408 1.00 39.62 439 GLU A N 1
ATOM 3488 C CA . GLU A 1 439 ? 14.391 -22.843 44.974 1.00 39.62 439 GLU A CA 1
ATOM 3489 C C . GLU A 1 439 ? 13.578 -23.940 44.277 1.00 39.62 439 GLU A C 1
ATOM 3491 O O . GLU A 1 439 ? 13.825 -25.138 44.452 1.00 39.62 439 GLU A O 1
ATOM 3496 N N . ILE A 1 440 ? 12.613 -23.527 43.451 1.00 44.56 440 ILE A N 1
ATOM 3497 C CA . ILE A 1 440 ? 11.867 -24.417 42.557 1.00 44.56 440 ILE A CA 1
ATOM 3498 C C . ILE A 1 440 ? 12.307 -24.109 41.128 1.00 44.56 440 ILE A C 1
ATOM 3500 O O . ILE A 1 440 ? 12.070 -23.021 40.613 1.00 44.56 440 ILE A O 1
ATOM 3504 N N . SER A 1 441 ? 12.938 -25.084 40.477 1.00 44.38 441 SER A N 1
ATOM 3505 C CA . SER A 1 441 ? 13.365 -24.989 39.083 1.00 44.38 441 SER A CA 1
ATOM 3506 C C . SER A 1 441 ? 12.445 -25.829 38.204 1.00 44.38 441 SER A C 1
ATOM 3508 O O . SER A 1 441 ? 12.338 -27.048 38.373 1.00 44.38 441 SER A O 1
ATOM 3510 N N . ILE A 1 442 ? 11.787 -25.164 37.257 1.00 48.00 442 ILE A N 1
ATOM 3511 C CA . ILE A 1 442 ? 10.961 -25.787 36.223 1.00 48.00 442 ILE A CA 1
ATOM 3512 C C . ILE A 1 442 ? 11.733 -25.663 34.914 1.00 48.00 442 ILE A C 1
ATOM 3514 O O . ILE A 1 442 ? 12.069 -24.557 34.495 1.00 48.00 442 ILE A O 1
ATOM 3518 N N . LYS A 1 443 ? 12.058 -26.793 34.282 1.00 45.50 443 LYS A N 1
ATOM 3519 C CA . LYS A 1 443 ? 12.713 -26.810 32.970 1.00 45.50 443 LYS A CA 1
ATOM 3520 C C . LYS A 1 443 ? 11.908 -27.636 31.985 1.00 45.50 443 LYS A C 1
ATOM 3522 O O . LYS A 1 443 ? 11.650 -28.812 32.231 1.00 45.50 443 LYS A O 1
ATOM 3527 N N . THR A 1 444 ? 11.560 -27.035 30.859 1.00 42.97 444 THR A N 1
ATOM 3528 C CA . THR A 1 444 ? 11.191 -27.754 29.640 1.00 42.97 444 THR A CA 1
ATOM 3529 C C . THR A 1 444 ? 12.434 -28.446 29.074 1.00 42.97 444 THR A C 1
ATOM 3531 O O . THR A 1 444 ? 13.554 -27.944 29.200 1.00 42.97 444 THR A O 1
ATOM 3534 N N . LYS A 1 445 ? 12.257 -29.657 28.550 1.00 44.88 445 LYS A N 1
ATOM 3535 C CA . LYS A 1 445 ? 13.331 -30.490 28.008 1.00 44.88 445 LYS A CA 1
ATOM 3536 C C . LYS A 1 445 ? 13.369 -30.456 26.494 1.00 44.88 445 LYS A C 1
ATOM 3538 O O . LYS A 1 445 ? 12.281 -30.639 25.904 1.00 44.88 445 LYS A O 1
#

InterPro domains:
  IPR007168 Phage shock protein, PspC, N-terminal [PF04024] (1-47)
  IPR054321 PspC-related, transmembrane region [PF22571] (101-213)

pLDDT: mean 75.97, std 18.59, range [39.0, 97.81]

Secondary structure (DSSP, 8-state):
-TTTTT--HHHHHHHHHHHHHHHTTSTTHHHHHHHHHHHHHHHSPP--SHHHHHHHTT----HHHHHHHHHHHHHHHHHHHHHHHHHHHHSTTTTTTSSHHHHHHHHHHHHHHHHHHHHHHHHHHHHHIIIIIS----HHHHHHHHHH-STTHHHHHHHHHHHHHHHHHHHHHHHHHHHH-TT---TTHHHHHHHHHHHHHHHHHHHHHHHHHHHHHT-SEEEEEEEEE-----SEEEEEEE-----TTSEEEETTEEE-SSEEEEE---EEEEEE-TT--S-EEEEEEEEE-TTS----B---EEETTEEEEESEEEEEGGGTTS--EEEEEEEE-TT-EEEESSSSS-EEEE-SSSSSS-TTSS---TTS-EEEETTEEEETTEEEEE-TT-TTEEEETTEEEEHHHHHHHHHHHHHHHTTSTT--EEEEEETTTTEEEEEE-

Organism: NCBI:txid1854762

Radius of gyration: 38.11 Å; chains: 1; bounding box: 101×59×96 Å